Protein AF-A0A6A5CC90-F1 (afdb_monomer)

Mean predicted aligned error: 14.12 Å

InterPro domains:
  IPR005135 Endonuclease/exonuclease/phosphatase [PF03372] (14-203)
  IPR036691 Endonuclease/exonuclease/phosphatase superfamily [G3DSA:3.60.10.10] (8-321)
  IPR036691 Endonuclease/exonuclease/phosphatase superfamily [SSF56219] (16-241)
  IPR051547 Tyrosyl-DNA phosphodiesterase 2-like [PTHR15822] (18-320)

Structure (mmCIF, N/CA/C/O backbone):
data_AF-A0A6A5CC90-F1
#
_entry.id   AF-A0A6A5CC90-F1
#
loop_
_atom_site.group_PDB
_atom_site.id
_atom_site.type_symbol
_atom_site.label_atom_id
_atom_site.label_alt_id
_atom_site.label_comp_id
_atom_site.label_asym_id
_atom_site.label_entity_id
_atom_site.label_seq_id
_atom_site.pdbx_PDB_ins_code
_atom_site.Cartn_x
_atom_site.Cartn_y
_atom_site.Cartn_z
_atom_site.occupancy
_atom_site.B_iso_or_equiv
_atom_site.auth_seq_id
_atom_site.auth_comp_id
_atom_site.auth_asym_id
_atom_site.auth_atom_id
_atom_site.pdbx_PDB_model_num
ATOM 1 N N . MET A 1 1 ? -7.601 -1.955 -43.095 1.00 41.31 1 MET A N 1
ATOM 2 C CA . MET A 1 1 ? -7.439 -1.217 -41.823 1.00 41.31 1 MET A CA 1
ATOM 3 C C . MET A 1 1 ? -6.673 -2.115 -40.868 1.00 41.31 1 MET A C 1
ATOM 5 O O . MET A 1 1 ? -7.168 -3.189 -40.571 1.00 41.31 1 MET A O 1
ATOM 9 N N . ALA A 1 2 ? -5.452 -1.751 -40.472 1.00 38.75 2 ALA A N 1
ATOM 10 C CA . ALA A 1 2 ? -4.698 -2.539 -39.497 1.00 38.75 2 ALA A CA 1
ATOM 11 C C . ALA A 1 2 ? -5.247 -2.249 -38.094 1.00 38.75 2 ALA A C 1
ATOM 13 O O . ALA A 1 2 ? -5.216 -1.096 -37.655 1.00 38.75 2 ALA A O 1
ATOM 14 N N . GLU A 1 3 ? -5.762 -3.274 -37.413 1.00 40.88 3 GLU A N 1
ATOM 15 C CA . GLU A 1 3 ? -6.126 -3.187 -36.000 1.00 40.88 3 GLU A CA 1
ATOM 16 C C . GLU A 1 3 ? -4.912 -2.709 -35.205 1.00 40.88 3 GLU A C 1
ATOM 18 O O . GLU A 1 3 ? -3.873 -3.373 -35.129 1.00 40.88 3 GLU A O 1
ATOM 23 N N . ARG A 1 4 ? -5.031 -1.522 -34.609 1.00 40.81 4 ARG A N 1
ATOM 24 C CA . ARG A 1 4 ? -4.080 -1.067 -33.600 1.00 40.81 4 ARG A CA 1
ATOM 25 C C . ARG A 1 4 ? -4.242 -1.982 -32.395 1.00 40.81 4 ARG A C 1
ATOM 27 O O . ARG A 1 4 ? -5.087 -1.723 -31.544 1.00 40.81 4 ARG A O 1
ATOM 34 N N . LYS A 1 5 ? -3.430 -3.041 -32.325 1.00 42.00 5 LYS A N 1
ATOM 35 C CA . LYS A 1 5 ? -3.285 -3.850 -31.113 1.00 42.00 5 LYS A CA 1
ATOM 36 C C . LYS A 1 5 ? -3.019 -2.895 -29.953 1.00 42.00 5 LYS A C 1
ATOM 38 O O . LYS A 1 5 ? -2.039 -2.144 -29.977 1.00 42.00 5 LYS A O 1
ATOM 43 N N . ALA A 1 6 ? -3.932 -2.879 -28.984 1.00 45.03 6 ALA A N 1
ATOM 44 C CA . ALA A 1 6 ? -3.763 -2.100 -27.772 1.00 45.03 6 ALA A CA 1
ATOM 45 C C . ALA A 1 6 ? -2.405 -2.464 -27.145 1.00 45.03 6 ALA A C 1
ATOM 47 O O . ALA A 1 6 ? -2.004 -3.631 -27.183 1.00 45.03 6 ALA A O 1
ATOM 48 N N . PRO A 1 7 ? -1.650 -1.489 -26.616 1.00 47.62 7 PRO A N 1
ATOM 49 C CA . PRO A 1 7 ? -0.364 -1.779 -26.008 1.00 47.62 7 PRO A CA 1
ATOM 50 C C . PRO A 1 7 ? -0.556 -2.787 -24.867 1.00 47.62 7 PRO A C 1
ATOM 52 O O . PRO A 1 7 ? -1.231 -2.493 -23.883 1.00 47.62 7 PRO A O 1
ATOM 55 N N . ILE A 1 8 ? 0.099 -3.946 -24.995 1.00 50.06 8 ILE A N 1
ATOM 56 C CA . ILE A 1 8 ? 0.111 -5.101 -24.067 1.00 50.06 8 ILE A CA 1
ATOM 57 C C . ILE A 1 8 ? 0.353 -4.688 -22.594 1.00 50.06 8 ILE A C 1
ATOM 59 O O . ILE A 1 8 ? -0.004 -5.395 -21.658 1.00 50.06 8 ILE A O 1
ATOM 63 N N . LYS A 1 9 ? 0.923 -3.500 -22.361 1.00 48.72 9 LYS A N 1
ATOM 64 C CA . LYS A 1 9 ? 1.352 -3.003 -21.047 1.00 48.72 9 LYS A CA 1
ATOM 65 C C . LYS A 1 9 ? 0.249 -2.827 -20.002 1.00 48.72 9 LYS A C 1
ATOM 67 O O . LYS A 1 9 ? 0.560 -2.972 -18.825 1.00 48.72 9 LYS A O 1
ATOM 72 N N . ASN A 1 10 ? -0.992 -2.526 -20.392 1.00 50.16 10 ASN A N 1
ATOM 73 C CA . ASN A 1 10 ? -2.074 -2.341 -19.414 1.00 50.16 10 ASN A CA 1
ATOM 74 C C . ASN A 1 10 ? -2.878 -3.617 -19.133 1.00 50.16 10 ASN A C 1
ATOM 76 O O . ASN A 1 10 ? -3.597 -3.630 -18.138 1.00 50.16 10 ASN A O 1
ATOM 80 N N . SER A 1 11 ? -2.760 -4.674 -19.952 1.00 56.31 11 SER A N 1
ATOM 81 C CA . SER A 1 11 ? -3.573 -5.881 -19.745 1.00 56.31 11 SER A CA 1
ATOM 82 C C . SER A 1 11 ? -3.043 -6.733 -18.594 1.00 56.31 11 SER A C 1
ATOM 84 O O . SER A 1 11 ? -3.827 -7.151 -17.763 1.00 56.31 11 SER A O 1
ATOM 86 N N . ILE A 1 12 ? -1.720 -6.889 -18.451 1.00 59.19 12 ILE A N 1
ATOM 87 C CA . ILE A 1 12 ? -1.142 -7.794 -17.435 1.00 59.19 12 ILE A CA 1
ATOM 88 C C . ILE A 1 12 ? -1.373 -7.290 -15.996 1.00 59.19 12 ILE A C 1
ATOM 90 O O . ILE A 1 12 ? -1.419 -8.071 -15.048 1.00 59.19 12 ILE A O 1
ATOM 94 N N . VAL A 1 13 ? -1.496 -5.973 -15.783 1.00 60.78 13 VAL A N 1
ATOM 95 C CA . VAL A 1 13 ? -1.803 -5.433 -14.441 1.00 60.78 13 VAL A CA 1
ATOM 96 C C . VAL A 1 13 ? -3.250 -5.704 -14.045 1.00 60.78 13 VAL A C 1
ATOM 98 O O . VAL A 1 13 ? -3.524 -5.934 -12.873 1.00 60.78 13 VAL A O 1
ATOM 101 N N . ARG A 1 14 ? -4.147 -5.689 -15.029 1.00 65.25 14 ARG A N 1
ATOM 102 C CA . ARG A 1 14 ? -5.600 -5.788 -14.871 1.00 65.25 14 ARG A CA 1
ATOM 103 C C . ARG A 1 14 ? -6.114 -7.110 -15.423 1.00 65.25 14 ARG A C 1
ATOM 105 O O . ARG A 1 14 ? -7.176 -7.169 -16.026 1.00 65.25 14 ARG A O 1
ATOM 112 N N . ASP A 1 15 ? -5.289 -8.138 -15.301 1.00 77.44 15 ASP A N 1
ATOM 113 C CA . ASP A 1 15 ? -5.619 -9.449 -15.817 1.00 77.44 15 ASP A CA 1
ATOM 114 C C . ASP A 1 15 ? -6.529 -10.155 -14.810 1.00 77.44 15 ASP A C 1
ATOM 116 O O . ASP A 1 15 ? -6.171 -10.284 -13.633 1.00 77.44 15 ASP A O 1
ATOM 120 N N . ALA A 1 16 ? -7.700 -10.600 -15.264 1.00 83.88 16 ALA A N 1
ATOM 121 C CA . ALA A 1 16 ? -8.671 -11.292 -14.425 1.00 83.88 16 ALA A CA 1
ATOM 122 C C . ALA A 1 16 ? -8.069 -12.541 -13.757 1.00 83.88 16 ALA A C 1
ATOM 124 O O . ALA A 1 16 ? -8.415 -12.852 -12.618 1.00 83.88 16 ALA A O 1
ATOM 125 N N . GLU A 1 17 ? -7.113 -13.217 -14.405 1.00 84.69 17 GLU A N 1
ATOM 126 C CA . GLU A 1 17 ? -6.417 -14.370 -13.826 1.00 84.69 17 GLU A CA 1
ATOM 127 C C . GLU A 1 17 ? -5.641 -13.975 -12.560 1.00 84.69 17 GLU A C 1
ATOM 129 O O . GLU A 1 17 ? -5.693 -14.665 -11.539 1.00 84.69 17 GLU A O 1
ATOM 134 N N . ARG A 1 18 ? -4.982 -12.808 -12.572 1.00 84.31 18 ARG A N 1
ATOM 135 C CA . ARG A 1 18 ? -4.283 -12.288 -11.388 1.00 84.31 18 ARG A CA 1
ATOM 136 C C . ARG A 1 18 ? -5.244 -11.896 -10.281 1.00 84.31 18 ARG A C 1
ATOM 138 O O . ARG A 1 18 ? -4.911 -12.088 -9.112 1.00 84.31 18 ARG A O 1
ATOM 145 N N . PHE A 1 19 ? -6.401 -11.341 -10.624 1.00 90.44 19 PHE A N 1
ATOM 146 C CA . PHE A 1 19 ? -7.436 -11.014 -9.646 1.00 90.44 19 PHE A CA 1
ATOM 147 C C . PHE A 1 19 ? -7.964 -12.275 -8.964 1.00 90.44 19 PHE A C 1
ATOM 149 O O . PHE A 1 19 ? -7.935 -12.340 -7.737 1.00 90.44 19 PHE A O 1
ATOM 156 N N . HIS A 1 20 ? -8.330 -13.304 -9.732 1.00 90.38 20 HIS A N 1
ATOM 157 C CA . HIS A 1 20 ? -8.746 -14.597 -9.185 1.00 90.38 20 HIS A CA 1
ATOM 158 C C . HIS A 1 20 ? -7.679 -15.212 -8.281 1.00 90.38 20 HIS A C 1
ATOM 160 O O . HIS A 1 20 ? -7.971 -15.580 -7.147 1.00 90.38 20 HIS A O 1
ATOM 166 N N . TYR A 1 21 ? -6.429 -15.262 -8.736 1.00 87.94 21 TYR A N 1
ATOM 167 C CA . TYR A 1 21 ? -5.343 -15.790 -7.918 1.00 87.94 21 TYR A CA 1
ATOM 168 C C . TYR A 1 21 ? -5.143 -14.997 -6.619 1.00 87.94 21 TYR A C 1
ATOM 170 O O . TYR A 1 21 ? -4.935 -15.580 -5.558 1.00 87.94 21 TYR A O 1
ATOM 178 N N . THR A 1 22 ? -5.220 -13.665 -6.687 1.00 90.31 22 THR A N 1
ATOM 179 C CA . THR A 1 22 ? -5.073 -12.809 -5.502 1.00 90.31 22 THR A CA 1
ATOM 180 C C . THR A 1 22 ? -6.207 -13.053 -4.505 1.00 90.31 22 THR A C 1
ATOM 182 O O . THR A 1 22 ? -5.943 -13.137 -3.311 1.00 90.31 22 THR A O 1
ATOM 185 N N . ILE A 1 23 ? -7.445 -13.228 -4.978 1.00 94.25 23 ILE A N 1
ATOM 186 C CA . ILE A 1 23 ? -8.605 -13.591 -4.146 1.00 94.25 23 ILE A CA 1
ATOM 187 C C . ILE A 1 23 ? -8.358 -14.920 -3.424 1.00 94.25 23 ILE A C 1
ATOM 189 O O . ILE A 1 23 ? -8.504 -14.985 -2.206 1.00 94.25 23 ILE A O 1
ATOM 193 N N . GLU A 1 24 ? -7.926 -15.959 -4.140 1.00 93.25 24 GLU A N 1
ATOM 194 C CA . GLU A 1 24 ? -7.654 -17.274 -3.540 1.00 93.25 24 GLU A CA 1
ATOM 195 C C . GLU A 1 24 ? -6.495 -17.240 -2.536 1.00 93.25 24 GLU A C 1
ATOM 197 O O . GLU A 1 24 ? -6.574 -17.860 -1.474 1.00 93.25 24 GLU A O 1
ATOM 202 N N . LEU A 1 25 ? -5.441 -16.469 -2.823 1.00 89.38 25 LEU A N 1
ATOM 203 C CA . LEU A 1 25 ? -4.363 -16.220 -1.867 1.00 89.38 25 LEU A CA 1
ATOM 204 C C . LEU A 1 25 ? -4.917 -15.575 -0.591 1.00 89.38 25 LEU A C 1
ATOM 206 O O . LEU A 1 25 ? -4.691 -16.092 0.497 1.00 89.38 25 LEU A O 1
ATOM 210 N N . LEU A 1 26 ? -5.671 -14.481 -0.714 1.00 93.19 26 LEU A N 1
ATOM 211 C CA . LEU A 1 26 ? -6.220 -13.762 0.436 1.00 93.19 26 LEU A CA 1
ATOM 212 C C . LEU A 1 26 ? -7.159 -14.641 1.283 1.00 93.19 26 LEU A C 1
ATOM 214 O O . LEU A 1 26 ? -7.087 -14.581 2.509 1.00 93.19 26 LEU A O 1
ATOM 218 N N . LYS A 1 27 ? -7.979 -15.500 0.659 1.00 95.00 27 LYS A N 1
ATOM 219 C CA . LYS A 1 27 ? -8.814 -16.488 1.370 1.00 95.00 27 LYS A CA 1
ATOM 220 C C . LYS A 1 27 ? -7.984 -17.455 2.197 1.00 95.00 27 LYS A C 1
ATOM 222 O O . LYS A 1 27 ? -8.311 -17.729 3.347 1.00 95.00 27 LYS A O 1
ATOM 227 N N . ARG A 1 28 ? -6.923 -17.991 1.592 1.00 91.81 28 ARG A N 1
ATOM 228 C CA . ARG A 1 28 ? -6.060 -18.983 2.230 1.00 91.81 28 ARG A CA 1
ATOM 229 C C . ARG A 1 28 ? -5.324 -18.400 3.428 1.00 91.81 28 ARG A C 1
ATOM 231 O O . ARG A 1 28 ? -5.241 -19.057 4.458 1.00 91.81 28 ARG A O 1
ATOM 238 N N . GLU A 1 29 ? -4.788 -17.192 3.280 1.00 89.62 29 GLU A N 1
ATOM 239 C CA . GLU A 1 29 ? -4.082 -16.517 4.370 1.00 89.62 29 GLU A CA 1
ATOM 240 C C . GLU A 1 29 ? -5.042 -16.036 5.473 1.00 89.62 29 GLU A C 1
ATOM 242 O O . GLU A 1 29 ? -4.636 -15.930 6.625 1.00 89.62 29 GLU A O 1
ATOM 247 N N . ASN A 1 30 ? -6.319 -15.783 5.144 1.00 94.19 30 ASN A N 1
ATOM 248 C CA . ASN A 1 30 ? -7.398 -15.513 6.100 1.00 94.19 30 ASN A CA 1
ATOM 249 C C . ASN A 1 30 ? -7.045 -14.423 7.135 1.00 94.19 30 ASN A C 1
ATOM 251 O O . ASN A 1 30 ? -7.302 -14.573 8.331 1.00 94.19 30 ASN A O 1
ATOM 255 N N . PHE A 1 31 ? -6.433 -13.325 6.685 1.00 94.19 31 PHE A N 1
ATOM 256 C CA . PHE A 1 31 ? -5.975 -12.237 7.555 1.00 94.19 31 PHE A CA 1
ATOM 257 C C . PHE A 1 31 ? -7.128 -11.580 8.312 1.00 94.19 31 PHE A C 1
ATOM 259 O O . PHE A 1 31 ? -8.164 -11.319 7.717 1.00 94.19 31 PHE A O 1
ATOM 266 N N . ASP A 1 32 ? -6.964 -11.209 9.577 1.00 94.75 32 ASP A N 1
ATOM 267 C CA . ASP A 1 32 ? -8.042 -10.490 10.275 1.00 94.75 32 ASP A CA 1
ATOM 268 C C . ASP A 1 32 ? -8.213 -9.048 9.784 1.00 94.75 32 ASP A C 1
ATOM 270 O O . ASP A 1 32 ? -9.320 -8.506 9.773 1.00 94.75 32 ASP A O 1
ATOM 274 N N . LEU A 1 33 ? -7.108 -8.447 9.342 1.00 94.94 33 LEU A N 1
ATOM 275 C CA . LEU A 1 33 ? -7.040 -7.120 8.749 1.00 94.94 33 LEU A CA 1
ATOM 276 C C . LEU A 1 33 ? -6.147 -7.168 7.513 1.00 94.94 33 LEU A C 1
ATOM 278 O O . LEU A 1 33 ? -5.037 -7.696 7.560 1.00 94.94 33 LEU A O 1
ATOM 282 N N . CYS A 1 34 ? -6.610 -6.589 6.410 1.00 95.56 34 CYS A N 1
ATOM 283 C CA . CYS A 1 34 ? -5.857 -6.522 5.165 1.00 95.56 34 CYS A CA 1
ATOM 284 C C . CYS A 1 34 ? -5.927 -5.116 4.571 1.00 95.56 34 CYS A C 1
ATOM 286 O O . CYS A 1 34 ? -6.997 -4.518 4.494 1.00 95.56 34 CYS A O 1
ATOM 288 N N . SER A 1 35 ? -4.780 -4.601 4.133 1.00 95.75 35 SER A N 1
ATOM 289 C CA . SER A 1 35 ? -4.655 -3.337 3.409 1.00 95.75 35 SER A CA 1
ATOM 290 C C . SER A 1 35 ? -4.181 -3.635 1.992 1.00 95.75 35 SER A C 1
ATOM 292 O O . SER A 1 35 ? -3.121 -4.232 1.801 1.00 95.75 35 SER A O 1
ATOM 294 N N . LEU A 1 36 ? -4.966 -3.224 1.000 1.00 95.25 36 LEU A N 1
ATOM 295 C CA . LEU A 1 36 ? -4.665 -3.395 -0.416 1.00 95.25 36 LEU A CA 1
ATOM 296 C C . LEU A 1 36 ? -4.450 -2.023 -1.059 1.00 95.25 36 LEU A C 1
ATOM 298 O O . LEU A 1 36 ? -5.220 -1.092 -0.827 1.00 95.25 36 LEU A O 1
ATOM 302 N N . ASN A 1 37 ? -3.419 -1.902 -1.893 1.00 93.69 37 ASN A N 1
ATOM 303 C CA . ASN A 1 37 ? -3.117 -0.695 -2.664 1.00 93.69 37 ASN A CA 1
ATOM 304 C C . ASN A 1 37 ? -3.302 -0.950 -4.166 1.00 93.69 37 ASN A C 1
ATOM 306 O O . ASN A 1 37 ? -3.252 -2.091 -4.618 1.00 93.69 37 ASN A O 1
ATOM 310 N N . GLU A 1 38 ? -3.490 0.124 -4.938 1.00 91.62 38 GLU A N 1
ATOM 311 C C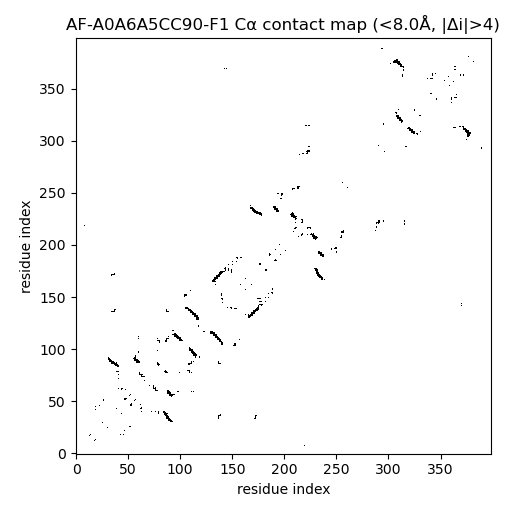A . GLU A 1 38 ? -3.763 0.068 -6.388 1.00 91.62 38 GLU A CA 1
ATOM 312 C C . GLU A 1 38 ? -4.996 -0.787 -6.751 1.00 91.62 38 GLU A C 1
ATOM 314 O O . GLU A 1 38 ? -5.089 -1.346 -7.845 1.00 91.62 38 GLU A O 1
ATOM 319 N N . VAL A 1 39 ? -5.978 -0.864 -5.847 1.00 91.69 39 VAL A N 1
ATOM 320 C CA . VAL A 1 39 ? -7.235 -1.587 -6.077 1.00 91.69 39 VAL A CA 1
ATOM 321 C C . VAL A 1 39 ? -7.999 -0.906 -7.200 1.00 91.69 39 VAL A C 1
ATOM 323 O O . VAL A 1 39 ? -8.209 0.302 -7.158 1.00 91.69 39 VAL A O 1
ATOM 326 N N . THR A 1 40 ? -8.414 -1.672 -8.206 1.00 89.25 40 THR A N 1
ATOM 327 C CA . THR A 1 40 ? -9.217 -1.181 -9.337 1.00 89.25 40 THR A CA 1
ATOM 328 C C . THR A 1 40 ? -10.705 -1.486 -9.117 1.00 89.25 40 THR A C 1
ATOM 330 O O . THR A 1 40 ? -11.013 -2.398 -8.347 1.00 89.25 40 THR A O 1
ATOM 333 N N . PRO A 1 41 ? -11.640 -0.791 -9.802 1.00 87.06 41 PRO A N 1
ATOM 334 C CA . PRO A 1 41 ? -13.071 -1.078 -9.678 1.00 87.06 41 PRO A CA 1
ATOM 335 C C . PRO A 1 41 ? -13.418 -2.535 -9.997 1.00 87.06 41 PRO A C 1
ATOM 337 O O . PRO A 1 41 ? -14.215 -3.148 -9.299 1.00 87.06 41 PRO A O 1
ATOM 340 N N . GLU A 1 42 ? -12.790 -3.097 -11.031 1.00 87.69 42 GLU A N 1
ATOM 341 C CA . GLU A 1 42 ? -13.003 -4.482 -11.457 1.00 87.69 42 GLU A CA 1
ATOM 342 C C . GLU A 1 42 ? -12.568 -5.477 -10.376 1.00 87.69 42 GLU A C 1
ATOM 344 O O . GLU A 1 42 ? -13.325 -6.379 -10.028 1.00 87.69 42 GLU A O 1
ATOM 349 N N . PHE A 1 43 ? -11.390 -5.268 -9.782 1.00 92.06 43 PHE A N 1
ATOM 350 C CA . PHE A 1 43 ? -10.914 -6.128 -8.701 1.00 92.06 43 PHE A CA 1
ATOM 351 C C . PHE A 1 43 ? -11.792 -6.031 -7.448 1.00 92.06 43 PHE A C 1
ATOM 353 O O . PHE A 1 43 ? -12.118 -7.052 -6.846 1.00 92.06 43 PHE A O 1
ATOM 360 N N . LEU A 1 44 ? -12.210 -4.816 -7.078 1.00 91.81 44 LEU A N 1
ATOM 361 C CA . LEU A 1 44 ? -13.118 -4.600 -5.952 1.00 91.81 44 LEU A CA 1
ATOM 362 C C . LEU A 1 44 ? -14.466 -5.295 -6.183 1.00 91.81 44 LEU A C 1
ATOM 364 O O . LEU A 1 44 ? -14.950 -5.990 -5.296 1.00 91.81 44 LEU A O 1
ATOM 368 N N . PHE A 1 45 ? -15.030 -5.182 -7.387 1.00 90.44 45 PHE A N 1
ATOM 369 C CA . PHE A 1 45 ? -16.270 -5.866 -7.750 1.00 90.44 45 PHE A CA 1
ATOM 370 C C . PHE A 1 45 ? -16.143 -7.392 -7.640 1.00 90.44 45 PHE A C 1
ATOM 372 O O . PHE A 1 45 ? -17.037 -8.055 -7.112 1.00 90.44 45 PHE A O 1
ATOM 379 N N . MET A 1 46 ? -15.019 -7.964 -8.085 1.00 93.25 46 MET A N 1
ATOM 380 C CA . MET A 1 46 ? -14.752 -9.397 -7.924 1.00 93.25 46 MET A CA 1
ATOM 381 C C . MET A 1 46 ? -14.660 -9.804 -6.448 1.00 93.25 46 MET A C 1
ATOM 383 O O . MET A 1 46 ? -15.259 -10.807 -6.069 1.00 93.25 46 MET A O 1
ATOM 387 N N . LEU A 1 47 ? -13.966 -9.019 -5.615 1.00 94.69 47 LEU A N 1
ATOM 388 C CA . LEU A 1 47 ? -13.872 -9.260 -4.171 1.00 94.69 47 LEU A CA 1
ATOM 389 C C . LEU A 1 47 ? -15.244 -9.213 -3.484 1.00 94.69 47 LEU A C 1
ATOM 391 O O . LEU A 1 47 ? -15.548 -10.083 -2.679 1.00 94.69 47 LEU A O 1
ATOM 395 N N . GLN A 1 48 ? -16.091 -8.235 -3.808 1.00 92.88 48 GLN A N 1
ATOM 396 C CA . GLN A 1 48 ? -17.413 -8.084 -3.184 1.00 92.88 48 GLN A CA 1
ATOM 397 C C . GLN A 1 48 ? -18.394 -9.205 -3.547 1.00 92.88 48 GLN A C 1
ATOM 399 O O . GLN A 1 48 ? -19.292 -9.530 -2.768 1.00 92.88 48 GLN A O 1
ATOM 404 N N . ARG A 1 49 ? -18.253 -9.785 -4.743 1.00 94.31 49 ARG A N 1
ATOM 405 C CA . ARG A 1 49 ? -19.088 -10.908 -5.193 1.00 94.31 49 ARG A CA 1
ATOM 406 C C . ARG A 1 49 ? -18.644 -12.248 -4.630 1.00 94.31 49 ARG A C 1
ATOM 408 O O . ARG A 1 49 ? -19.403 -13.214 -4.703 1.00 94.31 49 ARG A O 1
ATOM 415 N N . ASP A 1 50 ? -17.432 -12.314 -4.105 1.00 97.25 50 ASP A N 1
ATOM 416 C CA . ASP A 1 50 ? -16.909 -13.519 -3.503 1.00 97.25 50 ASP A CA 1
ATOM 417 C C . ASP A 1 50 ? -17.568 -13.784 -2.138 1.00 97.25 50 ASP A C 1
ATOM 419 O O . ASP A 1 50 ? -17.599 -12.916 -1.263 1.00 97.25 50 ASP A O 1
ATOM 423 N N . LEU A 1 51 ? -18.111 -14.994 -1.959 1.00 97.00 51 LEU A N 1
ATOM 424 C CA . LEU A 1 51 ? -18.883 -15.360 -0.766 1.00 97.00 51 LEU A CA 1
ATOM 425 C C . LEU A 1 51 ? -18.068 -15.237 0.522 1.00 97.00 51 LEU A C 1
ATOM 427 O O . LEU A 1 51 ? -18.588 -14.741 1.516 1.00 97.00 51 LEU A O 1
ATOM 431 N N . PHE A 1 52 ? -16.794 -15.635 0.493 1.00 97.75 52 PHE A N 1
ATOM 432 C CA . PHE A 1 52 ? -15.941 -15.604 1.677 1.00 97.75 52 PHE A CA 1
ATOM 433 C C . PHE A 1 52 ? -15.740 -14.167 2.164 1.00 97.75 52 PHE A C 1
ATOM 435 O O . PHE A 1 52 ? -15.962 -13.866 3.333 1.00 97.75 52 PHE A O 1
ATOM 442 N N . PHE A 1 53 ? -15.380 -13.247 1.267 1.00 97.31 53 PHE A N 1
ATOM 443 C CA . PHE A 1 53 ? -15.174 -11.857 1.671 1.00 97.31 53 PHE A CA 1
ATOM 444 C C . PHE A 1 53 ? -16.473 -11.189 2.110 1.00 97.31 53 PHE A C 1
ATOM 446 O O . PHE A 1 53 ? -16.473 -10.459 3.095 1.00 97.31 53 PHE A O 1
ATOM 453 N N . ARG A 1 54 ? -17.588 -11.476 1.433 1.00 95.25 54 ARG A N 1
ATOM 454 C CA . ARG A 1 54 ? -18.895 -10.919 1.795 1.00 95.25 54 ARG A CA 1
ATOM 455 C C . ARG A 1 54 ? -19.382 -11.375 3.172 1.00 95.25 54 ARG A C 1
ATOM 457 O O . ARG A 1 54 ? -20.059 -10.612 3.852 1.00 95.25 54 ARG A O 1
ATOM 464 N N . GLU A 1 55 ? -19.087 -12.612 3.558 1.00 96.81 55 GLU A N 1
ATOM 465 C CA . GLU A 1 55 ? -19.527 -13.177 4.838 1.00 96.81 55 GLU A CA 1
ATOM 466 C C . GLU A 1 55 ? -18.607 -12.800 5.998 1.00 96.81 55 GLU A C 1
ATOM 468 O O . GLU A 1 55 ? -19.089 -12.585 7.109 1.00 96.81 55 GLU A O 1
ATOM 473 N N . PHE A 1 56 ? -17.298 -12.710 5.753 1.00 97.44 56 PHE A N 1
ATOM 474 C CA . PHE A 1 56 ? -16.315 -12.582 6.828 1.00 97.44 56 PHE A CA 1
ATOM 475 C C . PHE A 1 56 ? -15.659 -11.207 6.936 1.00 97.44 56 PHE A C 1
ATOM 477 O O . PHE A 1 56 ? -14.979 -10.974 7.930 1.00 97.44 56 PHE A O 1
ATOM 484 N N . TYR A 1 57 ? -15.830 -10.304 5.964 1.00 97.12 57 TYR A N 1
ATOM 485 C CA . TYR A 1 57 ? -15.125 -9.022 5.955 1.00 97.12 57 TYR A CA 1
ATOM 486 C C . TYR A 1 57 ? -16.042 -7.818 5.748 1.00 97.12 57 TYR A C 1
ATOM 488 O O . TYR A 1 57 ? -16.877 -7.761 4.847 1.00 97.12 57 TYR A O 1
ATOM 496 N N . PHE A 1 58 ? -15.778 -6.783 6.537 1.00 95.00 58 PHE A N 1
ATOM 497 C CA . PHE A 1 58 ? -16.175 -5.411 6.278 1.00 95.00 58 PHE A CA 1
ATOM 498 C C . PHE A 1 58 ? -15.197 -4.766 5.297 1.00 95.00 58 PHE A C 1
ATOM 500 O O . PHE A 1 58 ? -13.980 -4.925 5.416 1.00 95.00 58 PHE A O 1
ATOM 507 N N . PHE A 1 59 ? -15.738 -4.004 4.351 1.00 94.00 59 PHE A N 1
ATOM 508 C CA . PHE A 1 59 ? -14.975 -3.264 3.354 1.00 94.00 59 PHE A CA 1
ATOM 509 C C . PHE A 1 59 ? -14.967 -1.780 3.711 1.00 94.00 59 PHE A C 1
ATOM 511 O O . PHE A 1 59 ? -15.997 -1.227 4.090 1.00 94.00 59 PHE A O 1
ATOM 518 N N . SER A 1 60 ? -13.828 -1.117 3.526 1.00 90.38 60 SER A N 1
ATOM 519 C CA . SER A 1 60 ? -13.741 0.341 3.672 1.00 90.38 60 SER A CA 1
ATOM 520 C C . SER A 1 60 ? -14.389 1.131 2.545 1.00 90.38 60 SER A C 1
ATOM 522 O O . SER A 1 60 ? -14.576 2.337 2.677 1.00 90.38 60 SER A O 1
ATOM 524 N N . ASP A 1 61 ? -14.663 0.479 1.420 1.00 81.44 61 ASP A N 1
ATOM 525 C CA . ASP A 1 61 ? -15.403 1.066 0.312 1.00 81.44 61 ASP A CA 1
ATOM 526 C C . ASP A 1 61 ? -16.227 -0.006 -0.393 1.00 81.44 61 ASP A C 1
ATOM 528 O O . ASP A 1 61 ? -15.848 -1.181 -0.411 1.00 81.44 61 ASP A O 1
ATOM 532 N N . LEU A 1 62 ? -17.351 0.399 -0.976 1.00 73.12 62 LEU A N 1
ATOM 533 C CA . LEU A 1 62 ? -18.264 -0.500 -1.669 1.00 73.12 62 LEU A CA 1
ATOM 534 C C . LEU A 1 62 ? -18.618 0.064 -3.044 1.00 73.12 62 LEU A C 1
ATOM 536 O O . LEU A 1 62 ? -19.012 1.223 -3.164 1.00 73.12 62 LEU A O 1
ATOM 540 N N . VAL A 1 63 ? -18.573 -0.775 -4.087 1.00 70.38 63 VAL A N 1
ATOM 541 C CA . VAL A 1 63 ? -19.239 -0.443 -5.354 1.00 70.38 63 VAL A CA 1
ATOM 542 C C . VAL A 1 63 ? -20.731 -0.264 -5.069 1.00 70.38 63 VAL A C 1
ATOM 544 O O . VAL A 1 63 ? -21.424 -1.220 -4.730 1.00 70.38 63 VAL A O 1
ATOM 547 N N . ILE A 1 64 ? -21.209 0.972 -5.187 1.00 68.19 64 ILE A N 1
ATOM 548 C CA . ILE A 1 64 ? -22.633 1.294 -5.132 1.00 68.19 64 ILE A CA 1
ATOM 549 C C . ILE A 1 64 ? -23.195 0.997 -6.521 1.00 68.19 64 ILE A C 1
ATOM 551 O O . ILE A 1 64 ? -22.818 1.654 -7.490 1.00 68.19 64 ILE A O 1
ATOM 555 N N . GLU A 1 65 ? -24.059 -0.008 -6.636 1.00 62.19 65 GLU A N 1
ATOM 556 C CA . GLU A 1 65 ? -24.858 -0.225 -7.842 1.00 62.19 65 GLU A CA 1
ATOM 557 C C . GLU A 1 65 ? -25.980 0.825 -7.848 1.00 62.19 65 GLU A C 1
ATOM 559 O O . GLU A 1 65 ? -26.998 0.675 -7.175 1.00 62.19 65 GLU A O 1
ATOM 564 N N . GLU A 1 66 ? -25.774 1.949 -8.542 1.00 54.16 66 GLU A N 1
ATOM 565 C CA . GLU A 1 66 ? -26.892 2.841 -8.865 1.00 54.16 66 GLU A CA 1
ATOM 566 C C . GLU A 1 66 ? -27.848 2.092 -9.809 1.00 54.16 66 GLU A C 1
ATOM 568 O O . GLU A 1 66 ? -27.389 1.400 -10.718 1.00 54.16 66 GLU A O 1
ATOM 573 N N . GLY A 1 67 ? -29.157 2.189 -9.545 1.00 52.53 67 GLY A N 1
ATOM 574 C CA . GLY A 1 67 ? -30.216 1.355 -10.130 1.00 52.53 67 GLY A CA 1
ATOM 575 C C . GLY A 1 67 ? -30.162 1.139 -11.651 1.00 52.53 67 GLY A C 1
ATOM 576 O O . GLY A 1 67 ? -29.597 1.934 -12.394 1.00 52.53 67 GLY A O 1
ATOM 577 N N . GLU A 1 68 ? -30.806 0.045 -12.072 1.00 49.09 68 GLU A N 1
ATOM 578 C CA . GLU A 1 68 ? -30.700 -0.764 -13.308 1.00 49.09 68 GLU A CA 1
ATOM 579 C C . GLU A 1 68 ? -30.558 -0.100 -14.701 1.00 49.09 68 GLU A C 1
ATOM 581 O O . GLU A 1 68 ? -30.453 -0.816 -15.696 1.00 49.09 68 GLU A O 1
ATOM 586 N N . GLU A 1 69 ? -30.471 1.217 -14.855 1.00 50.12 69 GLU A N 1
ATOM 587 C CA . GLU A 1 69 ? -30.455 1.854 -16.176 1.00 50.12 69 GLU A CA 1
ATOM 588 C C . GLU A 1 69 ? -29.076 2.401 -16.581 1.00 50.12 69 GLU A C 1
ATOM 590 O O . GLU A 1 69 ? -28.804 3.597 -16.620 1.00 50.12 69 GLU A O 1
ATOM 595 N N . SER A 1 70 ? -28.211 1.488 -17.028 1.00 44.56 70 SER A N 1
ATOM 596 C CA . SER A 1 70 ? -27.145 1.752 -18.017 1.00 44.56 70 SER A CA 1
ATOM 597 C C . SER A 1 70 ? -26.039 2.762 -17.663 1.00 44.56 70 SER A C 1
ATOM 599 O O . SER A 1 70 ? -25.333 3.251 -18.552 1.00 44.56 70 SER A O 1
ATOM 601 N N . VAL A 1 71 ? -25.798 3.051 -16.387 1.00 43.34 71 VAL A N 1
ATOM 602 C CA . VAL A 1 71 ? -24.612 3.827 -16.012 1.00 43.34 71 VAL A CA 1
ATOM 603 C C . VAL A 1 71 ? -23.405 2.897 -16.094 1.00 43.34 71 VAL A C 1
ATOM 605 O O . VAL A 1 71 ? -23.271 1.942 -15.337 1.00 43.34 71 VAL A O 1
ATOM 608 N N . SER A 1 72 ? -22.526 3.152 -17.070 1.00 48.00 72 SER A N 1
ATOM 609 C CA . SER A 1 72 ? -21.207 2.517 -17.190 1.00 48.00 72 SER A CA 1
ATOM 610 C C . SER A 1 72 ? -20.568 2.322 -15.808 1.00 48.00 72 SER A C 1
ATOM 612 O O . SER A 1 72 ? -20.726 3.221 -14.987 1.00 48.00 72 SER A O 1
ATOM 614 N N . LEU A 1 73 ? -19.778 1.256 -15.600 1.00 49.19 73 LEU A N 1
ATOM 615 C CA . LEU A 1 73 ? -18.940 0.922 -14.417 1.00 49.19 73 LEU A CA 1
ATOM 616 C C . LEU A 1 73 ? -18.003 2.048 -13.878 1.00 49.19 73 LEU A C 1
ATOM 618 O O . LEU A 1 73 ? -17.033 1.803 -13.170 1.00 49.19 73 LEU A O 1
ATOM 622 N N . LYS A 1 74 ? -18.253 3.306 -14.235 1.00 47.88 74 LYS A N 1
ATOM 623 C CA . LYS A 1 74 ? -17.805 4.546 -13.607 1.00 47.88 74 LYS A CA 1
ATOM 624 C C . LYS A 1 74 ? -18.610 4.914 -12.349 1.00 47.88 74 LYS A C 1
ATOM 626 O O . LYS A 1 74 ? -18.617 6.090 -11.987 1.00 47.88 74 LYS A O 1
ATOM 631 N N . THR A 1 75 ? -19.268 3.975 -11.676 1.00 48.47 75 THR A N 1
ATOM 632 C CA . THR A 1 75 ? -19.733 4.185 -10.301 1.00 48.47 75 THR A CA 1
ATOM 633 C C . THR A 1 75 ? -18.500 4.448 -9.435 1.00 48.47 75 THR A C 1
ATOM 635 O O . THR A 1 75 ? -17.658 3.582 -9.190 1.00 48.47 75 THR A O 1
ATOM 638 N N . ARG A 1 76 ? -18.301 5.731 -9.112 1.00 54.06 76 ARG A N 1
ATOM 639 C CA . ARG A 1 76 ? -17.127 6.246 -8.407 1.00 54.06 76 ARG A CA 1
ATOM 640 C C . ARG A 1 76 ? -17.196 5.800 -6.950 1.00 54.06 76 ARG A C 1
ATOM 642 O O . ARG A 1 76 ? -17.778 6.492 -6.127 1.00 54.06 76 ARG A O 1
ATOM 649 N N . ASN A 1 77 ? -16.560 4.677 -6.641 1.00 63.62 77 ASN A N 1
ATOM 650 C CA . ASN A 1 77 ? -16.110 4.387 -5.281 1.00 63.62 77 ASN A CA 1
ATOM 651 C C . ASN A 1 77 ? -15.320 5.595 -4.762 1.00 63.62 77 ASN A C 1
ATOM 653 O O . ASN A 1 77 ? -14.389 6.059 -5.431 1.00 63.62 77 ASN A O 1
ATOM 657 N N . ALA A 1 78 ? -15.706 6.134 -3.608 1.00 66.25 78 ALA A N 1
ATOM 658 C CA . ALA A 1 78 ? -15.131 7.374 -3.095 1.00 66.25 78 ALA A CA 1
ATOM 659 C C . ALA A 1 78 ? -13.627 7.230 -2.813 1.00 66.25 78 ALA A C 1
ATOM 661 O O . ALA A 1 78 ? -12.887 8.216 -2.887 1.00 66.25 78 ALA A O 1
ATOM 662 N N . THR A 1 79 ? -13.164 6.012 -2.532 1.00 68.50 79 THR A N 1
ATOM 663 C CA . THR A 1 79 ? -11.763 5.669 -2.267 1.00 68.50 79 THR A CA 1
ATOM 664 C C . THR A 1 79 ? -10.980 5.288 -3.523 1.00 68.50 79 THR A C 1
ATOM 666 O O . THR A 1 79 ? -9.758 5.159 -3.466 1.00 68.50 79 THR A O 1
ATOM 669 N N . LEU A 1 80 ? -11.624 5.168 -4.687 1.00 70.44 80 LEU A N 1
ATOM 670 C CA . LEU A 1 80 ? -10.911 5.043 -5.952 1.00 70.44 80 LEU A CA 1
ATOM 671 C C . LEU A 1 80 ? -10.556 6.454 -6.423 1.00 70.44 80 LEU A C 1
ATOM 673 O O . LEU A 1 80 ? -11.414 7.251 -6.800 1.00 70.44 80 LEU A O 1
ATOM 677 N N . GLY A 1 81 ? -9.268 6.796 -6.341 1.00 68.00 81 GLY A N 1
ATOM 678 C CA . GLY A 1 81 ? -8.770 8.118 -6.708 1.00 68.00 81 GLY A CA 1
ATOM 679 C C . GLY A 1 81 ? -9.017 8.459 -8.184 1.00 68.00 81 GLY A C 1
ATOM 680 O O . GLY A 1 81 ? -9.558 7.674 -8.962 1.00 68.00 81 GLY A O 1
ATOM 681 N N . LYS A 1 82 ? -8.546 9.635 -8.617 1.00 69.62 82 LYS A N 1
ATOM 682 C CA . LYS A 1 82 ? -8.750 10.148 -9.991 1.00 69.62 82 LYS A CA 1
ATOM 683 C C . LYS A 1 82 ? -8.302 9.190 -11.107 1.00 69.62 82 LYS A C 1
ATOM 685 O O . LYS A 1 82 ? -8.800 9.296 -12.223 1.00 69.62 82 LYS A O 1
ATOM 690 N N . ASP A 1 83 ? -7.387 8.273 -10.804 1.00 75.62 83 ASP A N 1
ATOM 691 C CA . ASP A 1 83 ? -6.826 7.308 -11.753 1.00 75.62 83 ASP A CA 1
ATOM 692 C C . ASP A 1 83 ? -7.607 5.975 -11.810 1.00 75.62 83 ASP A C 1
ATOM 694 O O . ASP A 1 83 ? -7.121 5.008 -12.399 1.00 75.62 83 ASP A O 1
ATOM 698 N N . ASN A 1 84 ? -8.806 5.904 -11.209 1.00 81.12 84 ASN A N 1
ATOM 699 C CA . ASN A 1 84 ? -9.594 4.673 -11.034 1.00 81.12 84 ASN A CA 1
ATOM 700 C C . ASN A 1 84 ? -8.794 3.559 -10.343 1.00 81.12 84 ASN A C 1
ATOM 702 O O . ASN A 1 84 ? -8.881 2.387 -10.709 1.00 81.12 84 ASN A O 1
ATOM 706 N N . GLN A 1 85 ? -7.973 3.946 -9.373 1.00 87.06 85 GLN A N 1
ATOM 707 C CA . GLN A 1 85 ? -7.272 3.033 -8.486 1.00 87.06 85 GLN A CA 1
ATOM 708 C C . GLN A 1 85 ? -7.151 3.665 -7.100 1.00 87.06 85 GLN A C 1
ATOM 710 O O . GLN A 1 85 ? -7.051 4.892 -6.985 1.00 87.06 85 GLN A O 1
ATOM 715 N N . GLY A 1 86 ? -7.191 2.841 -6.061 1.00 90.12 86 GLY A N 1
ATOM 716 C CA . GLY A 1 86 ? -7.276 3.313 -4.685 1.00 90.12 86 GLY A CA 1
ATOM 717 C C . GLY A 1 86 ? -6.680 2.356 -3.671 1.00 90.12 86 GLY A C 1
ATOM 718 O O . GLY A 1 86 ? -5.954 1.422 -4.012 1.00 90.12 86 GLY A O 1
ATOM 719 N N . ASN A 1 87 ? -6.999 2.638 -2.417 1.00 92.62 87 ASN A N 1
ATOM 720 C CA . ASN A 1 87 ? -6.678 1.789 -1.284 1.00 92.62 87 ASN A CA 1
ATOM 721 C C . ASN A 1 87 ? -7.960 1.102 -0.806 1.00 92.62 87 ASN A C 1
ATOM 723 O O . ASN A 1 87 ? -9.044 1.640 -1.005 1.00 92.62 87 ASN A O 1
ATOM 727 N N . LEU A 1 88 ? -7.837 -0.068 -0.188 1.00 94.12 88 LEU A N 1
ATOM 728 C CA . LEU A 1 88 ? -8.947 -0.794 0.424 1.00 94.12 88 LEU A CA 1
ATOM 729 C C . LEU A 1 88 ? -8.473 -1.395 1.745 1.00 94.12 88 LEU A C 1
ATOM 731 O O . LEU A 1 88 ? -7.400 -1.995 1.795 1.00 94.12 88 LEU A O 1
ATOM 735 N N . ILE A 1 89 ? -9.281 -1.255 2.791 1.00 95.31 89 ILE A N 1
ATOM 736 C CA . ILE A 1 89 ? -9.127 -1.997 4.040 1.00 95.31 89 ILE A CA 1
ATOM 737 C C . ILE A 1 89 ? -10.232 -3.052 4.096 1.00 95.31 89 ILE A C 1
ATOM 739 O O . ILE A 1 89 ? -11.408 -2.740 3.898 1.00 95.31 89 ILE A O 1
ATOM 743 N N . LEU A 1 90 ? -9.836 -4.292 4.368 1.00 96.06 90 LEU A N 1
ATOM 744 C CA . LEU A 1 90 ? -10.722 -5.401 4.704 1.00 96.06 90 LEU A CA 1
ATOM 745 C C . LEU A 1 90 ? -10.524 -5.736 6.183 1.00 96.06 90 LEU A C 1
ATOM 747 O O . LEU A 1 90 ? -9.383 -5.883 6.625 1.00 96.06 90 LEU A O 1
ATOM 751 N N . SER A 1 91 ? -11.612 -5.867 6.937 1.00 96.12 91 SER A N 1
ATOM 752 C CA . SER A 1 91 ? -11.573 -6.175 8.372 1.00 96.12 91 SER A CA 1
ATOM 753 C C . SER A 1 91 ? -12.595 -7.238 8.734 1.00 96.12 91 SER A C 1
ATOM 755 O O . SER A 1 91 ? -13.758 -7.088 8.381 1.00 96.12 91 SER A O 1
ATOM 757 N N . LYS A 1 92 ? -12.208 -8.268 9.492 1.00 95.88 92 LYS A N 1
ATOM 758 C CA . LYS A 1 92 ? -13.183 -9.186 10.110 1.00 95.88 92 LYS A CA 1
ATOM 759 C C . LYS A 1 92 ? -13.919 -8.566 11.297 1.00 95.88 92 LYS A C 1
ATOM 761 O O . LYS A 1 92 ? -14.977 -9.039 11.702 1.00 95.88 92 LYS A O 1
ATOM 766 N N . TYR A 1 93 ? -13.353 -7.505 11.861 1.00 94.56 93 TYR A N 1
ATOM 767 C CA . TYR A 1 93 ? -13.917 -6.783 12.991 1.00 94.56 93 TYR A CA 1
ATOM 768 C C . TYR A 1 93 ? -14.760 -5.615 12.500 1.00 94.56 93 TYR A C 1
ATOM 770 O O . TYR A 1 93 ? -14.353 -4.909 11.571 1.00 94.56 93 TYR A O 1
ATOM 778 N N . LEU A 1 94 ? -15.911 -5.402 13.140 1.00 93.44 94 LEU A N 1
ATOM 779 C CA . LEU A 1 94 ? -16.787 -4.279 12.833 1.00 93.44 94 LEU A CA 1
ATOM 780 C C . LEU A 1 94 ? -16.044 -2.962 13.110 1.00 93.44 94 LEU A C 1
ATOM 782 O O . LEU A 1 94 ? -15.665 -2.714 14.258 1.00 93.44 94 LEU A O 1
ATOM 786 N N . PRO A 1 95 ? -15.841 -2.112 12.094 1.00 94.19 95 PRO A N 1
ATOM 787 C CA . PRO A 1 95 ? -15.234 -0.809 12.296 1.00 94.19 95 PRO A CA 1
ATOM 788 C C . PRO A 1 95 ? -16.144 0.092 13.121 1.00 94.19 95 PRO A C 1
ATOM 790 O O . PRO A 1 95 ? -17.333 0.201 12.826 1.00 94.19 95 PRO A O 1
ATOM 793 N N . LEU A 1 96 ? -15.572 0.764 14.120 1.00 92.62 96 LEU A N 1
ATOM 794 C CA . LEU A 1 96 ? -16.250 1.852 14.824 1.00 92.62 96 LEU A CA 1
ATOM 795 C C . LEU A 1 96 ? -16.435 3.035 13.877 1.00 92.62 96 LEU A C 1
ATOM 797 O O . LEU A 1 96 ? -17.516 3.604 13.771 1.00 92.62 96 LEU A O 1
ATOM 801 N N . GLU A 1 97 ? -15.363 3.367 13.160 1.00 92.44 97 GLU A N 1
ATOM 802 C CA . GLU A 1 97 ? -15.335 4.452 12.195 1.00 92.44 97 GLU A CA 1
ATOM 803 C C . GLU A 1 97 ? -14.454 4.071 11.012 1.00 92.44 97 GLU A C 1
ATOM 805 O O . GLU A 1 97 ? -13.398 3.450 11.160 1.00 92.44 97 GLU A O 1
ATOM 810 N N . MET A 1 98 ? -14.887 4.482 9.826 1.00 91.25 98 MET A N 1
ATOM 811 C CA . MET A 1 98 ? -14.100 4.422 8.607 1.00 91.25 98 MET A CA 1
ATOM 812 C C . MET A 1 98 ? -14.188 5.775 7.925 1.00 91.25 98 MET A C 1
ATOM 814 O O . MET A 1 98 ? -15.285 6.259 7.646 1.00 91.25 98 MET A O 1
ATOM 818 N N . PHE A 1 99 ? -13.049 6.389 7.629 1.00 88.50 99 PHE A N 1
ATOM 819 C CA . PHE A 1 99 ? -13.055 7.610 6.839 1.00 88.50 99 PHE A CA 1
ATOM 820 C C . PHE A 1 99 ? -11.828 7.727 5.953 1.00 88.50 99 PHE A C 1
ATOM 822 O O . PHE A 1 99 ? -10.805 7.056 6.099 1.00 88.50 99 PHE A O 1
ATOM 829 N N . LYS A 1 100 ? -11.975 8.616 4.982 1.00 91.00 100 LYS A N 1
ATOM 830 C CA . LYS A 1 100 ? -11.004 8.890 3.944 1.00 91.00 100 LYS A CA 1
ATOM 831 C C . LYS A 1 100 ? -10.435 10.279 4.170 1.00 91.00 100 LYS A C 1
ATOM 833 O O . LYS A 1 100 ? -11.182 11.246 4.296 1.00 91.00 100 LYS A O 1
ATOM 838 N N . LEU A 1 101 ? -9.114 10.392 4.164 1.00 88.81 101 LEU A N 1
ATOM 839 C CA . LEU A 1 101 ? -8.462 11.694 4.136 1.00 88.81 101 LEU A CA 1
ATOM 840 C C . LEU A 1 101 ? -8.390 12.189 2.697 1.00 88.81 101 LEU A C 1
ATOM 842 O O . LEU A 1 101 ? -7.562 11.749 1.894 1.00 88.81 101 LEU A O 1
ATOM 846 N N . ASP A 1 102 ? -9.284 13.121 2.390 1.00 76.94 102 ASP A N 1
ATOM 847 C CA . ASP A 1 102 ? -9.273 13.888 1.156 1.00 76.94 102 ASP A CA 1
ATOM 848 C C . ASP A 1 102 ? -8.315 15.073 1.294 1.00 76.94 102 ASP A C 1
ATOM 850 O O . ASP A 1 102 ? -8.604 16.051 1.980 1.00 76.94 102 ASP A O 1
ATOM 854 N N . ASN A 1 103 ? -7.152 15.012 0.639 1.00 69.69 103 ASN A N 1
ATOM 855 C CA . ASN A 1 103 ? -6.252 16.163 0.592 1.00 69.69 103 ASN A CA 1
ATOM 856 C C . ASN A 1 103 ? -5.449 16.245 -0.712 1.00 69.69 103 ASN A C 1
ATOM 858 O O . ASN A 1 103 ? -4.960 15.253 -1.235 1.00 69.69 103 ASN A O 1
ATOM 862 N N . SER A 1 104 ? -5.238 17.475 -1.182 1.00 72.88 104 SER A N 1
ATOM 863 C CA . SER A 1 104 ? -4.308 17.872 -2.245 1.00 72.88 104 SER A CA 1
ATOM 864 C C . SER A 1 104 ? -2.867 17.360 -2.092 1.00 72.88 104 SER A C 1
ATOM 866 O O . SER A 1 104 ? -2.173 17.181 -3.095 1.00 72.88 104 SER A O 1
ATOM 868 N N . VAL A 1 105 ? -2.402 17.121 -0.860 1.00 83.62 105 VAL A N 1
ATOM 869 C CA . VAL A 1 105 ? -1.022 16.686 -0.587 1.00 83.62 105 VAL A CA 1
ATOM 870 C C . VAL A 1 105 ? -0.798 15.236 -1.025 1.00 83.62 105 VAL A C 1
ATOM 872 O O . VAL A 1 105 ? 0.267 14.886 -1.554 1.00 83.62 105 VAL A O 1
ATOM 875 N N . VAL A 1 106 ? -1.808 14.379 -0.849 1.00 77.31 106 VAL A N 1
ATOM 876 C CA . VAL A 1 106 ? -1.733 12.960 -1.196 1.00 77.31 106 VAL A CA 1
ATOM 877 C C . VAL A 1 106 ? -2.515 12.716 -2.478 1.00 77.31 106 VAL A C 1
ATOM 879 O O . VAL A 1 106 ? -3.698 13.008 -2.581 1.00 77.31 106 VAL A O 1
ATOM 882 N N . LYS A 1 107 ? -1.839 12.189 -3.503 1.00 79.50 107 LYS A N 1
ATOM 883 C CA . LYS A 1 107 ? -2.499 11.909 -4.785 1.00 79.50 107 LYS A CA 1
ATOM 884 C C . LYS A 1 107 ? -3.534 10.787 -4.644 1.00 79.50 107 LYS A C 1
ATOM 886 O O . LYS A 1 107 ? -4.594 10.849 -5.262 1.00 79.50 107 LYS A O 1
ATOM 891 N N . ASN A 1 108 ? -3.178 9.768 -3.868 1.00 82.44 108 ASN A N 1
ATOM 892 C CA . ASN A 1 108 ? -4.010 8.606 -3.607 1.00 82.44 108 ASN A CA 1
ATOM 893 C C . ASN A 1 108 ? -4.741 8.807 -2.276 1.00 82.44 108 ASN A C 1
ATOM 895 O O . ASN A 1 108 ? -4.136 9.322 -1.335 1.00 82.44 108 ASN A O 1
ATOM 899 N N . PRO A 1 109 ? -6.011 8.406 -2.176 1.00 84.69 109 PRO A N 1
ATOM 900 C CA . PRO A 1 109 ? -6.754 8.540 -0.934 1.00 84.69 109 PRO A CA 1
ATOM 901 C C . PRO A 1 109 ? -6.157 7.658 0.159 1.00 84.69 109 PRO A C 1
ATOM 903 O O . PRO A 1 109 ? -5.768 6.517 -0.089 1.00 84.69 109 PRO A O 1
ATOM 906 N N . VAL A 1 110 ? -6.078 8.203 1.367 1.00 87.94 110 VAL A N 1
ATOM 907 C CA . VAL A 1 110 ? -5.614 7.489 2.561 1.00 87.94 110 VAL A CA 1
ATOM 908 C C . VAL A 1 110 ? -6.838 7.090 3.362 1.00 87.94 110 VAL A C 1
ATOM 910 O O . VAL A 1 110 ? -7.741 7.911 3.539 1.00 87.94 110 VAL A O 1
ATOM 913 N N . LEU A 1 111 ? -6.876 5.837 3.806 1.00 91.25 111 LEU A N 1
ATOM 914 C CA . LEU A 1 111 ? -8.015 5.286 4.531 1.00 91.25 111 LEU A CA 1
ATOM 915 C C . LEU A 1 111 ? -7.661 5.026 5.980 1.00 91.25 111 LEU A C 1
ATOM 917 O O . LEU A 1 111 ? -6.573 4.530 6.272 1.00 91.25 111 LEU A O 1
ATOM 921 N N . TYR A 1 112 ? -8.620 5.325 6.841 1.00 93.50 112 TYR A N 1
ATOM 922 C CA . TYR A 1 112 ? -8.553 5.163 8.278 1.00 93.50 112 TYR A CA 1
ATOM 923 C C . TYR A 1 112 ? -9.681 4.249 8.717 1.00 93.50 112 TYR A C 1
ATOM 925 O O . TYR A 1 112 ? -10.824 4.440 8.308 1.00 93.50 112 TYR A O 1
ATOM 933 N N . CYS A 1 113 ? -9.340 3.253 9.523 1.00 94.62 113 CYS A N 1
ATOM 934 C CA . CYS A 1 113 ? -10.270 2.294 10.093 1.00 94.62 113 CYS A CA 1
ATOM 935 C C . CYS A 1 113 ? -10.006 2.201 11.594 1.00 94.62 113 CYS A C 1
ATOM 937 O O . CYS A 1 113 ? -8.954 1.711 12.008 1.00 94.62 113 CYS A O 1
ATOM 939 N N . THR A 1 114 ? -10.957 2.662 12.396 1.00 94.94 114 THR A N 1
ATOM 940 C CA . THR A 1 114 ? -10.900 2.600 13.857 1.00 94.94 114 THR A CA 1
ATOM 941 C C . THR A 1 114 ? -11.625 1.351 14.342 1.00 94.94 114 THR A C 1
ATOM 943 O O . THR A 1 114 ? -12.759 1.084 13.942 1.00 94.94 114 THR A O 1
ATOM 946 N N . LEU A 1 115 ? -10.975 0.587 15.212 1.00 93.56 115 LEU A N 1
ATOM 947 C CA . LEU A 1 115 ? -11.452 -0.671 15.777 1.00 93.56 115 LEU A CA 1
ATOM 948 C C . LEU A 1 115 ? -11.418 -0.594 17.305 1.00 93.56 115 LEU A C 1
ATOM 950 O O . LEU A 1 115 ? -10.516 0.017 17.880 1.00 93.56 115 LEU A O 1
ATOM 954 N N . SER A 1 116 ? -12.366 -1.261 17.960 1.00 90.38 116 SER A N 1
ATOM 955 C CA . SER A 1 116 ? -12.307 -1.487 19.406 1.00 90.38 116 SER A CA 1
ATOM 956 C C . SER A 1 116 ? -11.375 -2.660 19.717 1.00 90.38 116 SER A C 1
ATOM 958 O O . SER A 1 116 ? -11.476 -3.717 19.091 1.00 90.38 116 SER A O 1
ATOM 960 N N . HIS A 1 117 ? -10.507 -2.529 20.723 1.00 81.25 117 HIS A N 1
ATOM 961 C CA . HIS A 1 117 ? -9.699 -3.652 21.215 1.00 81.25 117 HIS A CA 1
ATOM 962 C C . HIS A 1 117 ? -10.562 -4.795 21.770 1.00 81.25 117 HIS A C 1
ATOM 964 O O . HIS A 1 117 ? -10.150 -5.958 21.742 1.00 81.25 117 HIS A O 1
ATOM 970 N N . SER A 1 118 ? -11.780 -4.491 22.236 1.00 79.75 118 SER A N 1
ATOM 971 C CA . SER A 1 118 ? -12.719 -5.512 22.716 1.00 79.75 118 SER A CA 1
ATOM 972 C C . SER A 1 118 ? -13.099 -6.520 21.625 1.00 79.75 118 SER A C 1
ATOM 974 O O . SER A 1 118 ? -13.445 -7.656 21.936 1.00 79.75 118 SER A O 1
ATOM 976 N N . CYS A 1 119 ? -12.954 -6.152 20.347 1.00 75.00 119 CYS A N 1
ATOM 977 C CA . CYS A 1 119 ? -13.182 -7.055 19.225 1.00 75.00 119 CYS A CA 1
ATOM 978 C C . CYS A 1 119 ? -12.148 -8.192 19.141 1.00 75.00 119 CYS A C 1
ATOM 980 O O . CYS A 1 119 ? -12.456 -9.238 18.579 1.00 75.00 119 CYS A O 1
ATOM 982 N N . PHE A 1 120 ? -10.948 -8.010 19.700 1.00 73.50 120 PHE A N 1
ATOM 983 C CA . PHE A 1 120 ? -9.861 -8.997 19.641 1.00 73.50 120 PHE A CA 1
ATOM 984 C C . PHE A 1 120 ? -9.825 -9.899 20.878 1.00 73.50 120 PHE A C 1
ATOM 986 O O . PHE A 1 120 ? -9.448 -11.068 20.807 1.00 73.50 120 PHE A O 1
ATOM 993 N N . ASN A 1 121 ? -10.227 -9.358 22.028 1.00 67.31 121 ASN A N 1
ATOM 994 C CA . ASN A 1 121 ? -10.205 -10.064 23.297 1.00 67.31 121 ASN A CA 1
ATOM 995 C C . ASN A 1 121 ? -11.622 -10.511 23.655 1.00 67.31 121 ASN A C 1
ATOM 997 O O . ASN A 1 121 ? -12.410 -9.727 24.170 1.00 67.31 121 ASN A O 1
ATOM 1001 N N . ASN A 1 122 ? -11.917 -11.805 23.504 1.00 64.81 122 ASN A N 1
ATOM 1002 C CA . ASN A 1 122 ? -13.177 -12.440 23.939 1.00 64.81 122 ASN A CA 1
ATOM 1003 C C . ASN A 1 122 ? -13.467 -12.333 25.461 1.00 64.81 122 ASN A C 1
ATOM 1005 O O . ASN A 1 122 ? -14.340 -13.026 25.984 1.00 64.81 122 ASN A O 1
ATOM 1009 N N . LYS A 1 123 ? -12.731 -11.506 26.210 1.00 61.09 123 LYS A N 1
ATOM 1010 C CA . LYS A 1 123 ? -12.892 -11.297 27.648 1.00 61.09 123 LYS A CA 1
ATOM 1011 C C . LYS A 1 123 ? -13.719 -10.036 27.891 1.00 61.09 123 LYS A C 1
ATOM 1013 O O . LYS A 1 123 ? -13.216 -8.921 27.810 1.00 61.09 123 LYS A O 1
ATOM 1018 N N . GLN A 1 124 ? -14.997 -10.241 28.207 1.00 54.66 124 GLN A N 1
ATOM 1019 C CA . GLN A 1 124 ? -15.961 -9.208 28.602 1.00 54.66 124 GLN A CA 1
ATOM 1020 C C . GLN A 1 124 ? -15.664 -8.623 29.997 1.00 54.66 124 GLN A C 1
ATOM 1022 O O . GLN A 1 124 ? -16.480 -8.739 30.913 1.00 54.66 124 GLN A O 1
ATOM 1027 N N . GLU A 1 125 ? -14.515 -7.985 30.200 1.00 62.09 125 GLU A N 1
ATOM 1028 C CA . GLU A 1 125 ? -14.296 -7.206 31.421 1.00 62.09 125 GLU A CA 1
ATOM 1029 C C . GLU A 1 125 ? -14.798 -5.773 31.213 1.00 62.09 125 GLU A C 1
ATOM 1031 O O . GLU A 1 125 ? -14.193 -4.942 30.541 1.00 62.09 125 GLU A O 1
ATOM 1036 N N . LYS A 1 126 ? -15.981 -5.502 31.774 1.00 56.72 126 LYS A N 1
ATOM 1037 C CA . LYS A 1 126 ? -16.583 -4.170 31.850 1.00 56.72 126 LYS A CA 1
ATOM 1038 C C . LYS A 1 126 ? -15.767 -3.307 32.821 1.00 56.72 126 LYS A C 1
ATOM 1040 O O . LYS A 1 126 ? -15.665 -3.697 33.978 1.00 56.72 126 LYS A O 1
ATOM 1045 N N . HIS A 1 127 ? -15.287 -2.141 32.361 1.00 51.56 127 HIS A N 1
ATOM 1046 C CA . HIS A 1 127 ? -15.066 -0.880 33.117 1.00 51.56 127 HIS A CA 1
ATOM 1047 C C . HIS A 1 127 ? -13.733 -0.123 32.955 1.00 51.56 127 HIS A C 1
ATOM 1049 O O . HIS A 1 127 ? -13.560 0.900 33.618 1.00 51.56 127 HIS A O 1
ATOM 1055 N N . HIS A 1 128 ? -12.848 -0.479 32.026 1.00 61.41 128 HIS A N 1
ATOM 1056 C CA . HIS A 1 128 ? -11.733 0.409 31.664 1.00 61.41 128 HIS A CA 1
ATOM 1057 C C . HIS A 1 128 ? -11.943 1.027 30.281 1.00 61.41 128 HIS A C 1
ATOM 1059 O O . HIS A 1 128 ? -12.639 0.441 29.456 1.00 61.41 128 HIS A O 1
ATOM 1065 N N . GLN A 1 129 ? -11.446 2.259 30.096 1.00 70.31 129 GLN A N 1
ATOM 1066 C CA . GLN A 1 129 ? -11.553 3.028 28.851 1.00 70.31 129 GLN A CA 1
ATOM 1067 C C . GLN A 1 129 ? -11.320 2.110 27.652 1.00 70.31 129 GLN A C 1
ATOM 1069 O O . GLN A 1 129 ? -10.337 1.372 27.633 1.00 70.31 129 GLN A O 1
ATOM 1074 N N . GLU A 1 130 ? -12.256 2.123 26.707 1.00 77.19 130 GLU A N 1
ATOM 1075 C CA . GLU A 1 130 ? -12.214 1.240 25.550 1.00 77.19 130 GLU A CA 1
ATOM 1076 C C . GLU A 1 130 ? -10.957 1.557 24.739 1.00 77.19 130 GLU A C 1
ATOM 1078 O O . GLU A 1 130 ? -10.829 2.642 24.173 1.00 77.19 130 GLU A O 1
ATOM 1083 N N . GLU A 1 131 ? -9.986 0.642 24.758 1.00 85.25 131 GLU A N 1
ATOM 1084 C CA . GLU A 1 131 ? -8.768 0.799 23.97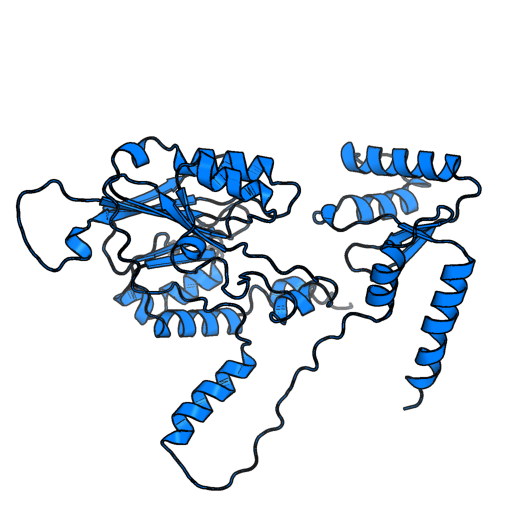5 1.00 85.25 131 GLU A CA 1
ATOM 1085 C C . GLU A 1 131 ? -9.140 0.761 22.488 1.00 85.25 131 GLU A C 1
ATOM 1087 O O . GLU A 1 131 ? -9.917 -0.090 22.042 1.00 85.25 131 GLU A O 1
ATOM 1092 N N . THR A 1 132 ? -8.585 1.687 21.711 1.00 91.69 132 THR A N 1
ATOM 1093 C CA . THR A 1 132 ? -8.863 1.837 20.280 1.00 91.69 132 THR A CA 1
ATOM 1094 C C . THR A 1 132 ? -7.611 1.620 19.439 1.00 91.69 132 THR A C 1
ATOM 1096 O O . THR A 1 132 ? -6.522 2.115 19.747 1.00 91.69 132 THR A O 1
ATOM 1099 N N . LEU A 1 133 ? -7.795 0.897 18.336 1.00 93.44 133 LEU A N 1
ATOM 1100 C CA . LEU A 1 133 ? -6.787 0.664 17.313 1.00 93.44 133 LEU A CA 1
ATOM 1101 C C . LEU A 1 133 ? -7.193 1.397 16.036 1.00 93.44 133 LEU A C 1
ATOM 1103 O O . LEU A 1 133 ? -8.240 1.114 15.459 1.00 93.44 133 LEU A O 1
ATOM 1107 N N . CYS A 1 134 ? -6.335 2.286 15.544 1.00 96.06 134 CYS A N 1
ATOM 1108 C CA . CYS A 1 134 ? -6.485 2.888 14.225 1.00 96.06 134 CYS A CA 1
ATOM 1109 C C . CYS A 1 134 ? -5.566 2.203 13.211 1.00 96.06 134 CYS A C 1
ATOM 1111 O O . CYS A 1 134 ? -4.342 2.202 13.347 1.00 96.06 134 CYS A O 1
ATOM 1113 N N . VAL A 1 135 ? -6.149 1.696 12.133 1.00 96.88 135 VAL A N 1
ATOM 1114 C CA . VAL A 1 135 ? -5.440 1.131 10.987 1.00 96.88 135 VAL A CA 1
ATOM 1115 C C . VAL A 1 135 ? -5.481 2.114 9.824 1.00 96.88 135 VAL A C 1
ATOM 1117 O O . VAL A 1 135 ? -6.547 2.583 9.434 1.00 96.88 135 VAL A O 1
ATOM 1120 N N . ILE A 1 136 ? -4.316 2.404 9.253 1.00 97.19 136 ILE A N 1
ATOM 1121 C CA . ILE A 1 136 ? -4.134 3.341 8.149 1.00 97.19 136 ILE A CA 1
ATOM 1122 C C . ILE A 1 136 ? -3.643 2.584 6.917 1.00 97.19 136 ILE A C 1
ATOM 1124 O O . ILE A 1 136 ? -2.579 1.961 6.955 1.00 97.19 136 ILE A O 1
ATOM 1128 N N . SER A 1 137 ? -4.378 2.691 5.808 1.00 96.44 137 SER A N 1
ATOM 1129 C CA . SER A 1 137 ? -3.934 2.234 4.487 1.00 96.44 137 SER A CA 1
ATOM 1130 C C . SER A 1 137 ? -3.463 3.414 3.647 1.00 96.44 137 SER A C 1
ATOM 1132 O O . SER A 1 137 ? -4.234 4.339 3.365 1.00 96.44 137 SER A O 1
ATOM 1134 N N . ALA A 1 138 ? -2.194 3.389 3.235 1.00 95.81 138 ALA A N 1
ATOM 1135 C CA . ALA A 1 138 ? -1.592 4.463 2.455 1.00 95.81 138 ALA A CA 1
ATOM 1136 C C . ALA A 1 138 ? -0.797 3.943 1.254 1.00 95.81 138 ALA A C 1
ATOM 1138 O O . ALA A 1 138 ? -0.146 2.904 1.316 1.00 95.81 138 ALA A O 1
ATOM 1139 N N . HIS A 1 139 ? -0.807 4.734 0.178 1.00 95.25 139 HIS A N 1
ATOM 1140 C CA . HIS A 1 139 ? 0.049 4.538 -0.989 1.00 95.25 139 HIS A CA 1
ATOM 1141 C C . HIS A 1 139 ? 0.681 5.880 -1.376 1.00 95.25 139 HIS A C 1
ATOM 1143 O O . HIS A 1 139 ? 0.032 6.730 -1.999 1.00 95.25 139 HIS A O 1
ATOM 1149 N N . THR A 1 140 ? 1.927 6.104 -0.956 1.00 95.88 140 THR A N 1
ATOM 1150 C CA . THR A 1 140 ? 2.598 7.407 -1.104 1.00 95.88 140 THR A CA 1
ATOM 1151 C C . THR A 1 140 ? 3.215 7.586 -2.497 1.00 95.88 140 THR A C 1
ATOM 1153 O O . THR A 1 140 ? 3.174 6.700 -3.348 1.00 95.88 140 THR A O 1
ATOM 1156 N N . SER A 1 141 ? 3.768 8.771 -2.771 1.00 94.88 141 SER A N 1
ATOM 1157 C CA . SER A 1 141 ? 4.328 9.105 -4.086 1.00 94.88 141 SER A CA 1
ATOM 1158 C C . SER A 1 141 ? 5.488 8.185 -4.484 1.00 94.88 141 SER A C 1
ATOM 1160 O O . SER A 1 141 ? 6.533 8.185 -3.839 1.00 94.88 141 SER A O 1
ATOM 1162 N N . ALA A 1 142 ? 5.350 7.495 -5.615 1.00 92.06 142 ALA A N 1
ATOM 1163 C CA . ALA A 1 142 ? 6.401 6.656 -6.186 1.00 92.06 142 ALA A CA 1
ATOM 1164 C C . ALA A 1 142 ? 7.645 7.447 -6.643 1.00 92.06 142 ALA A C 1
ATOM 1166 O O . ALA A 1 142 ? 7.578 8.652 -6.902 1.00 92.06 142 ALA A O 1
ATOM 1167 N N . TYR A 1 143 ? 8.753 6.724 -6.841 1.00 90.12 143 TYR A N 1
ATOM 1168 C CA . TYR A 1 143 ? 10.057 7.157 -7.369 1.00 90.12 143 TYR A CA 1
ATOM 1169 C C . TYR A 1 143 ? 10.946 7.960 -6.415 1.00 90.12 143 TYR A C 1
ATOM 1171 O O . TYR A 1 143 ? 10.506 8.872 -5.724 1.00 90.12 143 TYR A O 1
ATOM 1179 N N . ASN A 1 144 ? 12.257 7.719 -6.486 1.00 89.94 144 ASN A N 1
ATOM 1180 C CA . ASN A 1 144 ? 13.257 8.296 -5.581 1.00 89.94 144 ASN A CA 1
ATOM 1181 C C . ASN A 1 144 ? 13.233 9.837 -5.507 1.00 89.94 144 ASN A C 1
ATOM 1183 O O . ASN A 1 144 ? 13.331 10.384 -4.417 1.00 89.94 144 ASN A O 1
ATOM 1187 N N . HIS A 1 145 ? 13.045 10.546 -6.628 1.00 90.50 145 HIS A N 1
ATOM 1188 C CA . HIS A 1 145 ? 13.018 12.022 -6.655 1.00 90.50 145 HIS A CA 1
ATOM 1189 C C . HIS A 1 145 ? 11.859 12.647 -5.853 1.00 90.50 145 HIS A C 1
ATOM 1191 O O . HIS A 1 145 ? 11.890 13.840 -5.573 1.00 90.50 145 HIS A O 1
ATOM 1197 N N . ASN A 1 146 ? 10.853 11.854 -5.467 1.00 94.62 146 ASN A N 1
ATOM 1198 C CA . ASN A 1 146 ? 9.735 12.289 -4.632 1.00 94.62 146 ASN A CA 1
ATOM 1199 C C . ASN A 1 146 ? 9.966 12.056 -3.128 1.00 94.62 146 ASN A C 1
ATOM 1201 O O . ASN A 1 146 ? 8.999 12.113 -2.376 1.00 94.62 146 ASN A O 1
ATOM 1205 N N . ALA A 1 147 ? 11.204 11.818 -2.673 1.00 95.75 147 ALA A N 1
ATOM 1206 C CA . ALA A 1 147 ? 11.516 11.574 -1.256 1.00 95.75 147 ALA A CA 1
ATOM 1207 C C . ALA A 1 147 ? 10.952 12.665 -0.326 1.00 95.75 147 ALA A C 1
ATOM 1209 O O . ALA A 1 147 ? 10.145 12.368 0.550 1.00 95.75 147 ALA A O 1
ATOM 1210 N N . ASN A 1 148 ? 11.242 13.943 -0.599 1.00 96.12 148 ASN A N 1
ATOM 1211 C CA . ASN A 1 148 ? 10.712 15.058 0.202 1.00 96.12 148 ASN A CA 1
ATOM 1212 C C . ASN A 1 148 ? 9.176 15.121 0.169 1.00 96.12 148 ASN A C 1
ATOM 1214 O O . ASN A 1 148 ? 8.529 15.444 1.161 1.00 96.12 148 ASN A O 1
ATOM 1218 N N . LYS A 1 149 ? 8.568 14.798 -0.979 1.00 95.56 149 LYS A N 1
ATOM 1219 C CA . LYS A 1 149 ? 7.108 14.761 -1.104 1.00 95.56 149 LYS A CA 1
ATOM 1220 C C . LYS A 1 149 ? 6.510 13.634 -0.260 1.00 95.56 149 LYS A C 1
ATOM 1222 O O . LYS A 1 149 ? 5.476 13.850 0.362 1.00 95.56 149 LYS A O 1
ATOM 1227 N N . ARG A 1 150 ? 7.140 12.456 -0.223 1.00 96.31 150 ARG A N 1
ATOM 1228 C CA . ARG A 1 150 ? 6.723 11.349 0.647 1.00 96.31 150 ARG A CA 1
ATOM 1229 C C . ARG A 1 150 ? 6.863 11.698 2.117 1.00 96.31 150 ARG A C 1
ATOM 1231 O O . ARG A 1 150 ? 5.949 11.396 2.869 1.00 96.31 150 ARG A O 1
ATOM 1238 N N . GLU A 1 151 ? 7.944 12.365 2.511 1.00 97.00 151 GLU A N 1
ATOM 1239 C CA . GLU A 1 151 ? 8.114 12.847 3.884 1.00 97.00 151 GLU A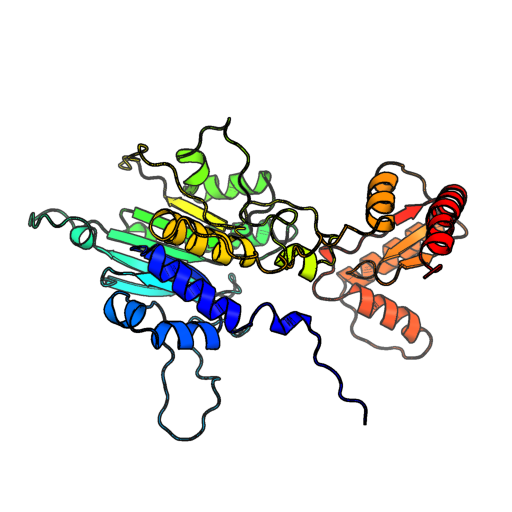 CA 1
ATOM 1240 C C . GLU A 1 151 ? 6.950 13.751 4.306 1.00 97.00 151 GLU A C 1
ATOM 1242 O O . GLU A 1 151 ? 6.305 13.491 5.320 1.00 97.00 151 GLU A O 1
ATOM 1247 N N . ILE A 1 152 ? 6.604 14.743 3.478 1.00 96.75 152 ILE A N 1
ATOM 1248 C CA . ILE A 1 152 ? 5.452 15.624 3.721 1.00 96.75 152 ILE A CA 1
ATOM 1249 C C . ILE A 1 152 ? 4.142 14.821 3.783 1.00 96.75 152 ILE A C 1
ATOM 1251 O O . ILE A 1 152 ? 3.306 15.078 4.646 1.00 96.75 152 ILE A O 1
ATOM 1255 N N . GLN A 1 153 ? 3.954 13.843 2.891 1.00 96.38 153 GLN A N 1
ATOM 1256 C CA . GLN A 1 153 ? 2.767 12.981 2.892 1.00 96.38 153 GLN A CA 1
ATOM 1257 C C . GLN A 1 153 ? 2.662 12.154 4.174 1.00 96.38 153 GLN A C 1
ATOM 1259 O O . GLN A 1 153 ? 1.587 12.102 4.758 1.00 96.38 153 GLN A O 1
ATOM 1264 N N . LEU A 1 154 ? 3.755 11.537 4.622 1.00 97.31 154 LEU A N 1
ATOM 1265 C CA . LEU A 1 154 ? 3.780 10.718 5.831 1.00 97.31 154 LEU A CA 1
ATOM 1266 C C . LEU A 1 154 ? 3.519 11.564 7.076 1.00 97.31 154 LEU A C 1
ATOM 1268 O O . LEU A 1 154 ? 2.641 11.209 7.852 1.00 97.31 154 LEU A O 1
ATOM 1272 N N . LEU A 1 155 ? 4.186 12.716 7.216 1.00 96.88 155 LEU A N 1
ATOM 1273 C CA . LEU A 1 155 ? 3.913 13.666 8.300 1.00 96.88 155 LEU A CA 1
ATOM 1274 C C . LEU A 1 155 ? 2.441 14.075 8.316 1.00 96.88 155 LEU A C 1
ATOM 1276 O O . LEU A 1 155 ? 1.796 14.023 9.360 1.00 96.88 155 LEU A O 1
ATOM 1280 N N . HIS A 1 156 ? 1.890 14.417 7.150 1.00 95.94 156 HIS A N 1
ATOM 1281 C CA . HIS A 1 156 ? 0.488 14.784 7.039 1.00 95.94 156 HIS A CA 1
ATOM 1282 C C . HIS A 1 156 ? -0.440 13.638 7.457 1.00 95.94 156 HIS A C 1
ATOM 1284 O O . HIS A 1 156 ? -1.376 13.869 8.208 1.00 95.94 156 HIS A O 1
ATOM 1290 N N . ILE A 1 157 ? -0.175 12.406 7.020 1.00 96.00 157 ILE A N 1
ATOM 1291 C CA . ILE A 1 157 ? -0.974 11.222 7.367 1.00 96.00 157 ILE A CA 1
ATOM 1292 C C . ILE A 1 157 ? -0.973 10.963 8.877 1.00 96.00 157 ILE A C 1
ATOM 1294 O O . ILE A 1 157 ? -2.010 10.605 9.431 1.00 96.00 157 ILE A O 1
ATOM 1298 N N . THR A 1 158 ? 0.174 11.127 9.540 1.00 96.81 158 THR A N 1
ATOM 1299 C CA . THR A 1 158 ? 0.362 10.707 10.937 1.00 96.81 158 THR A CA 1
ATOM 1300 C C . THR A 1 158 ? 0.107 11.797 11.973 1.00 96.81 158 THR A C 1
ATOM 1302 O O . THR A 1 158 ? 0.024 11.486 13.156 1.00 96.81 158 THR A O 1
ATOM 1305 N N . GLN A 1 159 ? 0.017 13.064 11.563 1.00 95.69 159 GLN A N 1
ATOM 1306 C CA . GLN A 1 159 ? -0.205 14.212 12.458 1.00 95.69 159 GLN A CA 1
ATOM 1307 C C . GLN A 1 159 ? -1.658 14.701 12.465 1.00 95.69 159 GLN A C 1
ATOM 1309 O O . GLN A 1 159 ? -1.939 15.813 12.904 1.00 95.69 159 GLN A O 1
ATOM 1314 N N . GLN A 1 160 ? -2.582 13.888 11.962 1.00 95.38 160 GLN A N 1
ATOM 1315 C CA . GLN A 1 160 ? -4.000 14.212 11.995 1.00 95.38 160 GLN A CA 1
ATOM 1316 C C . GLN A 1 160 ? -4.511 14.261 13.438 1.00 95.38 160 GLN A C 1
ATOM 1318 O O . GLN A 1 160 ? -4.168 13.401 14.249 1.00 95.38 160 GLN A O 1
ATOM 1323 N N . ASP A 1 161 ? -5.349 15.250 13.752 1.00 95.00 161 ASP A N 1
ATOM 1324 C CA . ASP A 1 161 ? -5.814 15.483 15.124 1.00 95.00 161 ASP A CA 1
ATOM 1325 C C . ASP A 1 161 ? -6.560 14.281 15.707 1.00 95.00 161 ASP A C 1
ATOM 1327 O O . ASP A 1 161 ? -6.327 13.932 16.860 1.00 95.00 161 ASP A O 1
ATOM 1331 N N . TYR A 1 162 ? -7.364 13.588 14.898 1.00 92.19 162 TYR A N 1
ATOM 1332 C CA . TYR A 1 162 ? -8.122 12.418 15.348 1.00 92.19 162 TYR A CA 1
ATOM 1333 C C . TYR A 1 162 ? -7.217 11.250 15.808 1.00 92.19 162 TYR A C 1
ATOM 1335 O O . TYR A 1 162 ? -7.671 10.369 16.530 1.00 92.19 162 TYR A O 1
ATOM 1343 N N . LEU A 1 163 ? -5.930 11.219 15.423 1.00 94.69 163 LEU A N 1
ATOM 1344 C CA . LEU A 1 163 ? -4.992 10.194 15.899 1.00 94.69 163 LEU A CA 1
ATOM 1345 C C . LEU A 1 163 ? -4.548 10.420 17.340 1.00 94.69 163 LEU A C 1
ATOM 1347 O O . LEU A 1 163 ? -4.025 9.488 17.953 1.00 94.69 163 LEU A O 1
ATOM 1351 N N . LYS A 1 164 ? -4.691 11.637 17.876 1.00 92.88 164 LYS A N 1
ATOM 1352 C CA . LYS A 1 164 ? -4.201 11.984 19.217 1.00 92.88 164 LYS A CA 1
ATOM 1353 C C . LYS A 1 164 ? -4.878 11.156 20.305 1.00 92.88 164 LYS A C 1
ATOM 1355 O O . LYS A 1 164 ? -4.206 10.785 21.262 1.00 92.88 164 LYS A O 1
ATOM 1360 N N . ASP A 1 165 ? -6.147 10.822 20.099 1.00 90.44 165 ASP A N 1
ATOM 1361 C CA . ASP A 1 165 ? -6.970 10.091 21.065 1.00 90.44 165 ASP A CA 1
ATOM 1362 C C . ASP A 1 165 ? -6.919 8.566 20.876 1.00 90.44 165 ASP A C 1
ATOM 1364 O O . ASP A 1 165 ? -7.445 7.822 21.697 1.00 90.44 165 ASP A O 1
ATOM 1368 N N . MET A 1 166 ? -6.264 8.084 19.815 1.00 91.94 166 MET A N 1
ATOM 1369 C CA . MET A 1 166 ? -6.107 6.647 19.571 1.00 91.94 166 MET A CA 1
ATOM 1370 C C . MET A 1 166 ? -5.090 6.057 20.547 1.00 91.94 166 MET A C 1
ATOM 1372 O O . MET A 1 166 ? -4.080 6.703 20.834 1.00 91.94 166 MET A O 1
ATOM 1376 N N . ASN A 1 167 ? -5.278 4.818 21.004 1.00 90.00 167 ASN A N 1
ATOM 1377 C CA . ASN A 1 167 ? -4.270 4.126 21.819 1.00 90.00 167 ASN A CA 1
ATOM 1378 C C . ASN A 1 167 ? -3.153 3.592 20.917 1.00 90.00 167 ASN A C 1
ATOM 1380 O O . ASN A 1 167 ? -1.976 3.945 21.067 1.00 90.00 167 ASN A O 1
ATOM 1384 N N . GLU A 1 168 ? -3.540 2.826 19.901 1.00 92.81 168 GLU A N 1
ATOM 1385 C CA . GLU A 1 168 ? -2.633 2.216 18.940 1.00 92.81 168 GLU A CA 1
ATOM 1386 C C . GLU A 1 168 ? -2.904 2.710 17.522 1.00 92.81 168 GLU A C 1
ATOM 1388 O O . GLU A 1 168 ? -4.041 2.967 17.127 1.00 92.81 168 GLU A O 1
ATOM 1393 N N . VAL A 1 169 ? -1.833 2.863 16.740 1.00 95.75 169 VAL A N 1
ATOM 1394 C CA . VAL A 1 169 ? -1.937 3.268 15.337 1.00 95.75 169 VAL A CA 1
ATOM 1395 C C . VAL A 1 169 ? -0.982 2.440 14.499 1.00 95.75 169 VAL A C 1
ATOM 1397 O O . VAL A 1 169 ? 0.230 2.453 14.733 1.00 95.75 169 VAL A O 1
ATOM 1400 N N . ILE A 1 170 ? -1.532 1.754 13.503 1.00 96.69 170 ILE A N 1
ATOM 1401 C CA . ILE A 1 170 ? -0.799 0.966 12.517 1.00 96.69 170 ILE A CA 1
ATOM 1402 C C . ILE A 1 170 ? -0.934 1.656 11.165 1.00 96.69 170 ILE A C 1
ATOM 1404 O O . ILE A 1 170 ? -2.038 1.887 10.689 1.00 96.69 170 ILE A O 1
ATOM 1408 N N . LEU A 1 171 ? 0.190 1.953 10.523 1.00 97.81 171 LEU A N 1
ATOM 1409 C CA . LEU A 1 171 ? 0.262 2.475 9.164 1.00 97.81 171 LEU A CA 1
ATOM 1410 C C . LEU A 1 171 ? 0.850 1.414 8.240 1.00 97.81 171 LEU A C 1
ATOM 1412 O O . LEU A 1 171 ? 1.997 1.014 8.414 1.00 97.81 171 LEU A O 1
ATOM 1416 N N . MET A 1 172 ? 0.100 0.987 7.228 1.00 97.38 172 MET A N 1
ATOM 1417 C CA . MET A 1 172 ? 0.554 -0.033 6.288 1.00 97.38 172 MET A CA 1
ATOM 1418 C C . MET A 1 172 ? 0.190 0.247 4.834 1.00 97.38 172 MET A C 1
ATOM 1420 O O . MET A 1 172 ? -0.833 0.854 4.518 1.00 97.38 172 MET A O 1
ATOM 1424 N N . GLY A 1 173 ? 1.038 -0.248 3.938 1.00 96.31 173 GLY A N 1
ATOM 1425 C CA . GLY A 1 173 ? 0.841 -0.184 2.493 1.00 96.31 173 GLY A CA 1
ATOM 1426 C C . GLY A 1 173 ? 2.141 0.073 1.743 1.00 96.31 173 GLY A C 1
ATOM 1427 O O . GLY A 1 173 ? 3.235 -0.036 2.308 1.00 96.31 173 GLY A O 1
ATOM 1428 N N . ASP A 1 174 ? 2.029 0.408 0.461 1.00 96.88 174 ASP A N 1
ATOM 1429 C CA . ASP A 1 174 ? 3.150 0.830 -0.375 1.00 96.88 174 ASP A CA 1
ATOM 1430 C C . ASP A 1 174 ? 3.570 2.268 -0.034 1.00 96.88 174 ASP A C 1
ATOM 1432 O O . ASP A 1 174 ? 3.086 3.264 -0.584 1.00 96.88 174 ASP A O 1
ATOM 1436 N N . LEU A 1 175 ? 4.496 2.384 0.917 1.00 97.56 175 LEU A N 1
ATOM 1437 C CA . LEU A 1 175 ? 5.008 3.675 1.363 1.00 97.56 175 LEU A CA 1
ATOM 1438 C C . LEU A 1 175 ? 6.112 4.219 0.452 1.00 97.56 175 LEU A C 1
ATOM 1440 O O . LEU A 1 175 ? 6.629 5.299 0.742 1.00 97.56 175 LEU A O 1
ATOM 1444 N N . ASN A 1 176 ? 6.475 3.502 -0.621 1.00 97.06 176 ASN A N 1
ATOM 1445 C CA . ASN A 1 176 ? 7.466 3.911 -1.616 1.00 97.06 176 ASN A CA 1
ATOM 1446 C C . ASN A 1 176 ? 8.781 4.461 -1.015 1.00 97.06 176 ASN A C 1
ATOM 1448 O O . ASN A 1 176 ? 9.425 5.323 -1.607 1.00 97.06 176 ASN A O 1
ATOM 1452 N N . ILE A 1 177 ? 9.201 3.981 0.160 1.00 96.38 177 ILE A N 1
ATOM 1453 C CA . ILE A 1 177 ? 10.462 4.382 0.804 1.00 96.38 177 ILE A CA 1
ATOM 1454 C C . ILE A 1 177 ? 11.606 3.716 0.032 1.00 96.38 177 ILE A C 1
ATOM 1456 O O . ILE A 1 177 ? 11.815 2.508 0.138 1.00 96.38 177 ILE A O 1
ATOM 1460 N N . HIS A 1 178 ? 12.305 4.491 -0.801 1.00 92.44 178 HIS A N 1
ATOM 1461 C CA . HIS A 1 178 ? 13.283 3.970 -1.759 1.00 92.44 178 HIS A CA 1
ATOM 1462 C C . HIS A 1 178 ? 14.715 3.998 -1.227 1.00 92.44 178 HIS A C 1
ATOM 1464 O O . HIS A 1 178 ? 15.515 3.135 -1.591 1.00 92.44 178 HIS A O 1
ATOM 1470 N N . LEU A 1 179 ? 15.056 5.035 -0.465 1.00 91.00 179 LEU A N 1
ATOM 1471 C CA . LEU A 1 179 ? 16.407 5.296 0.018 1.00 91.00 179 LEU A CA 1
ATOM 1472 C C . LEU A 1 179 ? 16.502 5.011 1.514 1.00 91.00 179 LEU A C 1
ATOM 1474 O O . LEU A 1 179 ? 15.572 5.283 2.263 1.00 91.00 179 LEU A O 1
ATOM 1478 N N . GLU A 1 180 ? 17.665 4.553 1.960 1.00 90.62 180 GLU A N 1
ATOM 1479 C CA . GLU A 1 180 ? 17.947 4.354 3.384 1.00 90.62 180 GLU A CA 1
ATOM 1480 C C . GLU A 1 180 ? 17.839 5.662 4.183 1.00 90.62 180 GLU A C 1
ATOM 1482 O O . GLU A 1 180 ? 17.311 5.677 5.287 1.00 90.62 180 GLU A O 1
ATOM 1487 N N . SER A 1 181 ? 18.222 6.797 3.589 1.00 94.38 181 SER A N 1
ATOM 1488 C CA . SER A 1 181 ? 18.078 8.113 4.224 1.00 94.38 181 SER A CA 1
ATOM 1489 C C . SER A 1 181 ? 16.625 8.522 4.491 1.00 94.38 181 SER A C 1
ATOM 1491 O O . SER A 1 181 ? 16.384 9.408 5.312 1.00 94.38 181 SER A O 1
ATOM 1493 N N . GLU A 1 182 ? 15.652 7.898 3.819 1.00 95.19 182 GLU A N 1
ATOM 1494 C CA . GLU A 1 182 ? 14.231 8.134 4.074 1.00 95.19 182 GLU A CA 1
ATOM 1495 C C . GLU A 1 182 ? 13.743 7.432 5.347 1.00 95.19 182 GLU A C 1
ATOM 1497 O O . GLU A 1 182 ? 12.691 7.803 5.858 1.00 95.19 182 GLU A O 1
ATOM 1502 N N . GLU A 1 183 ? 14.504 6.487 5.907 1.00 94.38 183 GLU A N 1
ATOM 1503 C CA . GLU A 1 183 ? 14.181 5.824 7.179 1.00 94.38 183 GLU A CA 1
ATOM 1504 C C . GLU A 1 183 ? 14.134 6.835 8.341 1.00 94.38 183 GLU A C 1
ATOM 1506 O O . GLU A 1 183 ? 13.293 6.711 9.229 1.00 94.38 183 GLU A O 1
ATOM 1511 N N . ASN A 1 184 ? 14.906 7.928 8.263 1.00 96.44 184 ASN A N 1
ATOM 1512 C CA . ASN A 1 184 ? 14.807 9.064 9.191 1.00 96.44 184 ASN A CA 1
ATOM 1513 C C . ASN A 1 184 ? 13.388 9.658 9.241 1.00 96.44 184 ASN A C 1
ATOM 1515 O O . ASN A 1 184 ? 12.977 10.225 10.251 1.00 96.44 184 ASN A O 1
ATOM 1519 N N . THR A 1 185 ? 12.615 9.541 8.157 1.00 96.94 185 THR A N 1
ATOM 1520 C CA . THR A 1 185 ? 11.213 9.977 8.129 1.00 96.94 185 THR A CA 1
ATOM 1521 C C . THR A 1 185 ? 10.362 9.151 9.082 1.00 96.94 185 THR A C 1
ATOM 1523 O O . THR A 1 185 ? 9.521 9.724 9.767 1.00 96.94 185 THR A O 1
ATOM 1526 N N . ILE A 1 186 ? 10.591 7.833 9.158 1.00 97.44 186 ILE A N 1
ATOM 1527 C CA . ILE A 1 186 ? 9.855 6.916 10.046 1.00 97.44 186 ILE A CA 1
ATOM 1528 C C . ILE A 1 186 ? 10.074 7.326 11.507 1.00 97.44 186 ILE A C 1
ATOM 1530 O O . ILE A 1 186 ? 9.125 7.398 12.289 1.00 97.44 186 ILE A O 1
ATOM 1534 N N . GLU A 1 187 ? 11.311 7.679 11.858 1.00 96.25 187 GLU A N 1
ATOM 1535 C CA . GLU A 1 187 ? 11.629 8.201 13.186 1.00 96.25 187 GLU A CA 1
ATOM 1536 C C . GLU A 1 187 ? 10.947 9.544 13.456 1.00 96.25 187 GLU A C 1
ATOM 1538 O O . GLU A 1 187 ? 10.351 9.714 14.520 1.00 96.25 187 GLU A O 1
ATOM 1543 N N . LYS A 1 188 ? 10.972 10.476 12.491 1.00 97.19 188 LYS A N 1
ATOM 1544 C CA . LYS A 1 188 ? 10.323 11.794 12.615 1.00 97.19 188 LYS A CA 1
ATOM 1545 C C . LYS A 1 188 ? 8.823 11.686 12.869 1.00 97.19 188 LYS A C 1
ATOM 1547 O O . LYS A 1 188 ? 8.314 12.410 13.721 1.00 97.19 188 LYS A O 1
ATOM 1552 N N . ILE A 1 189 ? 8.126 10.775 12.181 1.00 97.56 189 ILE A N 1
ATOM 1553 C CA . ILE A 1 189 ? 6.688 10.550 12.402 1.00 97.56 189 ILE A CA 1
ATOM 1554 C C . ILE A 1 189 ? 6.390 9.816 13.719 1.00 97.56 189 ILE A C 1
ATOM 1556 O O . ILE A 1 189 ? 5.222 9.665 14.061 1.00 97.56 189 ILE A O 1
ATOM 1560 N N . GLN A 1 190 ? 7.416 9.412 14.481 1.00 97.25 190 GLN A N 1
ATOM 1561 C CA . GLN A 1 190 ? 7.316 8.639 15.725 1.00 97.25 190 GLN A CA 1
ATOM 1562 C C . GLN A 1 190 ? 6.728 7.240 15.516 1.00 97.25 190 GLN A C 1
ATOM 1564 O O . GLN A 1 190 ? 5.921 6.768 16.314 1.00 97.25 190 GLN A O 1
ATOM 1569 N N . TYR A 1 191 ? 7.141 6.558 14.447 1.00 97.00 191 TYR A N 1
ATOM 1570 C CA . TYR A 1 191 ? 6.759 5.172 14.177 1.00 97.00 191 TYR A CA 1
ATOM 1571 C C . TYR A 1 191 ? 7.974 4.251 14.257 1.00 97.00 191 TYR A C 1
ATOM 1573 O O . TYR A 1 191 ? 9.126 4.685 14.321 1.00 97.00 191 TYR A O 1
ATOM 1581 N N . VAL A 1 192 ? 7.689 2.958 14.286 1.00 94.81 192 VAL A N 1
ATOM 1582 C CA . VAL A 1 192 ? 8.657 1.874 14.232 1.00 94.81 192 VAL A CA 1
ATOM 1583 C C . VAL A 1 192 ? 8.296 0.958 13.074 1.00 94.81 192 VAL A C 1
ATOM 1585 O O . VAL A 1 192 ? 7.119 0.687 12.841 1.00 94.81 192 VAL A O 1
ATOM 1588 N N . ASP A 1 193 ? 9.305 0.480 12.357 1.00 95.12 193 ASP A N 1
ATOM 1589 C CA . ASP A 1 193 ? 9.149 -0.484 11.275 1.00 95.12 193 ASP A CA 1
ATOM 1590 C C . ASP A 1 193 ? 9.074 -1.912 11.828 1.00 95.12 193 ASP A C 1
ATOM 1592 O O . ASP A 1 193 ? 10.064 -2.438 12.337 1.00 95.12 193 ASP A O 1
ATOM 1596 N N . LEU A 1 194 ? 7.906 -2.554 11.718 1.00 92.62 194 LEU A N 1
ATOM 1597 C CA . LEU A 1 194 ? 7.686 -3.885 12.294 1.00 92.62 194 LEU A CA 1
ATOM 1598 C C . LEU A 1 194 ? 8.592 -4.964 11.700 1.00 92.62 194 LEU A C 1
ATOM 1600 O O . LEU A 1 194 ? 8.893 -5.944 12.382 1.00 92.62 194 LEU A O 1
ATOM 1604 N N . TRP A 1 195 ? 9.049 -4.797 10.456 1.00 91.38 195 TRP A N 1
ATOM 1605 C CA . TRP A 1 195 ? 9.992 -5.743 9.872 1.00 91.38 195 TRP A CA 1
ATOM 1606 C C . TRP A 1 195 ? 11.308 -5.730 10.652 1.00 91.38 195 TRP A C 1
ATOM 1608 O O . TRP A 1 195 ? 11.769 -6.782 11.081 1.00 91.38 195 TRP A O 1
ATOM 1618 N N . LYS A 1 196 ? 11.863 -4.534 10.888 1.00 90.81 196 LYS A N 1
ATOM 1619 C CA . LYS A 1 196 ? 13.115 -4.342 11.637 1.00 90.81 196 LYS A CA 1
ATOM 1620 C C . LYS A 1 196 ? 12.994 -4.771 13.101 1.00 90.81 196 LYS A C 1
ATOM 1622 O O . LYS A 1 196 ? 13.952 -5.265 13.669 1.00 90.81 196 LYS A O 1
ATOM 1627 N N . GLU A 1 197 ? 11.817 -4.624 13.705 1.00 89.31 197 GLU A N 1
ATOM 1628 C CA . GLU A 1 197 ? 11.588 -5.068 15.091 1.00 89.31 197 GLU A CA 1
ATOM 1629 C C . GLU A 1 197 ? 11.558 -6.589 15.237 1.00 89.31 197 GLU A C 1
ATOM 1631 O O . GLU A 1 197 ? 11.969 -7.134 16.256 1.00 89.31 197 GLU A O 1
ATOM 1636 N N . THR A 1 198 ? 11.016 -7.282 14.236 1.00 88.06 198 THR A N 1
ATOM 1637 C CA . THR A 1 198 ? 10.813 -8.738 14.288 1.00 88.06 198 THR A CA 1
ATOM 1638 C C . THR A 1 198 ? 11.963 -9.522 13.660 1.00 88.06 198 THR A C 1
ATOM 1640 O O . THR A 1 198 ? 12.044 -10.743 13.818 1.00 88.06 198 THR A O 1
ATOM 1643 N N . HIS A 1 199 ? 12.870 -8.833 12.967 1.00 86.19 199 HIS A N 1
ATOM 1644 C CA . HIS A 1 199 ? 14.027 -9.411 12.302 1.00 86.19 199 HIS A CA 1
ATOM 1645 C C . HIS A 1 199 ? 15.294 -8.701 12.763 1.00 86.19 199 HIS A C 1
ATOM 1647 O O . HIS A 1 199 ? 15.456 -7.506 12.544 1.00 86.19 199 HIS A O 1
ATOM 1653 N N . LEU A 1 200 ? 16.204 -9.461 13.375 1.00 79.69 200 LEU A N 1
ATOM 1654 C CA . LEU A 1 200 ? 17.528 -8.965 13.744 1.00 79.69 200 LEU A CA 1
ATOM 1655 C C . LEU A 1 200 ? 18.286 -8.475 12.497 1.00 79.69 200 LEU A C 1
ATOM 1657 O O . LEU A 1 200 ? 18.063 -8.984 11.392 1.00 79.69 200 LEU A O 1
ATOM 1661 N N . GLU A 1 201 ? 19.199 -7.521 12.692 1.00 73.06 201 GLU A N 1
ATOM 1662 C CA . GLU A 1 201 ? 19.989 -6.886 11.622 1.00 73.06 201 GLU A CA 1
ATOM 1663 C C . GLU A 1 201 ? 20.772 -7.893 10.757 1.00 73.06 201 GLU A C 1
ATOM 1665 O O . GLU A 1 201 ? 20.997 -7.632 9.579 1.00 73.06 201 GLU A O 1
ATOM 1670 N N . ASP A 1 202 ? 21.089 -9.075 11.297 1.00 66.88 202 ASP A N 1
ATOM 1671 C CA . ASP A 1 202 ? 21.817 -10.148 10.602 1.00 66.88 202 ASP A CA 1
ATOM 1672 C C . ASP A 1 202 ? 20.944 -11.031 9.685 1.00 66.88 202 ASP A C 1
ATOM 1674 O O . ASP A 1 202 ? 21.418 -12.025 9.132 1.00 66.88 202 ASP A O 1
ATOM 1678 N N . SER A 1 203 ? 19.650 -10.735 9.546 1.00 75.56 203 SER A N 1
ATOM 1679 C CA . SER A 1 203 ? 18.763 -11.496 8.656 1.00 75.56 203 SER A CA 1
ATOM 1680 C C . SER A 1 203 ? 18.939 -11.117 7.181 1.00 75.56 203 SER A C 1
ATOM 1682 O O . SER A 1 203 ? 19.294 -9.987 6.844 1.00 75.56 203 SER A O 1
ATOM 1684 N N . ASP A 1 204 ? 18.663 -12.071 6.284 1.00 73.94 204 ASP A N 1
ATOM 1685 C CA . ASP A 1 204 ? 18.708 -11.827 4.841 1.00 73.94 204 ASP A CA 1
ATOM 1686 C C . ASP A 1 204 ? 17.831 -10.622 4.455 1.00 73.94 204 ASP A C 1
ATOM 1688 O O . ASP A 1 204 ? 16.687 -10.508 4.911 1.00 73.94 204 ASP A O 1
ATOM 1692 N N . PRO A 1 205 ? 18.323 -9.720 3.585 1.00 79.88 205 PRO A N 1
ATOM 1693 C CA . PRO A 1 205 ? 17.573 -8.540 3.199 1.00 79.88 205 PRO A CA 1
ATOM 1694 C C . PRO A 1 205 ? 16.304 -8.943 2.449 1.00 79.88 205 PRO A C 1
ATOM 1696 O O . PRO A 1 205 ? 16.340 -9.675 1.454 1.00 79.88 205 PRO A O 1
ATOM 1699 N N . VAL A 1 206 ? 15.172 -8.416 2.909 1.00 86.19 206 VAL A N 1
ATOM 1700 C CA . VAL A 1 206 ? 13.861 -8.726 2.347 1.00 86.19 206 VAL A CA 1
ATOM 1701 C C . VAL A 1 206 ? 13.331 -7.591 1.479 1.00 86.19 206 VAL A C 1
ATOM 1703 O O . VAL A 1 206 ? 13.357 -6.413 1.840 1.00 86.19 206 VAL A O 1
ATOM 1706 N N . PHE A 1 207 ? 12.814 -7.971 0.309 1.00 91.44 207 PHE A N 1
ATOM 1707 C CA . PHE A 1 207 ? 12.374 -7.053 -0.732 1.00 91.44 207 PHE A CA 1
ATOM 1708 C C . PHE A 1 207 ? 10.921 -7.318 -1.115 1.00 91.44 207 PHE A C 1
ATOM 1710 O O . PHE A 1 207 ? 10.546 -8.427 -1.491 1.00 91.44 207 PHE A O 1
ATOM 1717 N N . THR A 1 208 ? 10.105 -6.270 -1.072 1.00 93.00 208 THR A N 1
ATOM 1718 C CA . THR A 1 208 ? 8.703 -6.304 -1.520 1.00 93.00 208 THR A CA 1
ATOM 1719 C C . THR A 1 208 ? 8.561 -5.896 -2.988 1.00 93.00 208 THR A C 1
ATOM 1721 O O . THR A 1 208 ? 7.559 -6.192 -3.627 1.00 93.00 208 THR A O 1
ATOM 1724 N N . PHE A 1 209 ? 9.613 -5.301 -3.550 1.00 92.69 209 PHE A N 1
ATOM 1725 C CA . PHE A 1 209 ? 9.836 -5.108 -4.974 1.00 92.69 209 PHE A CA 1
ATOM 1726 C C . PHE A 1 209 ? 11.158 -5.784 -5.341 1.00 92.69 209 PHE A C 1
ATOM 1728 O O . PHE A 1 209 ? 12.231 -5.267 -5.028 1.00 92.69 209 PHE A O 1
ATOM 1735 N N . ASP A 1 210 ? 11.100 -6.939 -6.000 1.00 92.06 210 ASP A N 1
ATOM 1736 C CA . ASP A 1 210 ? 12.294 -7.688 -6.392 1.00 92.06 210 ASP A CA 1
ATOM 1737 C C . ASP A 1 210 ? 12.294 -7.972 -7.892 1.00 92.06 210 ASP A C 1
ATOM 1739 O O . ASP A 1 210 ? 11.611 -8.871 -8.377 1.00 92.06 210 ASP A O 1
ATOM 1743 N N . SER A 1 211 ? 13.082 -7.205 -8.641 1.00 88.81 211 SER A N 1
ATOM 1744 C CA . SER A 1 211 ? 13.199 -7.387 -10.087 1.00 88.81 211 SER A CA 1
ATOM 1745 C C . SER A 1 211 ? 13.931 -8.659 -10.512 1.00 88.81 211 SER A C 1
ATOM 1747 O O . SER A 1 211 ? 13.882 -8.988 -11.688 1.00 88.81 211 SER A O 1
ATOM 1749 N N . TYR A 1 212 ? 14.573 -9.408 -9.615 1.00 85.62 212 TYR A N 1
ATOM 1750 C CA . TYR A 1 212 ? 15.192 -10.686 -9.976 1.00 85.62 212 TYR A CA 1
ATOM 1751 C C . TYR A 1 212 ? 14.180 -11.830 -9.909 1.00 85.62 212 TYR A C 1
ATOM 1753 O O . TYR A 1 212 ? 14.126 -12.656 -10.824 1.00 85.62 212 TYR A O 1
ATOM 1761 N N . LEU A 1 213 ? 13.353 -11.835 -8.861 1.00 85.56 213 LEU A N 1
ATOM 1762 C CA . LEU A 1 213 ? 12.371 -12.891 -8.596 1.00 85.56 213 LEU A CA 1
ATOM 1763 C C . LEU A 1 213 ? 11.027 -12.640 -9.290 1.00 85.56 213 LEU A C 1
ATOM 1765 O O . LEU A 1 213 ? 10.382 -13.566 -9.775 1.00 85.56 213 LEU A O 1
ATOM 1769 N N . ASN A 1 214 ? 10.599 -11.382 -9.383 1.00 84.88 214 ASN A N 1
ATOM 1770 C CA . ASN A 1 214 ? 9.283 -11.041 -9.898 1.00 84.88 214 ASN A CA 1
ATOM 1771 C C . ASN A 1 214 ? 9.287 -10.963 -11.434 1.00 84.88 214 ASN A C 1
ATOM 1773 O O . ASN A 1 214 ? 9.708 -9.970 -12.040 1.00 84.88 214 ASN A O 1
ATOM 1777 N N . THR A 1 215 ? 8.775 -12.012 -12.080 1.00 82.12 215 THR A N 1
ATOM 1778 C CA . THR A 1 215 ? 8.679 -12.106 -13.546 1.00 82.12 215 THR A CA 1
ATOM 1779 C C . THR A 1 215 ? 7.857 -10.973 -14.153 1.00 82.12 215 THR A C 1
ATOM 1781 O O . THR A 1 215 ? 8.198 -10.495 -15.235 1.00 82.12 215 THR A O 1
ATOM 1784 N N . PHE A 1 216 ? 6.832 -10.477 -13.452 1.00 83.00 216 PHE A N 1
ATOM 1785 C CA . PHE A 1 216 ? 6.043 -9.338 -13.908 1.00 83.00 216 PHE A CA 1
ATOM 1786 C C . PHE A 1 216 ? 6.879 -8.053 -13.960 1.00 83.00 216 PHE A C 1
ATOM 1788 O O . PHE A 1 216 ? 6.870 -7.373 -14.987 1.00 83.00 216 PHE A O 1
ATOM 1795 N N . ILE A 1 217 ? 7.650 -7.739 -12.912 1.00 85.31 217 ILE A N 1
ATOM 1796 C CA . ILE A 1 217 ? 8.571 -6.588 -12.913 1.00 85.31 217 ILE A CA 1
ATOM 1797 C C . ILE A 1 217 ? 9.567 -6.737 -14.067 1.00 85.31 217 ILE A C 1
ATOM 1799 O O . ILE A 1 217 ? 9.732 -5.815 -14.867 1.00 85.31 217 ILE A O 1
ATOM 1803 N N . ARG A 1 218 ? 10.167 -7.919 -14.233 1.00 83.12 218 ARG A N 1
ATOM 1804 C CA . ARG A 1 218 ? 11.102 -8.174 -15.339 1.00 83.12 218 ARG A CA 1
ATOM 1805 C C . ARG A 1 218 ? 10.468 -7.945 -16.696 1.00 83.12 218 ARG A C 1
ATOM 1807 O O . ARG A 1 218 ? 11.051 -7.241 -17.509 1.00 83.12 218 ARG A O 1
ATOM 1814 N N . CYS A 1 219 ? 9.274 -8.471 -16.937 1.00 79.62 219 CYS A N 1
ATOM 1815 C CA . CYS A 1 219 ? 8.574 -8.269 -18.202 1.00 79.62 219 CYS A CA 1
ATOM 1816 C C . CYS A 1 219 ? 8.221 -6.791 -18.415 1.00 79.62 219 CYS A C 1
ATOM 1818 O O . CYS A 1 219 ? 8.485 -6.238 -19.483 1.00 79.62 219 CYS A O 1
ATOM 1820 N N . LYS A 1 220 ? 7.690 -6.118 -17.385 1.00 78.81 220 LYS A N 1
ATOM 1821 C CA . LYS A 1 220 ? 7.312 -4.696 -17.425 1.00 78.81 220 LYS A CA 1
ATOM 1822 C C . LYS A 1 220 ? 8.490 -3.798 -17.802 1.00 78.81 220 LYS A C 1
ATOM 1824 O O . LYS A 1 220 ? 8.313 -2.842 -18.560 1.00 78.81 220 LYS A O 1
ATOM 1829 N N . TYR A 1 221 ? 9.678 -4.126 -17.301 1.00 78.69 221 TYR A N 1
ATOM 1830 C CA . TYR A 1 221 ? 10.910 -3.377 -17.526 1.00 78.69 221 TYR A CA 1
ATOM 1831 C C . TYR A 1 221 ? 11.886 -4.075 -18.483 1.00 78.69 221 TYR A C 1
ATOM 1833 O O . TYR A 1 221 ? 13.064 -3.738 -18.475 1.00 78.69 221 TYR A O 1
ATOM 1841 N N . LEU A 1 222 ? 11.430 -5.032 -19.301 1.00 79.31 222 LEU A N 1
ATOM 1842 C CA . LEU A 1 222 ? 12.244 -5.759 -20.292 1.00 79.31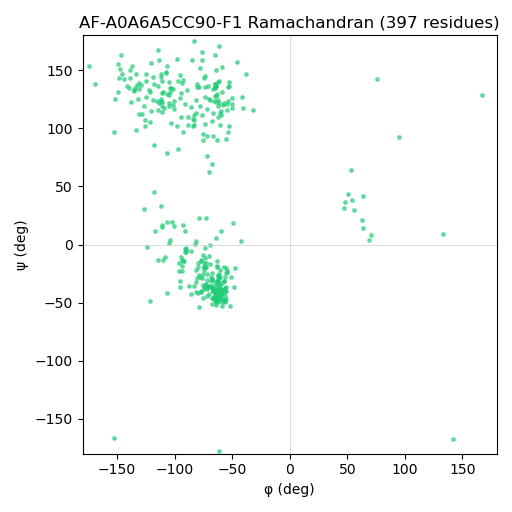 222 LEU A CA 1
ATOM 1843 C C . LEU A 1 222 ? 13.585 -6.299 -19.742 1.00 79.31 222 LEU A C 1
ATOM 1845 O O . LEU A 1 222 ? 14.612 -6.259 -20.413 1.00 79.31 222 LEU A O 1
ATOM 1849 N N . GLY A 1 223 ? 13.593 -6.748 -18.485 1.00 79.00 223 GLY A N 1
ATOM 1850 C CA . GLY A 1 223 ? 14.774 -7.264 -17.789 1.00 79.00 223 GLY A CA 1
ATOM 1851 C C . GLY A 1 223 ? 15.833 -6.213 -17.433 1.00 79.00 223 GLY A C 1
ATOM 1852 O O . GLY A 1 223 ? 16.925 -6.587 -17.011 1.00 79.00 223 GLY A O 1
ATOM 1853 N N . MET A 1 224 ? 15.548 -4.919 -17.612 1.00 80.75 224 MET A N 1
ATOM 1854 C CA . MET A 1 224 ? 16.484 -3.819 -17.331 1.00 80.75 224 MET A CA 1
ATOM 1855 C C . MET A 1 224 ? 16.338 -3.231 -15.928 1.00 80.75 224 MET A C 1
ATOM 1857 O O . MET A 1 224 ? 17.240 -2.536 -15.456 1.00 80.75 224 MET A O 1
ATOM 1861 N N . GLU A 1 225 ? 15.205 -3.469 -15.268 1.00 87.88 225 GLU A N 1
ATOM 1862 C CA . GLU A 1 225 ? 15.076 -3.164 -13.849 1.00 87.88 225 GLU A CA 1
ATOM 1863 C C . GLU A 1 225 ? 15.933 -4.152 -13.060 1.00 87.88 225 GLU A C 1
ATOM 1865 O O . GLU A 1 225 ? 15.799 -5.359 -13.234 1.00 87.88 225 GLU A O 1
ATOM 1870 N N . ILE A 1 226 ? 16.824 -3.614 -12.231 1.00 87.75 226 ILE A N 1
ATOM 1871 C CA . ILE A 1 226 ? 17.785 -4.385 -11.426 1.00 87.75 226 ILE A CA 1
ATOM 1872 C C . ILE A 1 226 ? 17.670 -4.066 -9.937 1.00 87.75 226 ILE A C 1
ATOM 1874 O O . ILE A 1 226 ? 18.425 -4.592 -9.119 1.00 87.75 226 ILE A O 1
ATOM 1878 N N . ARG A 1 227 ? 16.787 -3.129 -9.571 1.00 89.69 227 ARG A N 1
ATOM 1879 C CA . ARG A 1 227 ? 16.617 -2.721 -8.182 1.00 89.69 227 ARG A CA 1
ATOM 1880 C C . ARG A 1 227 ? 15.862 -3.797 -7.413 1.00 89.69 227 ARG A C 1
ATOM 1882 O O . ARG A 1 227 ? 14.911 -4.399 -7.920 1.00 89.69 227 ARG A O 1
ATOM 1889 N N . ARG A 1 228 ? 16.269 -3.972 -6.161 1.00 92.06 228 ARG A N 1
ATOM 1890 C CA . ARG A 1 228 ? 15.535 -4.693 -5.125 1.00 92.06 228 ARG A CA 1
ATOM 1891 C C . ARG A 1 228 ? 15.254 -3.682 -4.029 1.00 92.06 228 ARG A C 1
ATOM 1893 O O . ARG A 1 228 ? 16.163 -2.977 -3.600 1.00 92.06 228 ARG A O 1
ATOM 1900 N N . MET A 1 229 ? 13.991 -3.521 -3.671 1.00 93.00 229 MET A N 1
ATOM 1901 C CA . MET A 1 229 ? 13.551 -2.493 -2.740 1.00 93.00 229 MET A CA 1
ATOM 1902 C C . MET A 1 229 ? 12.512 -3.092 -1.806 1.00 93.00 229 MET A C 1
ATOM 1904 O O . MET A 1 229 ? 11.666 -3.890 -2.207 1.00 93.00 229 MET A O 1
ATOM 1908 N N . ARG A 1 230 ? 12.546 -2.679 -0.549 1.00 94.38 230 ARG A N 1
ATOM 1909 C CA . ARG A 1 230 ? 11.408 -2.828 0.345 1.00 94.38 230 ARG A CA 1
ATOM 1910 C C . ARG A 1 230 ? 10.611 -1.546 0.112 1.00 94.38 230 ARG A C 1
ATOM 1912 O O . ARG A 1 230 ? 11.087 -0.485 0.490 1.00 94.38 230 ARG A O 1
ATOM 1919 N N . LEU A 1 231 ? 9.443 -1.592 -0.523 1.00 95.69 231 LEU A N 1
ATOM 1920 C CA . LEU A 1 231 ? 8.560 -0.424 -0.727 1.00 95.69 231 LEU A CA 1
ATOM 1921 C C . LEU A 1 231 ? 7.327 -0.485 0.182 1.00 95.69 231 LEU A C 1
ATOM 1923 O O . LEU A 1 231 ? 6.994 0.490 0.850 1.00 95.69 231 LEU A O 1
ATOM 1927 N N . VAL A 1 232 ? 6.743 -1.676 0.304 1.00 96.31 232 VAL A N 1
ATOM 1928 C CA . VAL A 1 232 ? 5.676 -1.973 1.265 1.00 96.31 232 VAL A CA 1
ATOM 1929 C C . VAL A 1 232 ? 6.233 -2.005 2.690 1.00 96.31 232 VAL A C 1
ATOM 1931 O O . VAL A 1 232 ? 7.322 -2.546 2.923 1.00 96.31 232 VAL A O 1
ATOM 1934 N N . ARG A 1 233 ? 5.513 -1.398 3.635 1.00 96.12 233 ARG A N 1
ATOM 1935 C CA . ARG A 1 233 ? 5.855 -1.346 5.064 1.00 96.12 233 ARG A CA 1
ATOM 1936 C C . ARG A 1 233 ? 4.628 -1.595 5.925 1.00 96.12 233 ARG A C 1
ATOM 1938 O O . ARG A 1 233 ? 3.519 -1.250 5.526 1.00 96.12 233 ARG A O 1
ATOM 1945 N N . ILE A 1 234 ? 4.874 -2.104 7.128 1.00 96.31 234 ILE A N 1
ATOM 1946 C CA . ILE A 1 234 ? 3.946 -2.004 8.251 1.00 96.31 234 ILE A CA 1
ATOM 1947 C C . ILE A 1 234 ? 4.686 -1.266 9.358 1.00 96.31 234 ILE A C 1
ATOM 1949 O O . ILE A 1 234 ? 5.716 -1.720 9.857 1.00 96.31 234 ILE A O 1
ATOM 1953 N N . LEU A 1 235 ? 4.178 -0.088 9.676 1.00 96.94 235 LEU A N 1
ATOM 1954 C CA . LEU A 1 235 ? 4.697 0.802 10.689 1.00 96.94 235 LEU A CA 1
ATOM 1955 C C . LEU A 1 235 ? 3.701 0.862 11.839 1.00 96.94 235 LEU A C 1
ATOM 1957 O O . LEU A 1 235 ? 2.492 0.835 11.628 1.00 96.94 235 LEU A O 1
ATOM 1961 N N . ILE A 1 236 ? 4.200 1.011 13.053 1.00 95.62 236 ILE A N 1
ATOM 1962 C CA . ILE A 1 236 ? 3.366 1.176 14.242 1.00 95.62 236 ILE A CA 1
ATOM 1963 C C . ILE A 1 236 ? 3.862 2.357 15.056 1.00 95.62 236 ILE A C 1
ATOM 1965 O O . ILE A 1 236 ? 5.069 2.573 15.186 1.00 95.62 236 ILE A O 1
ATOM 1969 N N . ARG A 1 237 ? 2.933 3.150 15.582 1.00 96.06 237 ARG A N 1
ATOM 1970 C CA . ARG A 1 237 ? 3.272 4.336 16.362 1.00 96.06 237 ARG A CA 1
ATOM 1971 C C . ARG A 1 237 ? 4.012 3.939 17.640 1.00 96.06 237 ARG A C 1
ATOM 1973 O O . ARG A 1 237 ? 3.622 3.000 18.336 1.00 96.06 237 ARG A O 1
ATOM 1980 N N . LYS A 1 238 ? 5.081 4.666 17.965 1.00 94.31 238 LYS A N 1
ATOM 1981 C CA . LYS A 1 238 ? 5.796 4.535 19.239 1.00 94.31 238 LYS A CA 1
ATOM 1982 C C . LYS A 1 238 ? 4.832 4.893 20.370 1.00 94.31 238 LYS A C 1
ATOM 1984 O O . LYS A 1 238 ? 4.268 5.982 20.379 1.00 94.31 238 LYS A O 1
ATOM 1989 N N . SER A 1 239 ? 4.658 3.982 21.323 1.00 88.00 239 SER A N 1
ATOM 1990 C CA . SER A 1 239 ? 3.917 4.232 22.560 1.00 88.00 239 SER A CA 1
ATOM 1991 C C . SER A 1 239 ? 4.740 3.730 23.750 1.00 88.00 239 SER A C 1
ATOM 1993 O O . SER A 1 239 ? 5.290 2.629 23.664 1.00 88.00 239 SER A O 1
ATOM 1995 N N . PRO A 1 240 ? 4.823 4.486 24.863 1.00 81.69 240 PRO A N 1
ATOM 1996 C CA . PRO A 1 240 ? 5.502 4.037 26.080 1.00 81.69 240 PRO A CA 1
ATOM 1997 C C . PRO A 1 240 ? 4.890 2.764 26.674 1.00 81.69 240 PRO A C 1
ATOM 1999 O O . PRO A 1 240 ? 5.578 1.997 27.339 1.00 81.69 240 PRO A O 1
ATOM 2002 N N . GLN A 1 241 ? 3.592 2.544 26.451 1.00 77.19 241 GLN A N 1
ATOM 2003 C CA . GLN A 1 241 ? 2.853 1.396 26.985 1.00 77.19 241 GLN A CA 1
ATOM 2004 C C . GLN A 1 241 ? 2.967 0.157 26.091 1.00 77.19 241 GLN A C 1
ATOM 2006 O O . GLN A 1 241 ? 2.494 -0.917 26.462 1.00 77.19 241 GLN A O 1
ATOM 2011 N N . ARG A 1 242 ? 3.595 0.289 24.917 1.00 73.94 242 ARG A N 1
ATOM 2012 C CA . ARG A 1 242 ? 3.662 -0.778 23.927 1.00 73.94 242 ARG A CA 1
ATOM 2013 C C . ARG A 1 242 ? 4.495 -1.941 24.456 1.00 73.94 242 ARG A C 1
ATOM 2015 O O . ARG A 1 242 ? 5.714 -1.852 24.579 1.00 73.94 242 ARG A O 1
ATOM 2022 N N . ARG A 1 243 ? 3.833 -3.071 24.688 1.00 64.38 243 ARG A N 1
ATOM 2023 C CA . ARG A 1 243 ? 4.490 -4.365 24.868 1.00 64.38 243 ARG A CA 1
ATOM 2024 C C . ARG A 1 243 ? 4.533 -5.034 23.509 1.00 64.38 243 ARG A C 1
ATOM 2026 O O . ARG A 1 243 ? 3.550 -5.625 23.080 1.00 64.38 243 ARG A O 1
ATOM 2033 N N . VAL A 1 244 ? 5.649 -4.912 22.798 1.00 59.16 244 VAL A N 1
ATOM 2034 C CA . VAL A 1 244 ? 5.825 -5.717 21.588 1.00 59.16 244 VAL A CA 1
ATOM 2035 C C . VAL A 1 244 ? 5.954 -7.165 22.048 1.00 59.16 244 VAL A C 1
ATOM 2037 O O . VAL A 1 244 ? 6.959 -7.541 22.644 1.00 59.16 244 VAL A O 1
ATOM 2040 N N . ALA A 1 245 ? 4.914 -7.967 21.831 1.00 55.00 245 ALA A N 1
ATOM 2041 C CA . ALA A 1 245 ? 4.989 -9.411 21.996 1.00 55.00 245 ALA A CA 1
ATOM 2042 C C . ALA A 1 245 ? 5.835 -9.968 20.837 1.00 55.00 245 ALA A C 1
ATOM 2044 O O . ALA A 1 245 ? 5.315 -10.462 19.846 1.00 55.00 245 ALA A O 1
ATOM 2045 N N . THR A 1 246 ? 7.157 -9.810 20.913 1.00 56.22 246 THR A N 1
ATOM 2046 C CA . THR A 1 246 ? 8.125 -10.118 19.841 1.00 56.22 246 THR A CA 1
ATOM 2047 C C . THR A 1 246 ? 8.358 -11.613 19.605 1.00 56.22 246 THR A C 1
ATOM 2049 O O . THR A 1 246 ? 9.404 -11.994 19.085 1.00 56.22 246 THR A O 1
ATOM 2052 N N . GLN A 1 247 ? 7.432 -12.498 19.982 1.00 60.88 247 GLN A N 1
ATOM 2053 C CA . GLN A 1 247 ? 7.672 -13.933 19.802 1.00 60.88 247 GLN A CA 1
ATOM 2054 C C . GLN A 1 247 ? 7.473 -14.393 18.355 1.00 60.88 247 GLN A C 1
ATOM 2056 O O . GLN A 1 247 ? 8.154 -15.323 17.924 1.00 60.88 247 GLN A O 1
ATOM 2061 N N . GLU A 1 248 ? 6.615 -13.725 17.582 1.00 76.94 248 GLU A N 1
ATOM 2062 C CA . GLU A 1 248 ? 6.343 -14.113 16.198 1.00 76.94 248 GLU A CA 1
ATOM 2063 C C . GLU A 1 248 ? 7.042 -13.197 15.193 1.00 76.94 248 GLU A C 1
ATOM 2065 O O . GLU A 1 248 ? 6.983 -11.967 15.270 1.00 76.94 248 GLU A O 1
ATOM 2070 N N . LYS A 1 249 ? 7.725 -13.818 14.227 1.00 81.19 249 LYS A N 1
ATOM 2071 C CA . LYS A 1 249 ? 8.380 -13.104 13.132 1.00 81.19 249 LYS A CA 1
ATOM 2072 C C . LYS A 1 249 ? 7.354 -12.714 12.078 1.00 81.19 249 LYS A C 1
ATOM 2074 O O . LYS A 1 249 ? 6.546 -13.544 11.664 1.00 81.19 249 LYS A O 1
ATOM 2079 N N . MET A 1 250 ? 7.433 -11.474 11.597 1.00 84.44 250 MET A N 1
ATOM 2080 C CA . MET A 1 250 ? 6.625 -11.025 10.466 1.00 84.44 250 MET A CA 1
ATOM 2081 C C . MET A 1 250 ? 6.904 -11.902 9.235 1.00 84.44 250 MET A C 1
ATOM 2083 O O . MET A 1 250 ? 8.052 -12.131 8.868 1.00 84.44 250 MET A O 1
ATOM 2087 N N . GLN A 1 251 ? 5.859 -12.389 8.574 1.00 84.81 251 GLN A N 1
ATOM 2088 C CA . GLN A 1 251 ? 6.017 -13.198 7.367 1.00 84.81 251 GLN A CA 1
ATOM 2089 C C . GLN A 1 251 ? 5.960 -12.319 6.115 1.00 84.81 251 GLN A C 1
ATOM 2091 O O . GLN A 1 251 ? 5.173 -11.373 6.038 1.00 84.81 251 GLN A O 1
ATOM 2096 N N . LEU A 1 252 ? 6.789 -12.640 5.118 1.00 80.19 252 LEU A N 1
ATOM 2097 C CA . LEU A 1 252 ? 6.693 -12.055 3.786 1.00 80.19 252 LEU A CA 1
ATOM 2098 C C . LEU A 1 252 ? 6.189 -13.099 2.784 1.00 80.19 252 LEU A C 1
ATOM 2100 O O . LEU A 1 252 ? 6.907 -14.039 2.455 1.00 80.19 252 LEU A O 1
ATOM 2104 N N . SER A 1 253 ? 5.023 -12.837 2.195 1.00 74.38 253 SER A N 1
ATOM 2105 C CA . SER A 1 253 ? 4.416 -13.684 1.153 1.00 74.38 253 SER A CA 1
ATOM 2106 C C . SER A 1 253 ? 4.589 -13.125 -0.275 1.00 74.38 253 SER A C 1
ATOM 2108 O O . SER A 1 253 ? 3.837 -13.470 -1.183 1.00 74.38 253 SER A O 1
ATOM 2110 N N . ALA A 1 254 ? 5.551 -12.219 -0.498 1.00 66.81 254 ALA A N 1
ATOM 2111 C CA . ALA A 1 254 ? 5.778 -11.563 -1.790 1.00 66.81 254 ALA A CA 1
ATOM 2112 C C . ALA A 1 254 ? 6.661 -12.389 -2.746 1.00 66.81 254 ALA A C 1
ATOM 2114 O O . ALA A 1 254 ? 7.473 -13.210 -2.331 1.00 66.81 254 ALA A O 1
ATOM 2115 N N . ASN A 1 255 ? 6.553 -12.093 -4.047 1.00 57.50 255 ASN A N 1
ATOM 2116 C CA . ASN A 1 255 ? 7.387 -12.636 -5.131 1.00 57.50 255 ASN A CA 1
ATOM 2117 C C . ASN A 1 255 ? 7.289 -14.150 -5.384 1.00 57.50 255 ASN A C 1
ATOM 2119 O O . ASN A 1 255 ? 8.118 -14.668 -6.126 1.00 57.50 255 ASN A O 1
ATOM 2123 N N . THR A 1 256 ? 6.289 -14.857 -4.852 1.00 61.22 256 THR A N 1
ATOM 2124 C CA . THR A 1 256 ? 6.038 -16.247 -5.260 1.00 61.22 256 THR A CA 1
ATOM 2125 C C . THR A 1 256 ? 5.455 -16.268 -6.681 1.00 61.22 256 THR A C 1
ATOM 2127 O O . THR A 1 256 ? 4.368 -15.719 -6.889 1.00 61.22 256 THR A O 1
ATOM 2130 N N . PRO A 1 257 ? 6.140 -16.852 -7.682 1.00 57.00 257 PRO A N 1
ATOM 2131 C CA . PRO A 1 257 ? 5.615 -16.930 -9.041 1.00 57.00 257 PRO A CA 1
ATOM 2132 C C . PRO A 1 257 ? 4.317 -17.750 -9.088 1.00 57.00 257 PRO A C 1
ATOM 2134 O O . PRO A 1 257 ? 4.237 -18.818 -8.481 1.00 57.00 257 PRO A O 1
ATOM 2137 N N . LEU A 1 258 ? 3.336 -17.305 -9.885 1.00 54.97 258 LEU A N 1
ATOM 2138 C CA . LEU A 1 258 ? 2.077 -18.028 -10.156 1.00 54.97 258 LEU A CA 1
ATOM 2139 C C . LEU A 1 258 ? 2.309 -19.505 -10.542 1.00 54.97 258 LEU A C 1
ATOM 2141 O O . LEU A 1 258 ? 1.548 -20.391 -10.158 1.00 54.97 258 LEU A O 1
ATOM 2145 N N . CYS A 1 259 ? 3.389 -19.777 -11.279 1.00 48.72 259 CYS A N 1
ATOM 2146 C CA . CYS A 1 259 ? 3.715 -21.100 -11.817 1.00 48.72 259 CYS A CA 1
ATOM 2147 C C . CYS A 1 259 ? 4.278 -22.076 -10.766 1.00 48.72 259 CYS A C 1
ATOM 2149 O O . CYS A 1 259 ? 4.086 -23.284 -10.886 1.00 48.72 259 CYS A O 1
ATOM 2151 N N . GLU A 1 260 ? 4.946 -21.576 -9.721 1.00 47.09 260 GLU A N 1
ATOM 2152 C CA . GLU A 1 260 ? 5.426 -22.420 -8.610 1.00 47.09 260 GLU A CA 1
ATOM 2153 C C . GLU A 1 260 ? 4.275 -22.854 -7.685 1.00 47.09 260 GLU A C 1
ATOM 2155 O O . GLU A 1 260 ? 4.358 -23.843 -6.954 1.00 47.09 260 GLU A O 1
ATOM 2160 N N . TRP A 1 261 ? 3.159 -22.131 -7.742 1.00 44.53 261 TRP A N 1
ATOM 2161 C CA . TRP A 1 261 ? 1.988 -22.371 -6.909 1.00 44.53 261 TRP A CA 1
ATOM 2162 C C . TRP A 1 261 ? 1.132 -23.550 -7.368 1.00 44.53 261 TRP A C 1
ATOM 2164 O O . TRP A 1 261 ? 0.679 -24.361 -6.553 1.00 44.53 261 TRP A O 1
ATOM 2174 N N . THR A 1 262 ? 0.948 -23.686 -8.681 1.00 48.50 262 THR A N 1
ATOM 2175 C CA . THR A 1 262 ? 0.267 -24.842 -9.283 1.00 48.50 262 THR A CA 1
ATOM 2176 C C . THR A 1 262 ? 1.021 -26.134 -8.993 1.00 48.50 262 THR A C 1
ATOM 2178 O O . THR A 1 262 ? 0.391 -27.169 -8.801 1.00 48.50 262 THR A O 1
ATOM 2181 N N . THR A 1 263 ? 2.352 -26.073 -8.885 1.00 47.78 263 THR A N 1
ATOM 2182 C CA . THR A 1 263 ? 3.204 -27.225 -8.560 1.00 47.78 263 THR A CA 1
ATOM 2183 C C . THR A 1 263 ? 3.213 -27.553 -7.067 1.00 47.78 263 THR A C 1
ATOM 2185 O O . THR A 1 263 ? 3.088 -28.725 -6.725 1.00 47.78 263 THR A O 1
ATOM 2188 N N . ARG A 1 264 ? 3.282 -26.578 -6.148 1.00 46.38 264 ARG A N 1
ATOM 2189 C CA . ARG A 1 264 ? 3.222 -26.877 -4.698 1.00 46.38 264 ARG A CA 1
ATOM 2190 C C . ARG A 1 264 ? 1.867 -27.423 -4.247 1.00 46.38 264 ARG A C 1
ATOM 2192 O O . ARG A 1 264 ? 1.834 -28.449 -3.576 1.00 46.38 264 ARG A O 1
ATOM 2199 N N . SER A 1 265 ? 0.763 -26.810 -4.679 1.00 50.56 265 SER A N 1
ATOM 2200 C CA . SER A 1 265 ? -0.592 -27.260 -4.307 1.00 50.56 265 SER A CA 1
ATOM 2201 C C . SER A 1 265 ? -0.923 -28.673 -4.808 1.00 50.56 265 SER A C 1
ATOM 2203 O O . SER A 1 265 ? -1.633 -29.417 -4.133 1.00 50.56 265 SER A O 1
ATOM 2205 N N . THR A 1 266 ? -0.371 -29.081 -5.956 1.00 48.97 266 THR A N 1
ATOM 2206 C CA . THR A 1 266 ? -0.485 -30.462 -6.444 1.00 48.97 266 THR A CA 1
ATOM 2207 C C . THR A 1 266 ? 0.517 -31.402 -5.794 1.00 48.97 266 THR A C 1
ATOM 2209 O O . THR A 1 266 ? 0.167 -32.555 -5.597 1.00 48.97 266 THR A O 1
ATOM 2212 N N . THR A 1 267 ? 1.723 -30.962 -5.429 1.00 48.28 267 THR A N 1
ATOM 2213 C CA . THR A 1 267 ? 2.729 -31.847 -4.809 1.00 48.28 267 THR A CA 1
ATOM 2214 C C . THR A 1 267 ? 2.403 -32.163 -3.348 1.00 48.28 267 THR A C 1
ATOM 2216 O O . THR A 1 267 ? 2.639 -33.285 -2.910 1.00 48.28 267 THR A O 1
ATOM 2219 N N . GLU A 1 268 ? 1.822 -31.223 -2.599 1.00 51.22 268 GLU A N 1
ATOM 2220 C CA . GLU A 1 268 ? 1.366 -31.487 -1.226 1.00 51.22 268 GLU A CA 1
ATOM 2221 C C . GLU A 1 268 ? 0.082 -32.324 -1.201 1.00 51.22 268 GLU A C 1
ATOM 2223 O O . GLU A 1 268 ? 0.015 -33.274 -0.430 1.00 51.22 268 GLU A O 1
ATOM 2228 N N . ARG A 1 269 ? -0.866 -32.104 -2.128 1.00 47.41 269 ARG A N 1
ATOM 2229 C CA . ARG A 1 269 ? -2.021 -33.012 -2.291 1.00 47.41 269 ARG A CA 1
ATOM 2230 C C . ARG A 1 269 ? -1.635 -34.397 -2.834 1.00 47.41 269 ARG A C 1
ATOM 2232 O O . ARG A 1 269 ? -2.182 -35.396 -2.388 1.00 47.41 269 ARG A O 1
ATOM 2239 N N . LYS A 1 270 ? -0.656 -34.498 -3.743 1.00 44.81 270 LYS A N 1
ATOM 2240 C CA . LYS A 1 270 ? -0.159 -35.788 -4.276 1.00 44.81 270 LYS A CA 1
ATOM 2241 C C . LYS A 1 270 ? 0.767 -36.547 -3.326 1.00 44.81 270 LYS A C 1
ATOM 2243 O O . LYS A 1 270 ? 1.037 -37.718 -3.565 1.00 44.81 270 LYS A O 1
ATOM 2248 N N . LYS A 1 271 ? 1.274 -35.923 -2.258 1.00 49.44 271 LYS A N 1
ATOM 2249 C CA . LYS A 1 271 ? 1.993 -36.667 -1.212 1.00 49.44 271 LYS A CA 1
ATOM 2250 C C . LYS A 1 271 ? 1.057 -37.511 -0.345 1.00 49.44 271 LYS A C 1
ATOM 2252 O O . LYS A 1 271 ? 1.533 -38.467 0.257 1.00 49.44 271 LYS A O 1
ATOM 2257 N N . GLU A 1 272 ? -0.240 -37.206 -0.328 1.00 50.44 272 GLU A N 1
ATOM 2258 C CA . GLU A 1 272 ? -1.256 -38.024 0.348 1.00 50.44 272 GLU A CA 1
ATOM 2259 C C . GLU A 1 272 ? -1.972 -38.990 -0.608 1.00 50.44 272 GLU A C 1
ATOM 2261 O O . GLU A 1 272 ? -2.425 -40.051 -0.186 1.00 50.44 272 GLU A O 1
ATOM 2266 N N . GLU A 1 273 ? -1.983 -38.699 -1.910 1.00 49.50 273 GLU A N 1
ATOM 2267 C CA . GLU A 1 273 ? -2.601 -39.548 -2.924 1.00 49.50 273 GLU A CA 1
ATOM 2268 C C . GLU A 1 273 ? -1.605 -39.898 -4.039 1.00 49.50 273 GLU A C 1
ATOM 2270 O O . GLU A 1 273 ? -1.336 -39.102 -4.937 1.00 49.50 273 GLU A O 1
ATOM 2275 N N . ILE A 1 274 ? -1.168 -41.160 -4.030 1.00 46.03 274 ILE A N 1
ATOM 2276 C CA . ILE A 1 274 ? -0.740 -41.930 -5.209 1.00 46.03 274 ILE A CA 1
ATOM 2277 C C . ILE A 1 274 ? 0.771 -41.927 -5.509 1.00 46.03 274 ILE A C 1
ATOM 2279 O O . ILE A 1 274 ? 1.322 -41.188 -6.324 1.00 46.03 274 ILE A O 1
ATOM 2283 N N . SER A 1 275 ? 1.405 -42.954 -4.941 1.00 48.84 275 SER A N 1
ATOM 2284 C CA . SER A 1 275 ? 2.347 -43.829 -5.636 1.00 48.84 275 SER A CA 1
ATOM 2285 C C . SER A 1 275 ? 1.702 -44.441 -6.890 1.00 48.84 275 SER A C 1
ATOM 2287 O O . SER A 1 275 ? 1.081 -45.496 -6.803 1.00 48.84 275 SER A O 1
ATOM 2289 N N . GLN A 1 276 ? 1.818 -43.796 -8.048 1.00 48.31 276 GLN A N 1
ATOM 2290 C CA . GLN A 1 276 ? 1.728 -44.450 -9.357 1.00 48.31 276 GLN A CA 1
ATOM 2291 C C . GLN A 1 276 ? 2.173 -43.493 -10.463 1.00 48.31 276 GLN A C 1
ATOM 2293 O O . GLN A 1 276 ? 1.891 -42.297 -10.457 1.00 48.31 276 GLN A O 1
ATOM 2298 N N . GLU A 1 277 ? 2.938 -44.068 -11.380 1.00 57.81 277 GLU A N 1
ATOM 2299 C CA . GLU A 1 277 ? 3.633 -43.443 -12.494 1.00 57.81 277 GLU A CA 1
ATOM 2300 C C . GLU A 1 277 ? 2.672 -42.679 -13.413 1.00 57.81 277 GLU A C 1
ATOM 2302 O O . GLU A 1 277 ? 1.766 -43.257 -14.007 1.00 57.81 277 GLU A O 1
ATOM 2307 N N . SER A 1 278 ? 2.903 -41.378 -13.604 1.00 45.88 278 SER A N 1
ATOM 2308 C CA . SER A 1 278 ? 2.369 -40.692 -14.780 1.00 45.88 278 SER A CA 1
ATOM 2309 C C . SER A 1 278 ? 3.258 -39.520 -15.178 1.00 45.88 278 SER A C 1
ATOM 2311 O O . SER A 1 278 ? 3.528 -38.628 -14.370 1.00 45.88 278 SER A O 1
ATOM 2313 N N . SER A 1 279 ? 3.667 -39.552 -16.443 1.00 51.09 279 SER A N 1
ATOM 2314 C CA . SER A 1 279 ? 4.359 -38.523 -17.219 1.00 51.09 279 SER A CA 1
ATOM 2315 C C . SER A 1 279 ? 3.978 -37.094 -16.826 1.00 51.09 279 SER A C 1
ATOM 2317 O O . SER A 1 279 ? 2.838 -36.664 -17.014 1.00 51.09 279 SER A O 1
ATOM 2319 N N . SER A 1 280 ? 4.954 -36.353 -16.308 1.00 43.03 280 SER A N 1
ATOM 2320 C CA . SER A 1 280 ? 4.829 -34.934 -15.996 1.00 43.03 280 SER A CA 1
ATOM 2321 C C . SER A 1 280 ? 4.601 -34.110 -17.273 1.00 43.03 280 SER A C 1
ATOM 2323 O O . SER A 1 280 ? 5.273 -34.339 -18.282 1.00 43.03 280 SER A O 1
ATOM 2325 N N . PRO A 1 281 ? 3.671 -33.136 -17.257 1.00 42.62 281 PRO A N 1
ATOM 2326 C CA . PRO A 1 281 ? 3.515 -32.203 -18.363 1.00 42.62 281 PRO A CA 1
ATOM 2327 C C . PRO A 1 281 ? 4.789 -31.353 -18.502 1.00 42.62 281 PRO A C 1
ATOM 2329 O O . PRO A 1 281 ? 5.463 -31.099 -17.497 1.00 42.62 281 PRO A O 1
ATOM 2332 N N . PRO A 1 282 ? 5.134 -30.901 -19.723 1.00 41.41 282 PRO A N 1
ATOM 2333 C CA . PRO A 1 282 ? 6.299 -30.060 -19.939 1.00 41.41 282 PRO A CA 1
ATOM 2334 C C . PRO A 1 282 ? 6.115 -28.778 -19.133 1.00 41.41 282 PRO A C 1
ATOM 2336 O O . PRO A 1 282 ? 5.205 -27.987 -19.389 1.00 41.41 282 PRO A O 1
ATOM 2339 N N . SER A 1 283 ? 6.961 -28.590 -18.123 1.00 42.19 283 SER A N 1
ATOM 2340 C CA . SER A 1 283 ? 7.022 -27.334 -17.401 1.00 42.19 283 SER A CA 1
ATOM 2341 C C . SER A 1 283 ? 7.371 -26.251 -18.417 1.00 42.19 283 SER A C 1
ATOM 2343 O O . SER A 1 283 ? 8.452 -26.244 -19.005 1.00 42.19 283 SER A O 1
ATOM 2345 N N . LEU A 1 284 ? 6.444 -25.318 -18.639 1.00 41.50 284 LEU A N 1
ATOM 2346 C CA . LEU A 1 284 ? 6.753 -24.021 -19.231 1.00 41.50 284 LEU A CA 1
ATOM 2347 C C . LEU A 1 284 ? 7.601 -23.257 -18.207 1.00 41.50 284 LEU A C 1
ATOM 2349 O O . LEU A 1 284 ? 7.151 -22.304 -17.576 1.00 41.50 284 LEU A O 1
ATOM 2353 N N . LEU A 1 285 ? 8.835 -23.721 -17.999 1.00 45.75 285 LEU A N 1
ATOM 2354 C CA . LEU A 1 285 ? 9.901 -22.934 -17.415 1.00 45.75 285 LEU A CA 1
ATOM 2355 C C . LEU A 1 285 ? 10.119 -21.795 -18.400 1.00 45.75 285 LEU A C 1
ATOM 2357 O O . LEU A 1 285 ? 10.866 -21.927 -19.367 1.00 45.75 285 LEU A O 1
ATOM 2361 N N . LEU A 1 286 ? 9.389 -20.699 -18.189 1.00 50.16 286 LEU A N 1
ATOM 2362 C CA . LEU A 1 286 ? 9.692 -19.422 -18.804 1.00 50.16 286 LEU A CA 1
ATOM 2363 C C . LEU A 1 286 ? 11.152 -19.156 -18.470 1.00 50.16 286 LEU A C 1
ATOM 2365 O O . LEU A 1 286 ? 11.481 -18.818 -17.329 1.00 50.16 286 LEU A O 1
ATOM 2369 N N . THR A 1 287 ? 12.029 -19.386 -19.446 1.00 54.09 287 THR A N 1
ATOM 2370 C CA . THR A 1 287 ? 13.438 -19.073 -19.303 1.00 54.09 287 THR A CA 1
ATOM 2371 C C . THR A 1 287 ? 13.496 -17.611 -18.882 1.00 54.09 287 THR A C 1
ATOM 2373 O O . THR A 1 287 ? 12.885 -16.761 -19.542 1.00 54.09 287 THR A O 1
ATOM 2376 N N . PRO A 1 288 ? 14.136 -17.311 -17.738 1.00 55.91 288 PRO A N 1
ATOM 2377 C CA . PRO A 1 288 ? 14.330 -15.956 -17.260 1.00 55.91 288 PRO A CA 1
ATOM 2378 C C . PRO A 1 288 ? 14.673 -15.047 -18.437 1.00 55.91 288 PRO A C 1
ATOM 2380 O O . PRO A 1 288 ? 15.699 -15.269 -19.066 1.00 55.91 288 PRO A O 1
ATOM 2383 N N . LEU A 1 289 ? 13.830 -14.049 -18.736 1.00 59.00 289 LEU A N 1
ATOM 2384 C CA . LEU A 1 289 ? 14.090 -13.051 -19.780 1.00 59.00 289 LEU A CA 1
ATOM 2385 C C . LEU A 1 289 ? 15.464 -12.434 -19.507 1.00 59.00 289 LEU A C 1
ATOM 2387 O O . LEU A 1 289 ? 15.598 -11.607 -18.597 1.00 59.00 289 LEU A O 1
ATOM 2391 N N . GLU A 1 290 ? 16.503 -12.927 -20.181 1.00 67.69 290 GLU A N 1
ATOM 2392 C CA . GLU A 1 290 ? 17.862 -12.531 -19.855 1.00 67.69 290 GLU A CA 1
ATOM 2393 C C . GLU A 1 290 ? 17.986 -11.040 -20.114 1.00 67.69 290 GLU A C 1
ATOM 2395 O O . GLU A 1 290 ? 17.615 -10.548 -21.182 1.00 67.69 290 GLU A O 1
ATOM 2400 N N . THR A 1 291 ? 18.498 -10.311 -19.121 1.00 64.31 291 THR A N 1
ATOM 2401 C CA . THR A 1 291 ? 18.862 -8.914 -19.313 1.00 64.31 291 THR A CA 1
ATOM 2402 C C . THR A 1 291 ? 19.733 -8.836 -20.565 1.00 64.31 291 THR A C 1
ATOM 2404 O O . THR A 1 291 ? 20.775 -9.507 -20.591 1.00 64.31 291 THR A O 1
ATOM 2407 N N . PRO A 1 292 ? 19.328 -8.067 -21.593 1.00 70.38 292 PRO A N 1
ATOM 2408 C CA . PRO A 1 292 ? 20.037 -8.061 -22.858 1.00 70.38 292 PRO A CA 1
ATOM 2409 C C . PRO A 1 292 ? 21.524 -7.796 -22.640 1.00 70.38 292 PRO A C 1
ATOM 2411 O O . PRO A 1 292 ? 21.898 -6.936 -21.839 1.00 70.38 292 PRO A O 1
ATOM 2414 N N . TRP A 1 293 ? 22.384 -8.5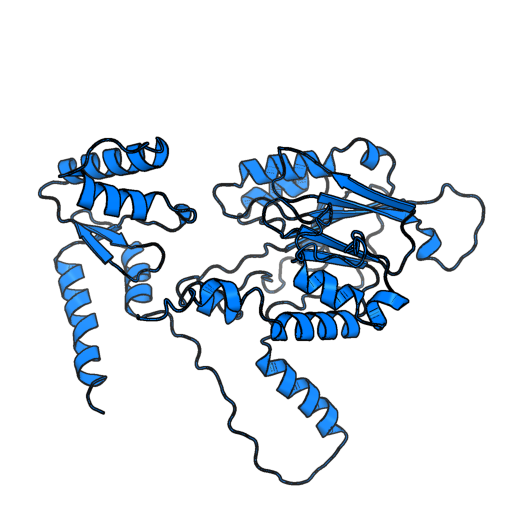45 -23.329 1.00 69.19 293 TRP A N 1
ATOM 2415 C CA . TRP A 1 293 ? 23.829 -8.492 -23.100 1.00 69.19 293 TRP A CA 1
ATOM 2416 C C . TRP A 1 293 ? 24.368 -7.054 -23.264 1.00 69.19 293 TRP A C 1
ATOM 2418 O O . TRP A 1 293 ? 25.157 -6.603 -22.439 1.00 69.19 293 TRP A O 1
ATOM 2428 N N . TRP A 1 294 ? 23.831 -6.283 -24.220 1.00 69.50 294 TRP A N 1
ATOM 2429 C CA . TRP A 1 294 ? 24.192 -4.877 -24.421 1.00 69.50 294 TRP A CA 1
ATOM 2430 C C . TRP A 1 294 ? 23.848 -4.003 -23.209 1.00 69.50 294 TRP A C 1
ATOM 2432 O O . TRP A 1 294 ? 24.595 -3.076 -22.925 1.00 69.50 294 TRP A O 1
ATOM 2442 N N . TRP A 1 295 ? 22.788 -4.312 -22.449 1.00 63.47 295 TRP A N 1
ATOM 2443 C CA . TRP A 1 295 ? 22.441 -3.614 -21.203 1.00 63.47 295 TRP A CA 1
ATOM 2444 C C . TRP A 1 295 ? 23.424 -3.948 -20.074 1.00 63.47 295 TRP A C 1
ATOM 2446 O O . TRP A 1 295 ? 23.821 -3.061 -19.315 1.00 63.47 295 TRP A O 1
ATOM 2456 N N . LYS A 1 296 ? 23.872 -5.210 -19.985 1.00 67.06 296 LYS A N 1
ATOM 2457 C CA . LYS A 1 296 ? 24.926 -5.634 -19.043 1.00 67.06 296 LYS A CA 1
ATOM 2458 C C . LYS A 1 296 ? 26.243 -4.912 -19.351 1.00 67.06 296 LYS A C 1
ATOM 2460 O O . LYS A 1 296 ? 26.844 -4.309 -18.464 1.00 67.06 296 LYS A O 1
ATOM 2465 N N . THR A 1 297 ? 26.642 -4.904 -20.622 1.00 64.38 297 THR A N 1
ATOM 2466 C CA . THR A 1 297 ? 27.823 -4.196 -21.135 1.00 64.38 297 THR A CA 1
ATOM 2467 C C . THR A 1 297 ? 27.723 -2.688 -20.893 1.00 64.38 297 THR A C 1
ATOM 2469 O O . THR A 1 297 ? 28.661 -2.063 -20.403 1.00 64.38 297 THR A O 1
ATOM 2472 N N . PHE A 1 298 ? 26.550 -2.113 -21.142 1.00 60.53 298 PHE A N 1
ATOM 2473 C CA . PHE A 1 298 ? 26.224 -0.720 -20.870 1.00 60.53 298 PHE A CA 1
ATOM 2474 C C . PHE A 1 298 ? 26.390 -0.358 -19.373 1.00 60.53 298 PHE A C 1
ATOM 2476 O O . PHE A 1 298 ? 26.980 0.673 -19.043 1.00 60.53 298 PHE A O 1
ATOM 2483 N N . HIS A 1 299 ? 25.955 -1.223 -18.450 1.00 57.22 299 HIS A N 1
ATOM 2484 C CA . HIS A 1 299 ? 26.146 -1.025 -17.009 1.00 57.22 299 HIS A CA 1
ATOM 2485 C C . HIS A 1 299 ? 27.610 -1.163 -16.565 1.00 57.22 299 HIS A C 1
ATOM 2487 O O . HIS A 1 299 ? 28.047 -0.410 -15.695 1.00 57.22 299 HIS A O 1
ATOM 2493 N N . TYR A 1 300 ? 28.368 -2.073 -17.180 1.00 59.62 300 TYR A N 1
ATOM 2494 C CA . TYR A 1 300 ? 29.800 -2.250 -16.929 1.00 59.62 300 TYR A CA 1
ATOM 2495 C C . TYR A 1 300 ? 30.608 -1.009 -17.345 1.00 59.62 300 TYR A C 1
ATOM 2497 O O . TYR A 1 300 ? 31.445 -0.518 -16.590 1.00 59.62 300 TYR A O 1
ATOM 2505 N N . PHE A 1 301 ? 30.298 -0.420 -18.506 1.00 52.91 301 PHE A N 1
ATOM 2506 C CA . PHE A 1 301 ? 30.990 0.777 -18.998 1.00 52.91 301 PHE A CA 1
ATOM 2507 C C . PHE A 1 301 ? 30.616 2.077 -18.275 1.00 52.91 301 PHE A C 1
ATOM 2509 O O . PHE A 1 301 ? 31.380 3.040 -18.343 1.00 52.91 301 PHE A O 1
ATOM 2516 N N . LYS A 1 302 ? 29.507 2.100 -17.521 1.00 45.72 302 LYS A N 1
ATOM 2517 C CA . LYS A 1 302 ? 29.110 3.227 -16.656 1.00 45.72 302 LYS A CA 1
ATOM 2518 C C . LYS A 1 302 ? 30.182 3.591 -15.608 1.00 45.72 302 LYS A C 1
ATOM 2520 O O . LYS A 1 302 ? 30.155 4.701 -15.091 1.00 45.72 302 LYS A O 1
ATOM 2525 N N . LEU A 1 303 ? 31.114 2.681 -15.304 1.00 46.62 303 LEU A N 1
ATOM 2526 C CA . LEU A 1 303 ? 32.199 2.870 -14.330 1.00 46.62 303 LEU A CA 1
ATOM 2527 C C . LEU A 1 303 ? 33.496 3.449 -14.928 1.00 46.62 303 LEU A C 1
ATOM 2529 O O . LEU A 1 303 ? 34.440 3.698 -14.187 1.00 46.62 303 LEU A O 1
ATOM 2533 N N . ALA A 1 304 ? 33.567 3.669 -16.244 1.00 43.84 304 ALA A N 1
ATOM 2534 C CA . ALA A 1 304 ? 34.791 4.103 -16.916 1.00 43.84 304 ALA A CA 1
ATOM 2535 C C . ALA A 1 304 ? 34.605 5.482 -17.575 1.00 43.84 304 ALA A C 1
ATOM 2537 O O . ALA A 1 304 ? 34.283 5.570 -18.762 1.00 43.84 304 ALA A O 1
ATOM 2538 N N . GLU A 1 305 ? 34.804 6.544 -16.792 1.00 43.50 305 GLU A N 1
ATOM 2539 C CA . GLU A 1 305 ? 34.705 7.954 -17.196 1.00 43.50 305 GLU A CA 1
ATOM 2540 C C . GLU A 1 305 ? 35.595 8.289 -18.412 1.00 43.50 305 GLU A C 1
ATOM 2542 O O . GLU A 1 305 ? 36.807 8.122 -18.330 1.00 43.50 305 GLU A O 1
ATOM 2547 N N . GLN A 1 306 ? 35.013 8.770 -19.529 1.00 52.56 306 GLN A N 1
ATOM 2548 C CA . GLN A 1 306 ? 35.636 9.689 -20.517 1.00 52.56 306 GLN A CA 1
ATOM 2549 C C . GLN A 1 306 ? 34.636 10.149 -21.616 1.00 52.56 306 GLN A C 1
ATOM 2551 O O . GLN A 1 306 ? 33.648 9.465 -21.881 1.00 52.56 306 GLN A O 1
ATOM 2556 N N . LYS A 1 307 ? 34.870 11.335 -22.219 1.00 49.72 307 LYS A N 1
ATOM 2557 C CA . LYS A 1 307 ? 33.861 12.390 -22.517 1.00 49.72 307 LYS A CA 1
ATOM 2558 C C . LYS A 1 307 ? 33.599 12.776 -24.005 1.00 49.72 307 LYS A C 1
ATOM 2560 O O . LYS A 1 307 ? 33.463 13.964 -24.272 1.00 49.72 307 LYS A O 1
ATOM 2565 N N . ASP A 1 308 ? 33.451 11.844 -24.957 1.00 46.91 308 ASP A N 1
ATOM 2566 C CA . ASP A 1 308 ? 33.387 12.248 -26.395 1.00 46.91 308 ASP A CA 1
ATOM 2567 C C . ASP A 1 308 ? 32.060 12.013 -27.151 1.00 46.91 308 ASP A C 1
ATOM 2569 O O . ASP A 1 308 ? 31.878 12.531 -28.251 1.00 46.91 308 ASP A O 1
ATOM 2573 N N . TYR A 1 309 ? 31.115 11.234 -26.622 1.00 51.31 309 TYR A N 1
ATOM 2574 C CA . TYR A 1 309 ? 29.863 10.920 -27.335 1.00 51.31 309 TYR A CA 1
ATOM 2575 C C . TYR A 1 309 ? 28.705 10.894 -26.372 1.00 51.31 309 TYR A C 1
ATOM 2577 O O . TYR A 1 309 ? 28.831 10.243 -25.349 1.00 51.31 309 TYR A O 1
ATOM 2585 N N . LEU A 1 310 ? 27.572 11.486 -26.727 1.00 55.06 310 LEU A N 1
ATOM 2586 C CA . LEU A 1 310 ? 26.367 11.451 -25.917 1.00 55.06 310 LEU A CA 1
ATOM 2587 C C . LEU A 1 310 ? 25.452 10.308 -26.363 1.00 55.06 310 LEU A C 1
ATOM 2589 O O . LEU A 1 310 ? 24.855 10.366 -27.438 1.00 55.06 310 LEU A O 1
ATOM 2593 N N . PHE A 1 311 ? 25.317 9.270 -25.548 1.00 56.94 311 PHE A N 1
ATOM 2594 C CA . PHE A 1 311 ? 24.324 8.228 -25.778 1.00 56.94 311 PHE A CA 1
ATOM 2595 C C . PHE A 1 311 ? 23.040 8.601 -25.055 1.00 56.94 311 PHE A C 1
ATOM 2597 O O . PHE A 1 311 ? 23.017 8.752 -23.832 1.00 56.94 311 PHE A O 1
ATOM 2604 N N . CYS A 1 312 ? 21.968 8.712 -25.824 1.00 55.03 312 CYS A N 1
ATOM 2605 C CA . CYS A 1 312 ? 20.629 8.953 -25.325 1.00 55.03 312 CYS A CA 1
ATOM 2606 C C . CYS A 1 312 ? 19.803 7.716 -25.643 1.00 55.03 312 CYS A C 1
ATOM 2608 O O . CYS A 1 312 ? 19.589 7.385 -26.804 1.00 55.03 312 CYS A O 1
ATOM 2610 N N . SER A 1 313 ? 19.343 7.014 -24.618 1.00 50.59 313 SER A N 1
ATOM 2611 C CA . SER A 1 313 ? 18.390 5.930 -24.807 1.00 50.59 313 SER A CA 1
ATOM 2612 C C . SER A 1 313 ? 16.970 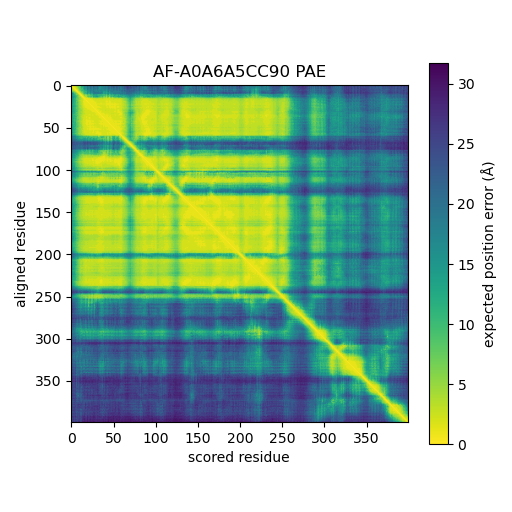6.441 -24.604 1.00 50.59 313 SER A C 1
ATOM 2614 O O . SER A 1 313 ? 16.719 7.262 -23.717 1.00 50.59 313 SER A O 1
ATOM 2616 N N . ASP A 1 314 ? 16.013 5.897 -25.356 1.00 50.47 314 ASP A N 1
ATOM 2617 C CA . ASP A 1 314 ? 14.621 5.964 -24.934 1.00 50.47 314 ASP A CA 1
ATOM 2618 C C . ASP A 1 314 ? 14.416 5.239 -23.590 1.00 50.47 314 ASP A C 1
ATOM 2620 O O . ASP A 1 314 ? 15.310 4.578 -23.054 1.00 50.47 314 ASP A O 1
ATOM 2624 N N . HIS A 1 315 ? 13.224 5.393 -23.015 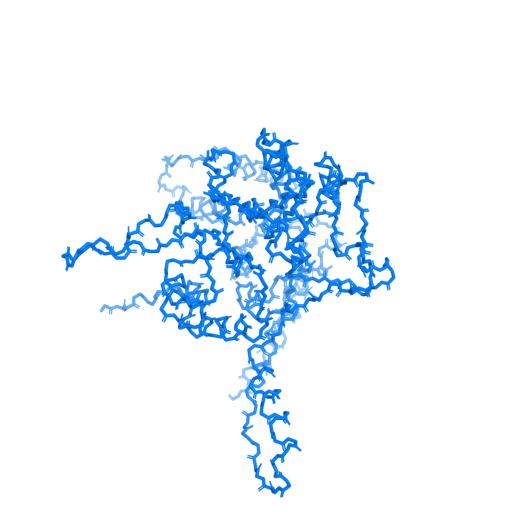1.00 50.81 315 HIS A N 1
ATOM 2625 C CA . HIS A 1 315 ? 12.895 4.893 -21.677 1.00 50.81 315 HIS A CA 1
ATOM 2626 C C . HIS A 1 315 ? 13.166 3.385 -21.489 1.00 50.81 315 HIS A C 1
ATOM 2628 O O . HIS A 1 315 ? 13.360 2.948 -20.357 1.00 50.81 315 HIS A O 1
ATOM 2634 N N . PHE A 1 316 ? 13.195 2.613 -22.578 1.00 43.47 316 PHE A N 1
ATOM 2635 C CA . PHE A 1 316 ? 13.298 1.161 -22.553 1.00 43.47 316 PHE A CA 1
ATOM 2636 C C . PHE A 1 316 ? 14.575 0.630 -23.207 1.00 43.47 316 PHE A C 1
ATOM 2638 O O . PHE A 1 316 ? 14.634 -0.561 -23.496 1.00 43.47 316 PHE A O 1
ATOM 2645 N N . GLY A 1 317 ? 15.571 1.465 -23.519 1.00 47.66 317 GLY A N 1
ATOM 2646 C CA . GLY A 1 317 ? 16.742 0.930 -24.220 1.00 47.66 317 GLY A CA 1
ATOM 2647 C C . GLY A 1 317 ? 16.467 0.487 -25.656 1.00 47.66 317 GLY A C 1
ATOM 2648 O O . GLY A 1 317 ? 17.353 -0.056 -26.304 1.00 47.66 317 GLY A O 1
ATOM 2649 N N . LEU A 1 318 ? 15.245 0.689 -26.160 1.00 45.38 318 LEU A N 1
ATOM 2650 C CA . LEU A 1 318 ? 14.804 0.156 -27.449 1.00 45.38 318 LEU A CA 1
ATOM 2651 C C . LEU A 1 318 ? 15.337 0.999 -28.602 1.00 45.38 318 LEU A C 1
ATOM 2653 O O . LEU A 1 318 ? 15.510 0.505 -29.714 1.00 45.38 318 LEU A O 1
ATOM 2657 N N . LYS A 1 319 ? 15.597 2.279 -28.333 1.00 45.78 319 LYS A N 1
ATOM 2658 C CA . LYS A 1 319 ? 16.247 3.197 -29.260 1.00 45.78 319 LYS A CA 1
ATOM 2659 C C . LYS A 1 319 ? 17.405 3.870 -28.555 1.00 45.78 319 LYS A C 1
ATOM 2661 O O . LYS A 1 319 ? 17.189 4.676 -27.654 1.00 45.78 319 LYS A O 1
ATOM 2666 N N . MET A 1 320 ? 18.617 3.552 -28.992 1.00 48.50 320 MET A N 1
ATOM 2667 C CA . MET A 1 320 ? 19.812 4.310 -28.650 1.00 48.50 320 MET A CA 1
ATOM 2668 C C . MET A 1 320 ? 20.102 5.315 -29.760 1.00 48.50 320 MET A C 1
ATOM 2670 O O . MET A 1 320 ? 20.221 4.953 -30.928 1.00 48.50 320 MET A O 1
ATOM 2674 N N . TYR A 1 321 ? 20.239 6.575 -29.375 1.00 57.09 321 TYR A N 1
ATOM 2675 C CA . TYR A 1 321 ? 20.779 7.637 -30.204 1.00 57.09 321 TYR A CA 1
ATOM 2676 C C . TYR A 1 321 ? 22.204 7.902 -29.749 1.00 57.09 321 TYR A C 1
ATOM 2678 O O . TYR A 1 321 ? 22.470 7.988 -28.549 1.00 57.09 321 TYR A O 1
ATOM 2686 N N . VAL A 1 322 ? 23.109 8.033 -30.710 1.00 55.97 322 VAL A N 1
ATOM 2687 C CA . VAL A 1 322 ? 24.485 8.453 -30.466 1.00 55.97 322 VAL A CA 1
ATOM 2688 C C . VAL A 1 322 ? 24.631 9.835 -31.073 1.00 55.97 322 VAL A C 1
ATOM 2690 O O . VAL A 1 322 ? 24.528 9.988 -32.288 1.00 55.97 322 VAL A O 1
ATOM 2693 N N . LEU A 1 323 ? 24.839 10.840 -30.232 1.00 62.84 323 LEU A N 1
ATOM 2694 C CA . LEU A 1 323 ? 25.157 12.191 -30.668 1.00 62.84 323 LEU A CA 1
ATOM 2695 C C . LEU A 1 323 ? 26.664 12.383 -30.509 1.00 62.84 323 LEU A C 1
ATOM 2697 O O . LEU A 1 323 ? 27.209 12.283 -29.409 1.00 62.84 323 LEU A O 1
ATOM 2701 N N . LYS A 1 324 ? 27.344 12.607 -31.631 1.00 63.56 324 LYS A N 1
ATOM 2702 C CA . LYS A 1 324 ? 28.762 12.956 -31.656 1.00 63.56 324 LYS A CA 1
ATOM 2703 C C . LYS A 1 324 ? 28.880 14.473 -31.563 1.00 63.56 324 LYS A C 1
ATOM 2705 O O . LYS A 1 324 ? 28.191 15.173 -32.298 1.00 63.56 324 LYS A O 1
ATOM 2710 N N . PHE A 1 325 ? 29.760 14.952 -30.695 1.00 66.75 325 PHE A N 1
ATOM 2711 C CA . PHE A 1 325 ? 30.069 16.374 -30.570 1.00 66.75 325 PHE A CA 1
ATOM 2712 C C . PHE A 1 325 ? 31.494 16.619 -31.053 1.00 66.75 325 PHE A C 1
ATOM 2714 O O . PHE A 1 325 ? 32.365 15.767 -30.881 1.00 66.75 325 PHE A O 1
ATOM 2721 N N . GLU A 1 326 ? 31.729 17.763 -31.692 1.00 70.56 326 GLU A N 1
ATOM 2722 C CA . GLU A 1 326 ? 33.062 18.122 -32.187 1.00 70.56 326 GLU A CA 1
ATOM 2723 C C . GLU A 1 326 ? 33.950 18.656 -31.061 1.00 70.56 326 GLU A C 1
ATOM 2725 O O . GLU A 1 326 ? 35.175 18.635 -31.170 1.00 70.56 326 GLU A O 1
ATOM 2730 N N . SER A 1 327 ? 33.341 19.102 -29.957 1.00 75.31 327 SER A N 1
ATOM 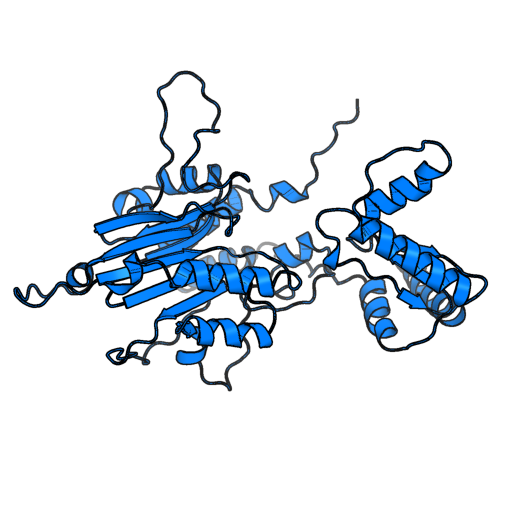2731 C CA . SER A 1 327 ? 34.050 19.551 -28.766 1.00 75.31 327 SER A CA 1
ATOM 2732 C C . SER A 1 327 ? 33.261 19.301 -27.471 1.00 75.31 327 SER A C 1
ATOM 2734 O O . SER A 1 327 ? 32.023 19.259 -27.484 1.00 75.31 327 SER A O 1
ATOM 2736 N N . PRO A 1 328 ? 33.949 19.194 -26.318 1.00 66.56 328 PRO A N 1
ATOM 2737 C CA . PRO A 1 328 ? 33.300 19.110 -25.009 1.00 66.56 328 PRO A CA 1
ATOM 2738 C C . PRO A 1 328 ? 32.365 20.290 -24.705 1.00 66.56 328 PRO A C 1
ATOM 2740 O O . PRO A 1 328 ? 31.359 20.112 -24.022 1.00 66.56 328 PRO A O 1
ATOM 2743 N N . GLN A 1 329 ? 32.662 2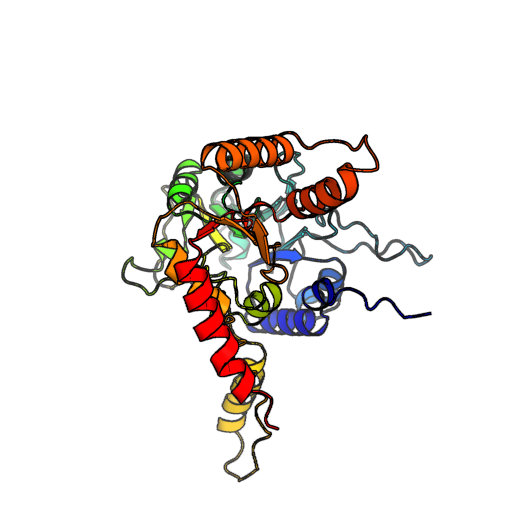1.484 -25.228 1.00 77.75 329 GLN A N 1
ATOM 2744 C CA . GLN A 1 329 ? 31.861 22.691 -25.020 1.00 77.75 329 GLN A CA 1
ATOM 2745 C C . GLN A 1 329 ? 30.514 22.615 -25.749 1.00 77.75 329 GLN A C 1
ATOM 2747 O O . GLN A 1 329 ? 29.490 22.943 -25.151 1.00 77.75 329 GLN A O 1
ATOM 2752 N N . GLN A 1 330 ? 30.491 22.129 -27.000 1.00 75.94 330 GLN A N 1
ATOM 2753 C CA . GLN A 1 330 ? 29.238 21.901 -27.738 1.00 75.94 330 GLN A CA 1
ATOM 2754 C C . GLN A 1 330 ? 28.340 20.903 -26.998 1.00 75.94 330 GLN A C 1
ATOM 2756 O O . GLN A 1 330 ? 27.130 21.088 -26.886 1.00 75.94 330 GLN A O 1
ATOM 2761 N N . MET A 1 331 ? 28.951 19.855 -26.451 1.00 69.56 331 MET A N 1
ATOM 2762 C CA . MET A 1 331 ? 28.257 18.834 -25.678 1.00 69.56 331 MET A CA 1
ATOM 2763 C C . MET A 1 331 ? 27.683 19.391 -24.370 1.00 69.56 331 MET A C 1
ATOM 2765 O O . MET A 1 331 ? 26.521 19.143 -24.053 1.00 69.56 331 MET A O 1
ATOM 2769 N N . GLU A 1 332 ? 28.466 20.161 -23.611 1.00 71.25 332 GLU A N 1
ATOM 2770 C CA . GLU A 1 332 ? 28.012 20.784 -22.365 1.00 71.25 332 GLU A CA 1
ATOM 2771 C C . GLU A 1 332 ? 26.867 21.774 -22.613 1.00 71.25 332 GLU A C 1
ATOM 2773 O O . GLU A 1 332 ? 25.890 21.795 -21.861 1.00 71.25 332 GLU A O 1
ATOM 2778 N N . GLN A 1 333 ? 26.953 22.554 -23.692 1.00 80.19 333 GLN A N 1
ATOM 2779 C CA . GLN A 1 333 ? 25.890 23.460 -24.112 1.00 80.19 333 GLN A CA 1
ATOM 2780 C C . GLN A 1 333 ? 24.609 22.697 -24.472 1.00 80.19 333 GLN A C 1
ATOM 2782 O O . GLN A 1 333 ? 23.544 23.021 -23.948 1.00 80.19 333 GLN A O 1
ATOM 2787 N N . HIS A 1 334 ? 24.713 21.615 -25.246 1.00 75.75 334 HIS A N 1
ATOM 2788 C CA . HIS A 1 334 ? 23.560 20.784 -25.585 1.00 75.75 334 HIS A CA 1
ATOM 2789 C C . HIS A 1 334 ? 22.928 20.124 -24.349 1.00 75.75 334 HIS A C 1
ATOM 2791 O O . HIS A 1 334 ? 21.707 20.064 -24.217 1.00 75.75 334 HIS A O 1
ATOM 2797 N N . VAL A 1 335 ? 23.738 19.667 -23.387 1.00 67.50 335 VAL A N 1
ATOM 2798 C CA . VAL A 1 335 ? 23.232 19.142 -22.108 1.00 67.50 335 VAL A CA 1
ATOM 2799 C C . VAL A 1 335 ? 22.490 20.229 -21.330 1.00 67.50 335 VAL A C 1
ATOM 2801 O O . VAL A 1 335 ? 21.412 19.958 -20.800 1.00 67.50 335 VAL A O 1
ATOM 2804 N N . LYS A 1 336 ? 23.019 21.458 -21.277 1.00 75.31 336 LYS A N 1
ATOM 2805 C CA . LYS A 1 336 ? 22.345 22.595 -20.628 1.00 75.31 336 LYS A CA 1
ATOM 2806 C C . LYS A 1 336 ? 21.006 22.904 -21.295 1.00 75.31 336 LYS A C 1
ATOM 2808 O O . LYS A 1 336 ? 20.021 23.058 -20.578 1.00 75.31 336 LYS A O 1
ATOM 2813 N N . GLU A 1 337 ? 20.944 22.913 -22.623 1.00 75.12 337 GLU A N 1
ATOM 2814 C CA . GLU A 1 337 ? 19.713 23.128 -23.398 1.00 75.12 337 GLU A CA 1
ATOM 2815 C C . GLU A 1 337 ? 18.672 22.030 -23.136 1.00 75.12 337 GLU A C 1
ATOM 2817 O O . GLU A 1 337 ? 17.516 22.322 -22.830 1.00 75.12 337 GLU A O 1
ATOM 2822 N N . VAL A 1 338 ? 19.084 20.758 -23.156 1.00 67.75 338 VAL A N 1
ATOM 2823 C CA . VAL A 1 338 ? 18.198 19.618 -22.875 1.00 67.75 338 VAL A CA 1
ATOM 2824 C C . VAL A 1 338 ? 17.685 19.649 -21.437 1.00 67.75 338 VAL A C 1
ATOM 2826 O O . VAL A 1 338 ? 16.487 19.489 -21.203 1.00 67.75 338 VAL A O 1
ATOM 2829 N N . VAL A 1 339 ? 18.563 19.880 -20.457 1.00 60.38 339 VAL A N 1
ATOM 2830 C CA . VAL A 1 339 ? 18.182 19.970 -19.039 1.00 60.38 339 VAL A CA 1
ATOM 2831 C C . VAL A 1 339 ? 17.262 21.166 -18.800 1.00 60.38 339 VAL A C 1
ATOM 2833 O O . VAL A 1 339 ? 16.291 21.041 -18.052 1.00 60.38 339 VAL A O 1
ATOM 2836 N N . HIS A 1 340 ? 17.529 22.305 -19.441 1.00 67.62 340 HIS A N 1
ATOM 2837 C CA . HIS A 1 340 ? 16.682 23.491 -19.375 1.00 67.62 340 HIS A CA 1
ATOM 2838 C C . HIS A 1 340 ? 15.291 23.211 -19.961 1.00 67.62 340 HIS A C 1
ATOM 2840 O O . HIS A 1 340 ? 14.290 23.438 -19.286 1.00 67.62 340 HIS A O 1
ATOM 2846 N N . HIS A 1 341 ? 15.204 22.600 -21.145 1.00 61.69 341 HIS A N 1
ATOM 2847 C CA . HIS A 1 341 ? 13.925 22.225 -21.753 1.00 61.69 341 HIS A CA 1
ATOM 2848 C C . HIS A 1 341 ? 13.129 21.197 -20.939 1.00 61.69 341 HIS A C 1
ATOM 2850 O O . HIS A 1 341 ? 11.907 21.319 -20.835 1.00 61.69 341 HIS A O 1
ATOM 2856 N N . VAL A 1 342 ? 13.794 20.211 -20.327 1.00 53.12 342 VAL A N 1
ATOM 2857 C CA . VAL A 1 342 ? 13.137 19.229 -19.447 1.00 53.12 342 VAL A CA 1
ATOM 2858 C C . VAL A 1 342 ? 12.601 19.892 -18.174 1.00 53.12 342 VAL A C 1
ATOM 2860 O O . VAL A 1 342 ? 11.510 19.543 -17.728 1.00 53.12 342 VAL A O 1
ATOM 2863 N N . LYS A 1 343 ? 13.334 20.853 -17.598 1.00 50.62 343 LYS A N 1
ATOM 2864 C CA . LYS A 1 343 ? 12.918 21.571 -16.381 1.00 50.62 343 LYS A CA 1
ATOM 2865 C C . LYS A 1 343 ? 11.815 22.597 -16.633 1.00 50.62 343 LYS A C 1
ATOM 2867 O O . LYS A 1 343 ? 10.951 22.762 -15.779 1.00 50.62 343 LYS A O 1
ATOM 2872 N N . CYS A 1 344 ? 11.842 23.279 -17.775 1.00 51.38 344 CYS A N 1
ATOM 2873 C CA . CYS A 1 344 ? 10.948 24.401 -18.058 1.00 51.38 344 CYS A CA 1
ATOM 2874 C C . CYS A 1 344 ? 9.639 24.008 -18.755 1.00 51.38 344 CYS A C 1
ATOM 2876 O O . CYS A 1 344 ? 8.796 24.877 -18.938 1.00 51.38 344 CYS A O 1
ATOM 2878 N N . GLY A 1 345 ? 9.442 22.733 -19.121 1.00 42.75 345 GLY A N 1
ATOM 2879 C CA . GLY A 1 345 ? 8.159 22.233 -19.629 1.00 42.75 345 GLY A CA 1
ATOM 2880 C C . GLY A 1 345 ? 7.622 23.051 -20.807 1.00 42.75 345 GLY A C 1
ATOM 2881 O O . GLY A 1 345 ? 6.583 23.692 -20.691 1.00 42.75 345 GLY A O 1
ATOM 2882 N N . VAL A 1 346 ? 8.337 23.061 -21.934 1.00 47.50 346 VAL A N 1
ATOM 2883 C CA . VAL A 1 346 ? 7.991 23.929 -23.071 1.00 47.50 346 VAL A CA 1
ATOM 2884 C C . VAL A 1 346 ? 6.649 23.536 -23.707 1.00 47.50 346 VAL A C 1
ATOM 2886 O O . VAL A 1 346 ? 6.460 22.403 -24.162 1.00 47.50 346 VAL A O 1
ATOM 2889 N N . GLN A 1 347 ? 5.736 24.511 -23.760 1.00 44.59 347 GLN A N 1
ATOM 2890 C CA . GLN A 1 347 ? 4.559 24.526 -24.627 1.00 44.59 347 GLN A CA 1
ATOM 2891 C C . GLN A 1 347 ? 4.992 24.810 -26.075 1.00 44.59 347 GLN A C 1
ATOM 2893 O O . GLN A 1 347 ? 5.857 25.640 -26.329 1.00 44.59 347 GLN A O 1
ATOM 2898 N N . LYS A 1 348 ? 4.428 24.047 -27.013 1.00 44.59 348 LYS A N 1
ATOM 2899 C CA . LYS A 1 348 ? 4.783 24.016 -28.438 1.00 44.59 348 LYS A CA 1
ATOM 2900 C C . LYS A 1 348 ? 4.506 25.345 -29.151 1.00 44.59 348 LYS A C 1
ATOM 2902 O O . LYS A 1 348 ? 3.330 25.639 -29.298 1.00 44.59 348 LYS A O 1
ATOM 2907 N N . GLU A 1 349 ? 5.517 25.964 -29.762 1.00 45.44 349 GLU A N 1
ATOM 2908 C CA . GLU A 1 349 ? 5.391 26.780 -30.988 1.00 45.44 349 GLU A CA 1
ATOM 2909 C C . GLU A 1 349 ? 6.729 26.739 -31.760 1.00 45.44 349 GLU A C 1
ATOM 2911 O O . GLU A 1 349 ? 7.678 27.393 -31.355 1.00 45.44 349 GLU A O 1
ATOM 2916 N N . ASP A 1 350 ? 6.848 25.851 -32.765 1.00 40.81 350 ASP A N 1
ATOM 2917 C CA . ASP A 1 350 ? 7.544 26.071 -34.060 1.00 40.81 350 ASP A CA 1
ATOM 2918 C C . ASP A 1 350 ? 7.778 24.759 -34.850 1.00 40.81 350 ASP A C 1
ATOM 2920 O O . ASP A 1 350 ? 8.276 23.751 -34.341 1.00 40.81 350 ASP A O 1
ATOM 2924 N N . GLU A 1 351 ? 7.369 24.740 -36.129 1.00 46.94 351 GLU A N 1
ATOM 2925 C CA . GLU A 1 351 ? 6.901 23.515 -36.810 1.00 46.94 351 GLU A CA 1
ATOM 2926 C C . GLU A 1 351 ? 7.832 22.832 -37.836 1.00 46.94 351 GLU A C 1
ATOM 2928 O O . GLU A 1 351 ? 7.437 21.793 -38.390 1.00 46.94 351 GLU A O 1
ATOM 2933 N N . LYS A 1 352 ? 9.058 23.309 -38.108 1.00 40.72 352 LYS A N 1
ATOM 2934 C CA . LYS A 1 352 ? 9.916 22.663 -39.138 1.00 40.72 352 LYS A CA 1
ATOM 2935 C C . LYS A 1 352 ? 11.283 22.146 -38.677 1.00 40.72 352 LYS A C 1
ATOM 2937 O O . LYS A 1 352 ? 11.530 20.961 -38.890 1.00 40.72 352 LYS A O 1
ATOM 2942 N N . GLU A 1 353 ? 12.106 22.909 -37.960 1.00 41.56 353 GLU A N 1
ATOM 2943 C CA . GLU A 1 353 ? 13.295 22.345 -37.271 1.00 41.56 353 GLU A CA 1
ATOM 2944 C C . GLU A 1 353 ? 12.927 21.689 -35.929 1.00 41.56 353 GLU A C 1
ATOM 2946 O O . GLU A 1 353 ? 13.554 20.731 -35.470 1.00 41.56 353 GLU A O 1
ATOM 2951 N N . GLY A 1 354 ? 11.784 22.091 -35.375 1.00 41.31 354 GLY A N 1
ATOM 2952 C CA . GLY A 1 354 ? 11.189 21.520 -34.180 1.00 41.31 354 GLY A CA 1
ATOM 2953 C C . GLY A 1 354 ? 10.643 20.103 -34.340 1.00 41.31 354 GLY A C 1
ATOM 2954 O O . GLY A 1 354 ? 10.151 19.575 -33.364 1.00 41.31 354 GLY A O 1
ATOM 2955 N N . ARG A 1 355 ? 10.690 19.411 -35.490 1.00 41.16 355 ARG A N 1
ATOM 2956 C CA . ARG A 1 355 ? 10.128 18.038 -35.568 1.00 41.16 355 ARG A CA 1
ATOM 2957 C C . ARG A 1 355 ? 11.067 16.964 -35.039 1.00 41.16 355 ARG A C 1
ATOM 2959 O O . ARG A 1 355 ? 10.600 16.075 -34.333 1.00 41.16 355 ARG A O 1
ATOM 2966 N N . GLN A 1 356 ? 12.365 17.050 -35.330 1.00 44.59 356 GLN A N 1
ATOM 2967 C CA . GLN A 1 356 ? 13.349 16.169 -34.696 1.00 44.59 356 GLN A CA 1
ATOM 2968 C C . GLN A 1 356 ? 13.535 16.568 -33.236 1.00 44.59 356 GLN A C 1
ATOM 2970 O O . GLN A 1 356 ? 13.453 15.700 -32.372 1.00 44.59 356 GLN A O 1
ATOM 2975 N N . LEU A 1 357 ? 13.646 17.872 -32.954 1.00 43.59 357 LEU A N 1
ATOM 2976 C CA . LEU A 1 357 ? 13.775 18.376 -31.592 1.00 43.59 357 LEU A CA 1
ATOM 2977 C C . LEU A 1 357 ? 12.496 18.168 -30.767 1.00 43.59 357 LEU A C 1
ATOM 2979 O O . LEU A 1 357 ? 12.609 17.811 -29.614 1.00 43.59 357 LEU A O 1
ATOM 2983 N N . ALA A 1 358 ? 11.278 18.267 -31.310 1.00 43.50 358 ALA A N 1
ATOM 2984 C CA . ALA A 1 358 ? 10.049 17.945 -30.571 1.00 43.50 358 ALA A CA 1
ATOM 2985 C C . ALA A 1 358 ? 9.763 16.445 -30.522 1.00 43.50 358 ALA A C 1
ATOM 2987 O O . ALA A 1 358 ? 9.173 16.004 -29.544 1.00 43.50 358 ALA A O 1
ATOM 2988 N N . ALA A 1 359 ? 10.174 15.630 -31.501 1.00 46.34 359 ALA A N 1
ATOM 2989 C CA . ALA A 1 359 ? 10.149 14.172 -31.342 1.00 46.34 359 ALA A CA 1
ATOM 2990 C C . ALA A 1 359 ? 11.121 13.733 -30.233 1.00 46.34 359 ALA A C 1
ATOM 2992 O O . ALA A 1 359 ? 10.771 12.882 -29.418 1.00 46.34 359 ALA A O 1
ATOM 2993 N N . TYR A 1 360 ? 12.286 14.378 -30.157 1.00 48.03 360 TYR A N 1
ATOM 2994 C CA . TYR A 1 360 ? 13.308 14.228 -29.124 1.00 48.03 360 TYR A CA 1
ATOM 2995 C C . TYR A 1 360 ? 12.832 14.747 -27.757 1.00 48.03 360 TYR A C 1
ATOM 2997 O O . TYR A 1 360 ? 12.806 13.991 -26.794 1.00 48.03 360 TYR A O 1
ATOM 3005 N N . THR A 1 361 ? 12.311 15.970 -27.668 1.00 44.31 361 THR A N 1
ATOM 3006 C CA . THR A 1 361 ? 11.762 16.584 -26.448 1.00 44.31 361 THR A CA 1
ATOM 3007 C C . THR A 1 361 ? 10.518 15.844 -25.961 1.00 44.31 361 THR A C 1
ATOM 3009 O O . THR A 1 361 ? 10.412 15.557 -24.776 1.00 44.31 361 THR A O 1
ATOM 3012 N N . LYS A 1 362 ? 9.619 15.392 -26.846 1.00 43.38 362 LYS A N 1
ATOM 3013 C CA . LYS A 1 362 ? 8.474 14.526 -26.493 1.00 43.38 362 LYS A CA 1
ATOM 3014 C C . LYS A 1 362 ? 8.924 13.126 -26.057 1.00 43.38 362 LYS A C 1
ATOM 3016 O O . LYS A 1 362 ? 8.301 12.522 -25.183 1.00 43.38 362 LYS A O 1
ATOM 3021 N N . ALA A 1 363 ? 10.036 12.625 -26.599 1.00 43.81 363 ALA A N 1
ATOM 3022 C CA . ALA A 1 363 ? 10.724 11.443 -26.087 1.00 43.81 363 ALA A CA 1
ATOM 3023 C C . ALA A 1 363 ? 11.486 11.712 -24.777 1.00 43.81 363 ALA A C 1
ATOM 3025 O O . ALA A 1 363 ? 11.837 10.743 -24.117 1.00 43.81 363 ALA A O 1
ATOM 3026 N N . LEU A 1 364 ? 11.669 12.971 -24.347 1.00 40.25 364 LEU A N 1
ATOM 3027 C CA . LEU A 1 364 ? 12.396 13.411 -23.141 1.00 40.25 364 LEU A CA 1
ATOM 3028 C C . LEU A 1 364 ? 11.506 13.985 -22.009 1.00 40.25 364 LEU A C 1
ATOM 3030 O O . LEU A 1 364 ? 11.932 13.927 -20.857 1.00 40.25 364 LEU A O 1
ATOM 3034 N N . THR A 1 365 ? 10.226 14.300 -22.253 1.00 40.00 365 THR A N 1
ATOM 3035 C CA . THR A 1 365 ? 9.276 14.871 -21.259 1.00 40.00 365 THR A CA 1
ATOM 3036 C C . THR A 1 365 ? 8.127 13.947 -20.799 1.00 40.00 365 THR A C 1
ATOM 3038 O O . THR A 1 365 ? 7.157 14.397 -20.195 1.00 40.00 365 THR A O 1
ATOM 3041 N N . GLY A 1 366 ? 8.203 12.636 -21.058 1.00 39.66 366 GLY A N 1
ATOM 3042 C CA . GLY A 1 366 ? 7.190 11.658 -20.623 1.00 39.66 366 GLY A CA 1
ATOM 3043 C C . GLY A 1 366 ? 7.258 11.297 -19.123 1.00 39.66 366 GLY A C 1
ATOM 3044 O O . GLY A 1 366 ? 8.290 11.523 -18.492 1.00 39.66 366 GLY A O 1
ATOM 3045 N N . PRO A 1 367 ? 6.216 10.646 -18.563 1.00 33.75 367 PRO A N 1
ATOM 3046 C CA . PRO A 1 367 ? 6.019 10.397 -17.118 1.00 33.75 367 PRO A CA 1
ATOM 3047 C C . PRO A 1 367 ? 7.064 9.491 -16.425 1.00 33.75 367 PRO A C 1
ATOM 3049 O O . PRO A 1 367 ? 6.920 9.170 -15.249 1.00 33.75 367 PRO A O 1
ATOM 3052 N N . PHE A 1 368 ? 8.129 9.093 -17.129 1.00 38.16 368 PHE A N 1
ATOM 3053 C CA . PHE A 1 368 ? 9.215 8.231 -16.647 1.00 38.16 368 PHE A CA 1
ATOM 3054 C C . PHE A 1 368 ? 10.610 8.858 -16.861 1.00 38.16 368 PHE A C 1
ATOM 3056 O O . PHE A 1 368 ? 11.600 8.153 -17.076 1.00 38.16 368 PHE A O 1
ATOM 3063 N N . SER A 1 369 ? 10.705 10.191 -16.822 1.00 36.06 369 SER A N 1
ATOM 3064 C CA . SER A 1 369 ? 11.944 10.962 -17.034 1.00 36.06 369 SER A CA 1
ATOM 3065 C C . SER A 1 369 ? 13.110 10.575 -16.105 1.00 36.06 369 SER A C 1
ATOM 3067 O O . SER A 1 369 ? 14.263 10.780 -16.467 1.00 36.06 369 SER A O 1
ATOM 3069 N N . ASN A 1 370 ? 12.842 9.924 -14.969 1.00 35.16 370 ASN A N 1
ATOM 3070 C CA . ASN A 1 370 ? 13.843 9.557 -13.951 1.00 35.16 370 ASN A CA 1
ATOM 3071 C C . ASN A 1 370 ? 14.746 8.366 -14.310 1.00 35.16 370 ASN A C 1
ATOM 3073 O O . ASN A 1 370 ? 15.706 8.083 -13.597 1.00 35.16 370 ASN A O 1
ATOM 3077 N N . HIS A 1 371 ? 14.447 7.657 -15.401 1.00 34.66 371 HIS A N 1
ATOM 3078 C CA . HIS A 1 371 ? 15.285 6.565 -15.914 1.00 34.66 371 HIS A CA 1
ATOM 3079 C C . HIS A 1 371 ? 16.089 6.966 -17.153 1.00 34.66 371 HIS A C 1
ATOM 3081 O O . HIS A 1 371 ? 16.790 6.135 -17.729 1.00 34.66 371 HIS A O 1
ATOM 3087 N N . ARG A 1 372 ? 16.005 8.233 -17.571 1.00 44.72 372 ARG A N 1
ATOM 3088 C CA . ARG A 1 372 ? 16.713 8.727 -18.749 1.00 44.72 372 ARG A CA 1
ATOM 3089 C C . ARG A 1 372 ? 18.102 9.135 -18.334 1.00 44.72 372 ARG A C 1
ATOM 3091 O O . ARG A 1 372 ? 18.297 9.981 -17.468 1.00 44.72 372 ARG A O 1
ATOM 3098 N N . ARG A 1 373 ? 19.069 8.463 -18.927 1.00 38.78 373 ARG A N 1
ATOM 3099 C CA . ARG A 1 373 ? 20.469 8.676 -18.645 1.00 38.78 373 ARG A CA 1
ATOM 3100 C C . ARG A 1 373 ? 21.138 9.049 -19.960 1.00 38.78 373 ARG A C 1
ATOM 3102 O O . ARG A 1 373 ? 20.876 8.454 -21.003 1.00 38.78 373 ARG A O 1
ATOM 3109 N N . VAL A 1 374 ? 21.931 10.096 -19.864 1.00 38.00 374 VAL A N 1
ATOM 3110 C CA . VAL A 1 374 ? 22.702 10.711 -20.930 1.00 38.00 374 VAL A CA 1
ATOM 3111 C C . VAL A 1 374 ? 24.144 10.273 -20.670 1.00 38.00 374 VAL A C 1
ATOM 3113 O O . VAL A 1 374 ? 24.639 10.504 -19.566 1.00 38.00 374 VAL A O 1
ATOM 3116 N N . PHE A 1 375 ? 24.783 9.557 -21.598 1.00 48.09 375 PHE A N 1
ATOM 3117 C CA . PHE A 1 375 ? 26.078 8.903 -21.326 1.00 48.09 375 PHE A CA 1
ATOM 3118 C C . PHE A 1 375 ? 27.199 9.363 -22.220 1.00 48.09 375 PHE A C 1
ATOM 3120 O O . PHE A 1 375 ? 26.942 9.735 -23.349 1.00 48.09 375 PHE A O 1
ATOM 3127 N N . PHE A 1 376 ? 28.427 9.205 -21.731 1.00 41.09 376 PHE A N 1
ATOM 3128 C CA . PHE A 1 376 ? 29.659 9.546 -22.423 1.00 41.09 376 PHE A CA 1
ATOM 3129 C C . PHE A 1 376 ? 30.451 8.276 -22.780 1.00 41.09 376 PHE A C 1
ATOM 3131 O O . PHE A 1 376 ? 30.731 7.484 -21.882 1.00 41.09 376 PHE A O 1
ATOM 3138 N N . MET A 1 377 ? 30.789 8.021 -24.052 1.00 41.44 377 MET A N 1
ATOM 3139 C CA . MET A 1 377 ? 31.584 6.828 -24.426 1.00 41.44 377 MET A CA 1
ATOM 3140 C C . MET A 1 377 ? 32.457 7.081 -25.661 1.00 41.44 377 MET A C 1
ATOM 3142 O O . MET A 1 377 ? 31.943 7.546 -26.656 1.00 41.44 377 MET A O 1
ATOM 3146 N N . THR A 1 378 ? 33.749 6.751 -25.664 1.00 48.41 378 THR A N 1
ATOM 3147 C CA . THR A 1 378 ? 34.645 7.012 -26.814 1.00 48.41 378 THR A CA 1
ATOM 3148 C C . THR A 1 378 ? 34.458 6.035 -27.993 1.00 48.41 378 THR A C 1
ATOM 3150 O O . THR A 1 378 ? 33.990 4.906 -27.822 1.00 48.41 378 THR A O 1
ATOM 3153 N N . LEU A 1 379 ? 34.890 6.440 -29.201 1.00 41.97 379 LEU A N 1
ATOM 3154 C CA . LEU A 1 379 ? 34.800 5.657 -30.453 1.00 41.97 379 LEU A CA 1
ATOM 3155 C C . LEU A 1 379 ? 35.457 4.270 -30.339 1.00 41.97 379 LEU A C 1
ATOM 3157 O O . LEU A 1 379 ? 34.944 3.292 -30.873 1.00 41.97 379 LEU A O 1
ATOM 3161 N N . LEU A 1 380 ? 36.564 4.172 -29.600 1.00 43.66 380 LEU A N 1
ATOM 3162 C CA . LEU A 1 380 ? 37.303 2.923 -29.398 1.00 43.66 380 LEU A CA 1
ATOM 3163 C C . LEU A 1 380 ? 36.472 1.886 -28.616 1.00 43.66 380 LEU A C 1
ATOM 3165 O O . LEU A 1 380 ? 36.458 0.705 -28.959 1.00 43.66 380 LEU A O 1
ATOM 3169 N N . LYS A 1 381 ? 35.703 2.338 -27.614 1.00 47.84 381 LYS A N 1
ATOM 3170 C CA . LYS A 1 381 ? 34.770 1.491 -26.853 1.00 47.84 381 LYS A CA 1
ATOM 3171 C C . LYS A 1 381 ? 33.541 1.125 -27.679 1.00 47.84 381 LYS A C 1
ATOM 3173 O O . LYS A 1 381 ? 33.064 0.003 -27.571 1.00 47.84 381 LYS A O 1
ATOM 3178 N N . LEU A 1 382 ? 33.061 2.031 -28.535 1.00 48.78 382 LEU A N 1
ATOM 3179 C CA . LEU A 1 382 ? 31.979 1.743 -29.479 1.00 48.78 382 LEU A CA 1
ATOM 3180 C C . LEU A 1 382 ? 32.398 0.672 -30.491 1.00 48.78 382 LEU A C 1
ATOM 3182 O O . LEU A 1 382 ? 31.623 -0.242 -30.740 1.00 48.78 382 LEU A O 1
ATOM 3186 N N . MET A 1 383 ? 33.622 0.728 -31.022 1.00 46.12 383 MET A N 1
ATOM 3187 C CA . MET A 1 383 ? 34.146 -0.323 -31.898 1.00 46.12 383 MET A CA 1
ATOM 3188 C C . MET A 1 383 ? 34.295 -1.652 -31.163 1.00 46.12 383 MET A C 1
ATOM 3190 O O . MET A 1 383 ? 33.881 -2.672 -31.697 1.00 46.12 383 MET A O 1
ATOM 3194 N N . MET A 1 384 ? 34.792 -1.657 -29.923 1.00 48.69 384 MET A N 1
ATOM 3195 C CA . MET A 1 384 ? 34.825 -2.883 -29.121 1.00 48.69 384 MET A CA 1
ATOM 3196 C C . MET A 1 384 ? 33.426 -3.434 -28.848 1.00 48.69 384 MET A C 1
ATOM 3198 O O . MET A 1 384 ? 33.227 -4.642 -28.961 1.00 48.69 384 MET A O 1
ATOM 3202 N N . MET A 1 385 ? 32.456 -2.564 -28.551 1.00 50.53 385 MET A N 1
ATOM 3203 C CA . MET A 1 385 ? 31.066 -2.953 -28.349 1.00 50.53 385 MET A CA 1
ATOM 3204 C C . MET A 1 385 ? 30.497 -3.518 -29.645 1.00 50.53 385 MET A C 1
ATOM 3206 O O . MET A 1 385 ? 30.042 -4.640 -29.617 1.00 50.53 385 MET A O 1
ATOM 3210 N N . ILE A 1 386 ? 30.604 -2.834 -30.786 1.00 54.41 386 ILE A N 1
ATOM 3211 C CA . ILE A 1 386 ? 30.143 -3.302 -32.105 1.00 54.41 386 ILE A CA 1
ATOM 3212 C C . ILE A 1 386 ? 30.773 -4.653 -32.465 1.00 54.41 386 ILE A C 1
ATOM 3214 O O . ILE A 1 386 ? 30.064 -5.562 -32.890 1.00 54.41 386 ILE A O 1
ATOM 3218 N N . VAL A 1 387 ? 32.076 -4.818 -32.237 1.00 50.22 387 VAL A N 1
ATOM 3219 C CA . VAL A 1 387 ? 32.790 -6.078 -32.470 1.00 50.22 387 VAL A CA 1
ATOM 3220 C C . VAL A 1 387 ? 32.225 -7.181 -31.565 1.00 50.22 387 VAL A C 1
ATOM 3222 O O . VAL A 1 387 ? 31.853 -8.235 -32.068 1.00 50.22 387 VAL A O 1
ATOM 3225 N N . THR A 1 388 ? 32.022 -6.933 -30.267 1.00 51.12 388 THR A N 1
ATOM 3226 C CA . THR A 1 388 ? 31.398 -7.917 -29.350 1.00 51.12 388 THR A CA 1
ATOM 3227 C C . THR A 1 388 ? 29.874 -8.078 -29.513 1.00 51.12 388 THR A C 1
ATOM 3229 O O . THR A 1 388 ? 29.358 -9.137 -29.177 1.00 51.12 388 THR A O 1
ATOM 3232 N N . CYS A 1 389 ? 29.157 -7.092 -30.072 1.00 50.16 389 CYS A N 1
ATOM 3233 C CA . CYS A 1 389 ? 27.714 -7.107 -30.370 1.00 50.16 389 CYS A CA 1
ATOM 3234 C C . CYS A 1 389 ? 27.401 -7.956 -31.595 1.00 50.16 389 CYS A C 1
ATOM 3236 O O . CYS A 1 389 ? 26.399 -8.664 -31.623 1.00 50.16 389 CYS A O 1
ATOM 3238 N N . LEU A 1 390 ? 28.186 -7.763 -32.660 1.00 45.28 390 LEU A N 1
ATOM 3239 C CA . LEU A 1 390 ? 27.866 -8.243 -34.001 1.00 45.28 390 LEU A CA 1
ATOM 3240 C C . LEU A 1 390 ? 28.485 -9.615 -34.276 1.00 45.28 390 LEU A C 1
ATOM 3242 O O . LEU A 1 390 ? 27.956 -10.355 -35.101 1.00 45.28 390 LEU A O 1
ATOM 3246 N N . LEU A 1 391 ? 29.549 -9.995 -33.560 1.00 42.47 391 LEU A N 1
ATOM 3247 C CA . LEU A 1 391 ? 30.139 -11.333 -33.667 1.00 42.47 391 LEU A CA 1
ATOM 3248 C C . LEU A 1 391 ? 29.174 -12.466 -33.244 1.00 42.47 391 LEU A C 1
ATOM 3250 O O . LEU A 1 391 ? 29.112 -13.462 -33.962 1.00 42.47 391 LEU A O 1
ATOM 3254 N N . PRO A 1 392 ? 28.364 -12.346 -32.170 1.00 41.84 392 PRO A N 1
ATOM 3255 C CA . PRO A 1 392 ? 27.387 -13.376 -31.806 1.00 41.84 392 PRO A CA 1
ATOM 3256 C C . PRO A 1 392 ? 26.135 -13.393 -32.696 1.00 41.84 392 PRO A C 1
ATOM 3258 O O . PRO A 1 392 ? 25.506 -14.438 -32.842 1.00 41.84 392 PRO A O 1
ATOM 3261 N N . ILE A 1 393 ? 25.768 -12.266 -33.320 1.00 39.84 393 ILE A N 1
ATOM 3262 C CA . ILE A 1 393 ? 24.560 -12.179 -34.162 1.00 39.84 393 ILE A CA 1
ATOM 3263 C C . ILE A 1 393 ? 24.706 -13.033 -35.432 1.00 39.84 393 ILE A C 1
ATOM 3265 O O . ILE A 1 393 ? 23.725 -13.630 -35.871 1.00 39.84 393 ILE A O 1
ATOM 3269 N N . ASN A 1 394 ? 25.924 -13.217 -35.953 1.00 34.88 394 ASN A N 1
ATOM 3270 C CA . ASN A 1 394 ? 26.166 -14.153 -37.058 1.00 34.88 394 ASN A CA 1
ATOM 3271 C C . ASN A 1 394 ? 26.019 -15.637 -36.672 1.00 34.88 394 ASN A C 1
ATOM 3273 O O . ASN A 1 394 ? 25.839 -16.467 -37.560 1.00 34.88 394 ASN A O 1
ATOM 3277 N N . ASN A 1 395 ? 26.036 -15.981 -35.380 1.00 34.72 395 ASN A N 1
ATOM 3278 C CA . ASN A 1 395 ? 25.828 -17.358 -34.917 1.00 34.72 395 ASN A CA 1
ATOM 3279 C C . ASN A 1 395 ? 24.378 -17.651 -34.499 1.00 34.72 395 ASN A C 1
ATOM 3281 O O . ASN A 1 395 ? 24.002 -18.817 -34.442 1.00 34.72 395 ASN A O 1
ATOM 3285 N N . CYS A 1 396 ? 23.541 -16.631 -34.274 1.00 32.84 396 CYS A N 1
ATOM 3286 C CA . CYS A 1 396 ? 22.124 -16.816 -33.927 1.00 32.84 396 CYS A CA 1
ATOM 3287 C C . CYS A 1 396 ? 21.171 -16.872 -35.139 1.00 32.84 396 CYS A C 1
ATOM 3289 O O . CYS A 1 396 ? 19.988 -17.138 -34.953 1.00 32.84 396 CYS A O 1
ATOM 3291 N N . PHE A 1 397 ? 21.661 -16.650 -36.367 1.00 29.58 397 PHE A N 1
ATOM 3292 C CA . PHE A 1 397 ? 20.867 -16.732 -37.608 1.00 29.58 397 PHE A CA 1
ATOM 3293 C C . PHE A 1 397 ? 21.235 -17.918 -38.521 1.00 29.58 397 PHE A C 1
ATOM 3295 O O . PHE A 1 397 ? 20.839 -17.950 -39.683 1.00 29.58 397 PHE A O 1
ATOM 3302 N N . ARG A 1 398 ? 21.948 -18.925 -37.999 1.00 34.03 398 ARG A N 1
ATOM 3303 C CA . ARG A 1 398 ? 21.931 -20.282 -38.569 1.00 34.03 398 ARG A CA 1
ATOM 3304 C C . ARG A 1 398 ? 20.936 -21.139 -37.784 1.00 34.03 398 ARG A C 1
ATOM 3306 O O . ARG A 1 398 ? 21.328 -21.862 -36.873 1.00 34.03 398 ARG A O 1
ATOM 3313 N N . ILE A 1 399 ? 19.660 -21.011 -38.139 1.00 31.09 399 ILE A N 1
ATOM 3314 C CA . ILE A 1 399 ? 18.658 -22.081 -38.040 1.00 31.09 399 ILE A CA 1
ATOM 3315 C C . ILE A 1 399 ? 18.219 -22.373 -39.466 1.00 31.09 399 ILE A C 1
ATOM 3317 O O . ILE A 1 399 ? 17.924 -21.383 -40.176 1.00 31.09 399 ILE A O 1
#

Nearest PDB structures (foldseek):
  8rif-assembly1_A  TM=2.558E-01  e=2.237E+00  Saccharomyces cerevisiae
  8p63-assembly1_5  TM=3.263E-01  e=9.163E+00  Saccharomyces cerevisiae
  8s0d-assembly1_4  TM=1.898E-01  e=8.186E+00  Homo sapiens

pLDDT: mean 71.65, std 21.04, range [29.58, 97.81]

Organism: Naegleria fowleri (NCBI:txid5763)

Foldseek 3Di:
DDPPDDPPLPCVVVPVVVLVVVLVVCVVVVDQKDKDWFDALVSQVVQCPDPSLVVQWDKLWDQDPDDDPDDPSPSDTVQLFPVRTGMMMIHSADFPDKDWDDDPLFRGIKIKTKGWPCRVDVDPDPDDDTAIEIEIHDAGDADDVCLVSLLVVLLVRLVDPVCVPHPKYKYWDQSNPFDPVSVVSCVVSQKDWLQPLLDPPPDDDDALDALVLALSNCVSQVNLDHDGHRRITIIMHDDPPDDPPNPDHDDDPHRDDPLVVVVVVVVVVVVVPDDDDDDDDPRPPVPRSHDPVVSVVVVVCQPPDDAFWKWWAQLRNPDTDIHGDPDSVRVVVVVVVLVCCLVVVDDDDDDDVCPVVVVVSVSCNDPRNVSIDIDGDDPVVVVVCCVVVVVVVVVVPPD

Sequence (399 aa):
MAERKAPIKNSIVRDAERFHYTIELLKRENFDLCSLNEVTPEFLFMLQRDLFFREFYFFSDLVIEEGEESVSLKTRNATLGKDNQGNLILSKYLPLEMFKLDNSVVKNPVLYCTLSHSCFNNKQEKHHQEETLCVISAHTSAYNHNANKREIQLLHITQQDYLKDMNEVILMGDLNIHLESEENTIEKIQYVDLWKETHLEDSDPVFTFDSYLNTFIRCKYLGMEIRRMRLVRILIRKSPQRRVATQEKMQLSANTPLCEWTTRSTTERKKEEISQESSSPPSLLLTPLETPWWWKTFHYFKLAEQKDYLFCSDHFGLKMYVLKFESPQQMEQHVKEVVHHVKCGVQKEDEKEGRQLAAYTKALTGPFSNHRRVFFMTLLKLMMMIVTCLLPINNCFRI

Secondary structure (DSSP, 8-state):
----PPPGGGTTTT-HHHHHHHHHHHHHHT-SEEEEEEE-HHHHHHHHHSHHHHHH-EESS------SS---S----TTB-TTS-EEEEEESSPPSEEEEE--TT-SSPEEEEEEEGGGT------SS---EEEEEE-----SGGGHHHHHHHHHHHH--GGGTT-SEEEEEEE----SGGGHHHHHHTTEEEHHHHHS-TTSPP--SEETTT-HHHHHHTTT----EE--EEEEEE--TT----TTSPPP------HHHHHHHHHHHHHTTS----------------PPPHHHHHHHHHTTS---SEEEEE-TTSS-EEEEE-SSHHHHHHHHHHHHHHHHHTPPP---STHHHHHHHHHHHSSTTGGG--EEE--HHHHHHHHHHHHHHHHHHT--

Radius of gyration: 26.02 Å; Cα contacts (8 Å, |Δi|>4): 503; chains: 1; bounding box: 68×71×75 Å

Solvent-accessible surface area (backbone atoms only — not comparable to full-atom values): 24072 Å² total; per-residue (Å²): 133,83,80,78,74,72,72,70,79,64,48,74,82,69,32,67,68,59,47,54,51,49,51,55,49,51,61,73,68,59,62,62,63,45,65,44,67,73,44,32,68,70,53,50,54,54,48,62,69,33,66,65,47,57,76,52,37,47,64,73,66,62,83,64,81,74,72,96,75,82,73,64,93,74,57,76,34,87,42,38,24,96,82,57,28,13,44,42,43,39,24,57,57,78,62,77,43,73,51,70,56,85,48,92,81,44,82,42,38,31,39,39,38,30,32,54,48,68,78,76,43,94,67,90,75,87,86,69,83,82,51,32,37,35,40,33,32,41,51,46,54,66,58,71,93,30,50,70,58,32,45,53,39,50,45,56,68,69,66,43,73,80,54,72,80,41,74,40,44,39,44,31,32,41,53,38,49,74,52,78,81,52,54,59,45,43,55,73,64,42,35,42,54,51,63,65,73,44,37,64,90,90,54,81,90,74,53,68,40,38,29,86,65,24,64,65,54,20,61,78,43,67,29,69,50,77,62,68,36,45,30,58,48,51,29,34,54,70,53,96,82,65,74,79,79,72,84,65,63,76,83,83,87,65,65,71,53,76,74,60,49,65,50,48,62,48,50,62,55,39,73,78,52,68,98,69,94,71,88,77,75,85,77,82,70,72,70,73,72,67,53,49,66,68,58,54,52,51,60,61,51,72,76,57,90,50,80,52,23,41,36,41,40,43,87,75,67,82,46,75,44,79,45,78,47,99,41,66,65,60,44,53,50,50,50,51,52,52,54,47,48,59,74,64,63,77,78,92,86,66,87,72,79,36,50,64,53,44,54,49,46,60,65,53,67,48,103,62,51,90,69,57,56,78,39,52,49,45,70,70,57,51,50,52,46,50,52,66,58,53,60,56,54,69,63,73,70,75,122